Protein AF-A0A351AFE8-F1 (afdb_monomer)

Foldseek 3Di:
DPDPPDLADDADDDPLVPLLCLQVVLQQLLLLLLLLLLLQLLCLQVVNNVCLQDPSLVVSVVCNVPPDSDRDDSCVRRVRSCVQQVLVSRLLRLLSSLLNNLSSLLSDPPDALVRSLVVNVVSVVVQLPDQLQFWLFAWALCLLQVDPLRCLLLVSNLQSVLQLLLNLLSSQLLCQLRRLADSVSNNVVCVQVVCLSVPPRNGDSPWQDRAANCWRRVLRCLSRLSSSSSSVLSSSLSSQLSSLSNDPPDDPVRSSVSNVVSSLLGRNVVQPPADACDADPSDSNQRRDAPSRRNHHHYQPADNQWDQDTPLGIDGNQAASFQRAGADDDNAFFKWKDASSTITTHGAPLSNLQVCVVGQAKMWIWHGAPDNSHIWIWIAGRVQQIDIPQPAKWWFADDDDPNCRRVRTHMHSHPVRVVVVCVVPVVCVVTDTHDSVRSNVDHPHGDPNDDDDDDDDSSDDPPDDDD

Solvent-accessible surface area (backbone atoms only — not comparable to full-atom values): 25421 Å² total; per-residue (Å²): 139,90,73,93,74,70,98,67,73,74,81,77,91,57,94,28,69,72,20,38,55,76,30,54,68,59,38,29,51,56,32,14,39,58,53,36,53,25,51,52,50,27,27,58,70,70,77,40,51,91,33,39,78,42,71,49,38,56,50,36,53,53,36,53,78,57,36,49,96,56,78,72,65,59,63,81,60,15,50,66,36,35,76,75,40,48,74,58,46,52,33,51,52,42,52,51,48,50,52,54,53,48,47,6,41,49,44,31,82,94,61,53,64,70,56,35,52,55,48,47,53,54,47,48,60,55,46,63,70,40,94,62,19,51,25,41,50,9,50,27,45,37,58,68,58,61,49,96,48,55,59,34,26,49,73,75,32,35,65,51,40,7,36,52,46,22,40,49,38,57,75,24,46,46,43,47,57,34,53,74,42,63,73,84,49,38,48,66,53,40,53,57,55,49,48,46,37,73,78,44,42,34,72,38,61,83,72,79,71,80,67,43,25,37,53,32,9,46,69,41,8,60,74,39,20,40,61,21,8,25,50,38,51,48,55,50,45,51,51,47,46,43,7,50,70,56,33,84,90,52,53,76,67,51,32,57,52,50,46,50,51,52,51,51,74,41,26,34,78,72,51,67,93,66,54,72,66,40,61,52,83,90,36,90,59,13,18,34,40,36,47,90,34,66,6,29,36,31,50,60,89,41,48,64,45,37,39,73,40,94,93,75,43,44,41,53,63,47,26,13,75,44,43,52,44,69,49,79,88,77,93,74,80,28,27,35,35,35,42,90,90,45,37,40,56,23,48,17,52,60,45,37,51,21,52,46,69,73,44,85,52,48,32,35,40,38,29,54,31,85,47,91,88,48,48,44,43,36,42,33,38,80,85,60,52,74,45,61,82,52,92,47,39,26,30,43,75,52,96,68,65,71,96,47,36,54,78,35,19,40,49,23,70,25,63,68,55,45,55,52,52,32,73,77,35,70,93,44,63,85,65,66,78,34,43,62,84,59,54,66,73,57,71,81,57,78,47,93,62,41,70,82,55,90,66,80,67,79,71,59,63,93,86,67,83,75,134

pLDDT: mean 91.81, std 10.35, range [31.34, 98.56]

Structure (mmCIF, N/CA/C/O backbone):
data_AF-A0A351AFE8-F1
#
_entry.id   AF-A0A351AFE8-F1
#
loop_
_atom_site.group_PDB
_atom_site.id
_atom_site.type_symbol
_atom_site.label_atom_id
_atom_site.label_alt_id
_atom_site.label_comp_id
_atom_site.label_asym_id
_atom_site.label_entity_id
_atom_site.label_seq_id
_atom_site.pdbx_PDB_ins_code
_atom_site.Cartn_x
_atom_site.Cartn_y
_atom_site.Cartn_z
_atom_site.occupancy
_atom_site.B_iso_or_equiv
_atom_site.auth_seq_id
_atom_site.auth_comp_id
_atom_site.auth_asym_id
_atom_site.auth_atom_id
_atom_site.pdbx_PDB_model_num
ATOM 1 N N . MET A 1 1 ? -21.841 -16.586 19.682 1.00 43.88 1 MET A N 1
ATOM 2 C CA . MET A 1 1 ? -20.445 -16.984 19.435 1.00 43.88 1 MET A CA 1
ATOM 3 C C . MET A 1 1 ? -19.916 -17.549 20.740 1.00 43.88 1 MET A C 1
ATOM 5 O O . MET A 1 1 ? -19.539 -16.782 21.608 1.00 43.88 1 MET A O 1
ATOM 9 N N . ASP A 1 2 ? -20.022 -18.865 20.906 1.00 36.69 2 ASP A N 1
ATOM 10 C CA . ASP A 1 2 ? -19.501 -19.628 22.055 1.00 36.69 2 ASP A CA 1
ATOM 11 C C . ASP A 1 2 ? -18.496 -20.667 21.524 1.00 36.69 2 ASP A C 1
ATOM 13 O O . ASP A 1 2 ? -18.518 -21.842 21.887 1.00 36.69 2 ASP A O 1
ATOM 17 N N . ASP A 1 3 ? -17.650 -20.247 20.578 1.00 40.97 3 ASP A N 1
ATOM 18 C CA . ASP A 1 3 ? -16.602 -21.107 20.043 1.00 40.97 3 ASP A CA 1
ATOM 19 C C . ASP A 1 3 ? -15.304 -20.860 20.816 1.00 40.97 3 ASP A C 1
ATOM 21 O O . ASP A 1 3 ? -14.777 -19.749 20.851 1.00 40.97 3 ASP A O 1
ATOM 25 N N . ARG A 1 4 ? -14.817 -21.913 21.477 1.00 41.00 4 ARG A N 1
ATOM 26 C CA . ARG A 1 4 ? -13.543 -21.949 22.212 1.00 41.00 4 ARG A CA 1
ATOM 27 C C . ARG A 1 4 ? -12.366 -22.269 21.275 1.00 41.00 4 ARG A C 1
ATOM 29 O O . ARG A 1 4 ? -11.344 -22.784 21.726 1.00 41.00 4 ARG A O 1
ATOM 36 N N . GLY A 1 5 ? -12.523 -22.031 19.975 1.00 45.59 5 GLY A N 1
ATOM 37 C CA . GLY A 1 5 ? -11.498 -22.202 18.953 1.00 45.59 5 GLY A CA 1
ATOM 38 C C . GLY A 1 5 ? -10.724 -20.906 18.706 1.00 45.59 5 GLY A C 1
ATOM 39 O O . GLY A 1 5 ? -11.266 -19.966 18.141 1.00 45.59 5 GLY A O 1
ATOM 40 N N . ALA A 1 6 ? -9.450 -20.901 19.110 1.00 55.44 6 ALA A N 1
ATOM 41 C CA . ALA A 1 6 ? -8.442 -19.843 18.952 1.00 55.44 6 ALA A CA 1
ATOM 42 C C . ALA A 1 6 ? -8.695 -18.535 19.736 1.00 55.44 6 ALA A C 1
ATOM 44 O O . ALA A 1 6 ? -9.324 -17.584 19.275 1.00 55.44 6 ALA A O 1
ATOM 45 N N . ASP A 1 7 ? -8.102 -18.443 20.931 1.00 66.25 7 ASP A N 1
ATOM 46 C CA . ASP A 1 7 ? -8.007 -17.172 21.662 1.00 66.25 7 ASP A CA 1
ATOM 47 C C . ASP A 1 7 ? -6.941 -16.217 21.104 1.00 66.25 7 ASP A C 1
ATOM 49 O O . ASP A 1 7 ? -6.952 -15.037 21.444 1.00 66.25 7 ASP A O 1
ATOM 53 N N . HIS A 1 8 ? -6.066 -16.711 20.225 1.00 72.69 8 HIS A N 1
ATOM 54 C CA . HIS A 1 8 ? -5.027 -15.952 19.535 1.00 72.69 8 HIS A CA 1
ATOM 55 C C . HIS A 1 8 ? -4.609 -16.706 18.263 1.00 72.69 8 HIS A C 1
ATOM 57 O O . HIS A 1 8 ? -4.504 -17.937 18.285 1.00 72.69 8 HIS A O 1
ATOM 63 N N . MET A 1 9 ? -4.376 -15.985 17.164 1.00 80.31 9 MET A N 1
ATOM 64 C CA . MET A 1 9 ? -3.826 -16.545 15.934 1.00 80.31 9 MET A CA 1
ATOM 65 C C . MET A 1 9 ? -2.342 -16.207 15.894 1.00 80.31 9 MET A C 1
ATOM 67 O O . MET A 1 9 ? -1.965 -15.051 15.760 1.00 80.31 9 MET A O 1
ATOM 71 N N . PHE A 1 10 ? -1.496 -17.225 16.015 1.00 79.75 10 PHE A N 1
ATOM 72 C CA . PHE A 1 10 ? -0.058 -17.032 15.883 1.00 79.75 10 PHE A CA 1
ATOM 73 C C . PHE A 1 10 ? 0.391 -17.257 14.439 1.00 79.75 10 PHE A C 1
ATOM 75 O O . PHE A 1 10 ? -0.278 -17.946 13.666 1.00 79.75 10 PHE A O 1
ATOM 82 N N . TYR A 1 11 ? 1.567 -16.726 14.105 1.00 84.06 11 TYR A N 1
ATOM 83 C CA . TYR A 1 11 ? 2.213 -16.922 12.813 1.00 84.06 11 TYR A CA 1
ATOM 84 C C . TYR A 1 11 ? 2.207 -18.394 12.427 1.00 84.06 11 TYR A C 1
ATOM 86 O O . TYR A 1 11 ? 2.702 -19.249 13.174 1.00 84.06 11 TYR A O 1
ATOM 94 N N . LYS A 1 12 ? 1.748 -18.694 11.210 1.00 92.00 12 LYS A N 1
ATOM 95 C CA . LYS A 1 12 ? 1.985 -20.023 10.663 1.00 92.00 12 LYS A CA 1
ATOM 96 C C . LYS A 1 12 ? 3.499 -20.294 10.593 1.00 92.00 12 LYS A C 1
ATOM 98 O O . LYS A 1 12 ? 4.232 -19.463 10.055 1.00 92.00 12 LYS A O 1
ATOM 103 N N . PRO A 1 13 ? 3.990 -21.441 11.099 1.00 92.50 13 PRO A N 1
ATOM 104 C CA . PRO A 1 13 ? 5.400 -21.784 10.991 1.00 92.50 13 PRO A CA 1
ATOM 105 C C . PRO A 1 13 ? 5.851 -21.890 9.530 1.00 92.50 13 PRO A C 1
ATOM 107 O O . PRO A 1 13 ? 5.224 -22.588 8.727 1.00 92.50 13 PRO A O 1
ATOM 110 N N . GLY A 1 14 ? 6.969 -21.237 9.219 1.00 94.88 14 GLY A N 1
ATOM 111 C CA . GLY A 1 14 ? 7.629 -21.308 7.922 1.00 94.88 14 GLY A CA 1
ATOM 112 C C . GLY A 1 14 ? 9.041 -20.714 7.966 1.00 94.88 14 GLY A C 1
ATOM 113 O O . GLY A 1 14 ? 9.352 -19.946 8.880 1.00 94.88 14 GLY A O 1
ATOM 114 N N . PRO A 1 15 ? 9.913 -21.059 6.999 1.00 96.25 15 PRO A N 1
ATOM 115 C CA . PRO A 1 15 ? 11.291 -20.556 6.950 1.00 96.25 15 PRO A CA 1
ATOM 116 C C . PRO A 1 15 ? 11.362 -19.047 6.672 1.00 96.25 15 PRO A C 1
ATOM 118 O O . PRO A 1 15 ? 12.399 -18.430 6.899 1.00 96.25 15 PRO A O 1
ATOM 121 N N . TYR A 1 16 ? 10.262 -18.461 6.197 1.00 96.56 16 TYR A N 1
ATOM 122 C CA . TYR A 1 16 ? 10.122 -17.040 5.923 1.00 96.56 16 TYR A CA 1
ATOM 123 C C . TYR A 1 16 ? 9.853 -16.197 7.167 1.00 96.56 16 TYR A C 1
ATOM 125 O O . TYR A 1 16 ? 10.088 -14.996 7.107 1.00 96.56 16 TYR A O 1
ATOM 133 N N . ASN A 1 17 ? 9.421 -16.781 8.288 1.00 95.75 17 ASN A N 1
ATOM 134 C CA . ASN A 1 17 ? 9.085 -16.009 9.483 1.00 95.75 17 ASN A CA 1
ATOM 135 C C . ASN A 1 17 ? 10.247 -15.093 9.898 1.00 95.75 17 ASN A C 1
ATOM 137 O O . ASN A 1 17 ? 11.390 -15.540 10.025 1.00 95.75 17 ASN A O 1
ATOM 141 N N . TRP A 1 18 ? 9.930 -13.821 10.132 1.00 94.88 18 TRP A N 1
ATOM 142 C CA . TRP A 1 18 ? 10.858 -12.731 10.440 1.00 94.88 18 TRP A CA 1
ATOM 143 C C . TRP A 1 18 ? 11.764 -12.273 9.287 1.00 94.88 18 TRP A C 1
ATOM 145 O O . TRP A 1 18 ? 12.707 -11.510 9.526 1.00 94.88 18 TRP A O 1
ATOM 155 N N . SER A 1 19 ? 11.507 -12.694 8.046 1.00 97.25 19 SER A N 1
ATOM 156 C CA . SER A 1 19 ? 12.284 -12.273 6.870 1.00 97.25 19 SER A CA 1
ATOM 157 C C . SER A 1 19 ? 12.136 -10.791 6.535 1.00 97.25 19 SER A C 1
ATOM 159 O O . SER A 1 19 ? 13.005 -10.265 5.844 1.00 97.25 19 SER A O 1
ATOM 161 N N . ILE A 1 20 ? 11.150 -10.072 7.082 1.00 96.81 20 ILE A N 1
ATOM 162 C CA . ILE A 1 20 ? 11.099 -8.602 7.045 1.00 96.81 20 ILE A CA 1
ATOM 163 C C . ILE A 1 20 ? 12.418 -7.974 7.527 1.00 96.81 20 ILE A C 1
ATOM 165 O O . ILE A 1 20 ? 12.843 -6.934 7.033 1.00 96.81 20 ILE A O 1
ATOM 169 N N . ARG A 1 21 ? 13.149 -8.650 8.427 1.00 96.12 21 ARG A N 1
ATOM 170 C CA . ARG A 1 21 ? 14.467 -8.212 8.922 1.00 96.12 21 ARG A CA 1
ATOM 171 C C . ARG A 1 21 ? 15.573 -8.244 7.868 1.00 96.12 21 ARG A C 1
ATOM 173 O O . ARG A 1 21 ? 16.643 -7.697 8.118 1.00 96.12 21 ARG A O 1
ATOM 180 N N . ASN A 1 22 ? 15.327 -8.822 6.692 1.00 96.44 22 ASN A N 1
ATOM 181 C CA . ASN A 1 22 ? 16.196 -8.649 5.528 1.00 96.44 22 ASN A CA 1
ATOM 182 C C . ASN A 1 22 ? 16.216 -7.189 5.040 1.00 96.44 22 ASN A C 1
ATOM 184 O O . ASN A 1 22 ? 17.140 -6.816 4.319 1.00 96.44 22 ASN A O 1
ATOM 188 N N . VAL A 1 23 ? 15.247 -6.371 5.474 1.00 97.50 23 VAL A N 1
ATOM 189 C CA . VAL A 1 23 ? 15.193 -4.915 5.300 1.00 97.50 23 VAL A CA 1
ATOM 190 C C . VAL A 1 23 ? 15.086 -4.260 6.693 1.00 97.50 23 VAL A C 1
ATOM 192 O O . VAL A 1 23 ? 13.993 -3.923 7.145 1.00 97.50 23 VAL A O 1
ATOM 195 N N . PRO A 1 24 ? 16.202 -4.096 7.434 1.00 96.38 24 PRO A N 1
ATOM 196 C CA . PRO A 1 24 ? 16.156 -3.764 8.862 1.00 96.38 24 PRO A CA 1
ATOM 197 C C . PRO A 1 24 ? 15.418 -2.468 9.214 1.00 96.38 24 PRO A C 1
ATOM 199 O O . PRO A 1 24 ? 14.666 -2.456 10.186 1.00 96.38 24 PRO A O 1
ATOM 202 N N . GLN A 1 25 ? 15.605 -1.394 8.436 1.00 96.44 25 GLN A N 1
ATOM 203 C CA . GLN A 1 25 ? 14.908 -0.127 8.689 1.00 96.44 25 GLN A CA 1
ATOM 204 C C . GLN A 1 25 ? 13.399 -0.265 8.451 1.00 96.44 25 GLN A C 1
ATOM 206 O O . GLN A 1 25 ? 12.620 0.289 9.213 1.00 96.44 25 GLN A O 1
ATOM 211 N N . PHE A 1 26 ? 12.987 -1.054 7.455 1.00 97.62 26 PHE A N 1
ATOM 212 C CA . PHE A 1 26 ? 11.571 -1.322 7.206 1.00 97.62 26 PHE A CA 1
ATOM 213 C C . PHE A 1 26 ? 10.940 -2.116 8.339 1.00 97.62 26 PHE A C 1
ATOM 215 O O . PHE A 1 26 ? 9.880 -1.746 8.834 1.00 97.62 26 PHE A O 1
ATOM 222 N N . ALA A 1 27 ? 11.625 -3.161 8.809 1.00 97.38 27 ALA A N 1
ATOM 223 C CA . ALA A 1 27 ? 11.182 -3.911 9.976 1.00 97.38 27 ALA A CA 1
ATOM 224 C C . ALA A 1 27 ? 11.017 -2.998 11.201 1.00 97.38 27 ALA A C 1
ATOM 226 O O . ALA A 1 27 ? 10.003 -3.070 11.887 1.00 97.38 27 ALA A O 1
ATOM 227 N N . ALA A 1 28 ? 11.995 -2.124 11.452 1.00 96.69 28 ALA A N 1
ATOM 228 C CA . ALA A 1 28 ? 11.967 -1.170 12.554 1.00 96.69 28 ALA A CA 1
ATOM 229 C C . ALA A 1 28 ? 10.769 -0.210 12.453 1.00 96.69 28 ALA A C 1
ATOM 231 O O . ALA A 1 28 ? 10.000 -0.093 13.408 1.00 96.69 28 ALA A O 1
ATOM 232 N N . ASP A 1 29 ? 10.571 0.417 11.293 1.00 97.38 29 ASP A N 1
ATOM 233 C CA . ASP A 1 29 ? 9.469 1.355 11.068 1.00 97.38 29 ASP A CA 1
ATOM 234 C C . ASP A 1 29 ? 8.109 0.639 11.226 1.00 97.38 29 ASP A C 1
ATOM 236 O O . ASP A 1 29 ? 7.252 1.129 11.965 1.00 97.38 29 ASP A O 1
ATOM 240 N N . MET A 1 30 ? 7.949 -0.572 10.670 1.00 96.62 30 MET A N 1
ATOM 241 C CA . MET A 1 30 ? 6.741 -1.401 10.830 1.00 96.62 30 MET A CA 1
ATOM 242 C C . MET A 1 30 ? 6.463 -1.777 12.289 1.00 96.62 30 MET A C 1
ATOM 244 O O . MET A 1 30 ? 5.329 -1.643 12.743 1.00 96.62 30 MET A O 1
ATOM 248 N N . TYR A 1 31 ? 7.469 -2.198 13.064 1.00 95.94 31 TYR A N 1
ATOM 249 C CA . TYR A 1 31 ? 7.264 -2.502 14.486 1.00 95.94 31 TYR A CA 1
ATOM 250 C C . TYR A 1 31 ? 6.875 -1.257 15.294 1.00 95.94 31 TYR A C 1
ATOM 252 O O . TYR A 1 31 ? 6.105 -1.358 16.247 1.00 95.94 31 TYR A O 1
ATOM 260 N N . GLY A 1 32 ? 7.385 -0.080 14.914 1.00 96.00 32 GLY A N 1
ATOM 261 C CA . GLY A 1 32 ? 7.004 1.194 15.521 1.00 96.00 32 GLY A CA 1
ATOM 262 C C . GLY A 1 32 ? 5.519 1.520 15.341 1.00 96.00 32 GLY A C 1
ATOM 263 O O . GLY A 1 32 ? 4.890 1.975 16.299 1.00 96.00 32 GLY A O 1
ATOM 264 N N . THR A 1 33 ? 4.954 1.248 14.157 1.00 94.06 33 THR A N 1
ATOM 265 C CA . THR A 1 33 ? 3.538 1.537 13.852 1.00 94.06 33 THR A CA 1
ATOM 266 C C . THR A 1 33 ? 2.572 0.828 14.807 1.00 94.06 33 THR A C 1
ATOM 268 O O . THR A 1 33 ? 1.717 1.479 15.406 1.00 94.06 33 THR A O 1
ATOM 271 N N . GLY A 1 34 ? 2.766 -0.476 15.047 1.00 92.31 34 GLY A N 1
ATOM 272 C CA . GLY A 1 34 ? 1.912 -1.262 15.946 1.00 92.31 34 GLY A CA 1
ATOM 273 C C . GLY A 1 34 ? 1.940 -0.748 17.388 1.00 92.31 34 GLY A C 1
ATOM 274 O O . GLY A 1 34 ? 0.902 -0.642 18.043 1.00 92.31 34 GLY A O 1
ATOM 275 N N . VAL A 1 35 ? 3.113 -0.323 17.875 1.00 95.12 35 VAL A N 1
ATOM 276 C CA . VAL A 1 35 ? 3.221 0.281 19.213 1.00 95.12 35 VAL A CA 1
ATOM 277 C C . VAL A 1 35 ? 2.511 1.633 19.279 1.00 95.12 35 VAL A C 1
ATOM 279 O O . VAL A 1 35 ? 1.827 1.917 20.264 1.00 95.12 35 VAL A O 1
ATOM 282 N N . GLY A 1 36 ? 2.646 2.457 18.237 1.00 95.62 36 GLY A N 1
ATOM 283 C CA . GLY A 1 36 ? 1.962 3.744 18.139 1.00 95.62 36 GLY A CA 1
ATOM 284 C C . GLY A 1 36 ? 0.439 3.607 18.180 1.00 95.62 36 GLY A C 1
ATOM 285 O O . GLY A 1 36 ? -0.206 4.268 18.999 1.00 95.62 36 GLY A O 1
ATOM 286 N N . HIS A 1 37 ? -0.120 2.693 17.376 1.00 94.19 37 HIS A N 1
ATOM 287 C CA . HIS A 1 37 ? -1.545 2.345 17.418 1.00 94.19 37 HIS A CA 1
ATOM 288 C C . HIS A 1 37 ? -1.985 1.920 18.819 1.00 94.19 37 HIS A C 1
ATOM 290 O O . HIS A 1 37 ? -2.956 2.464 19.351 1.00 94.19 37 HIS A O 1
ATOM 296 N N . GLY A 1 38 ? -1.254 0.993 19.446 1.00 95.25 38 GLY A N 1
ATOM 297 C CA . GLY A 1 38 ? -1.621 0.472 20.760 1.00 95.25 38 GLY A CA 1
ATOM 298 C C . GLY A 1 38 ? -1.656 1.539 21.854 1.00 95.25 38 GLY A C 1
ATOM 299 O O . GLY A 1 38 ? -2.613 1.596 22.627 1.00 95.25 38 GLY A O 1
ATOM 300 N N . ILE A 1 39 ? -0.667 2.439 21.886 1.00 97.19 39 ILE A N 1
ATOM 301 C CA . ILE A 1 39 ? -0.631 3.553 22.849 1.00 97.19 39 ILE A CA 1
ATOM 302 C C . ILE A 1 39 ? -1.846 4.476 22.669 1.00 97.19 39 ILE A C 1
ATOM 304 O O . ILE A 1 39 ? -2.478 4.868 23.654 1.00 97.19 39 ILE A O 1
ATOM 308 N N . ALA A 1 40 ? -2.187 4.826 21.426 1.00 97.25 40 ALA A N 1
ATOM 309 C CA . ALA A 1 40 ? -3.318 5.701 21.137 1.00 97.25 40 ALA A CA 1
ATOM 310 C C . ALA A 1 40 ? -4.666 5.046 21.493 1.00 97.25 40 ALA A C 1
ATOM 312 O O . ALA A 1 40 ? -5.499 5.675 22.152 1.00 97.25 40 ALA A O 1
ATOM 313 N N . TYR A 1 41 ? -4.866 3.770 21.145 1.00 96.75 41 TYR A N 1
ATOM 314 C CA . TYR A 1 41 ? -6.077 3.031 21.515 1.00 96.75 41 TYR A CA 1
ATOM 315 C C . TYR A 1 41 ? -6.232 2.864 23.028 1.00 96.75 41 TYR A C 1
ATOM 317 O O . TYR A 1 41 ? -7.333 3.050 23.555 1.00 96.75 41 TYR A O 1
ATOM 325 N N . GLU A 1 42 ? -5.147 2.583 23.751 1.00 97.38 42 GLU A N 1
ATOM 326 C CA . GLU A 1 42 ? -5.183 2.517 25.213 1.00 97.38 42 GLU A CA 1
ATOM 327 C C . GLU A 1 42 ? -5.560 3.882 25.816 1.00 97.38 42 GLU A C 1
ATOM 329 O O . GLU A 1 42 ? -6.372 3.953 26.745 1.00 97.38 42 GLU A O 1
ATOM 334 N N . ALA A 1 43 ? -5.052 4.989 25.263 1.00 97.75 43 ALA A N 1
ATOM 335 C CA . ALA A 1 43 ? -5.409 6.334 25.712 1.00 97.75 43 ALA A CA 1
ATOM 336 C C . ALA A 1 43 ? -6.899 6.658 25.489 1.00 97.75 43 ALA A C 1
ATOM 338 O O . ALA A 1 43 ? -7.541 7.219 26.385 1.00 97.75 43 ALA A O 1
ATOM 339 N N . LEU A 1 44 ? -7.471 6.251 24.347 1.00 96.06 44 LEU A N 1
ATOM 340 C CA . LEU A 1 44 ? -8.894 6.441 24.033 1.00 96.06 44 LEU A CA 1
ATOM 341 C C . LEU A 1 44 ? -9.814 5.777 25.064 1.00 96.06 44 LEU A C 1
ATOM 343 O O . LEU A 1 44 ? -10.856 6.329 25.413 1.00 96.06 44 LEU A O 1
ATOM 347 N N . VAL A 1 45 ? -9.431 4.609 25.583 1.00 95.50 45 VAL A N 1
ATOM 348 C CA . VAL A 1 45 ? -10.288 3.817 26.483 1.00 95.50 45 VAL A CA 1
ATOM 349 C C . VAL A 1 45 ? -9.985 3.993 27.969 1.00 95.50 45 VAL A C 1
ATOM 351 O O . VAL A 1 45 ? -10.781 3.551 28.798 1.00 95.50 45 VAL A O 1
ATOM 354 N N . THR A 1 46 ? -8.869 4.640 28.318 1.00 96.19 46 THR A N 1
ATOM 355 C CA . THR A 1 46 ? -8.467 4.931 29.710 1.00 96.19 46 THR A CA 1
ATOM 356 C C . THR A 1 46 ? -8.783 6.361 30.148 1.00 96.19 46 THR A C 1
ATOM 358 O O . THR A 1 46 ? -8.381 6.781 31.231 1.00 96.19 46 THR A O 1
ATOM 361 N N . GLY A 1 47 ? -9.523 7.115 29.329 1.00 93.62 47 GLY A N 1
ATOM 362 C CA . GLY A 1 47 ? -9.915 8.490 29.646 1.00 93.62 47 GLY A CA 1
ATOM 363 C C . GLY A 1 47 ? -8.780 9.502 29.481 1.00 93.62 47 GLY A C 1
ATOM 364 O O . GLY A 1 47 ? -8.801 10.542 30.126 1.00 93.62 47 GLY A O 1
ATOM 365 N N . GLN A 1 48 ? -7.789 9.193 28.638 1.00 97.25 48 GLN A N 1
ATOM 366 C CA . GLN A 1 48 ? -6.645 10.062 28.332 1.00 97.25 48 GLN A CA 1
ATOM 367 C C . GLN A 1 48 ? -6.701 10.617 26.904 1.00 97.25 48 GLN A C 1
ATOM 369 O O . GLN A 1 48 ? -5.697 11.088 26.369 1.00 97.25 48 GLN A O 1
ATOM 374 N N . ALA A 1 49 ? -7.871 10.539 26.269 1.00 96.31 49 ALA A N 1
ATOM 375 C CA . ALA A 1 49 ? -8.080 10.976 24.897 1.00 96.31 49 ALA A CA 1
ATOM 376 C C . ALA A 1 49 ? -7.793 12.479 24.709 1.00 96.31 49 ALA A C 1
ATOM 378 O O . ALA A 1 49 ? -7.371 12.899 23.642 1.00 96.31 49 ALA A O 1
ATOM 379 N N . ASP A 1 50 ? -7.972 13.301 25.745 1.00 96.94 50 ASP A N 1
ATOM 380 C CA . ASP A 1 50 ? -7.623 14.730 25.759 1.00 96.94 50 ASP A CA 1
ATOM 381 C C . ASP A 1 50 ? -6.114 14.995 25.597 1.00 96.94 50 ASP A C 1
ATOM 383 O O . ASP A 1 50 ? -5.715 16.082 25.186 1.00 96.94 50 ASP A O 1
ATOM 387 N N . LYS A 1 51 ? -5.269 13.994 25.868 1.00 98.19 51 LYS A N 1
ATOM 388 C CA . LYS A 1 51 ? -3.808 14.077 25.735 1.00 98.19 51 LYS A CA 1
ATOM 389 C C . LYS A 1 51 ? -3.287 13.567 24.393 1.00 98.19 51 LYS A C 1
ATOM 391 O O . LYS A 1 51 ? -2.072 13.629 24.178 1.00 98.19 51 LYS A O 1
ATOM 396 N N . LEU A 1 52 ? -4.166 13.056 23.522 1.00 97.94 52 LEU A N 1
ATOM 397 C CA . LEU A 1 52 ? -3.786 12.482 22.229 1.00 97.94 52 LEU A CA 1
ATOM 398 C C . LEU A 1 52 ? -3.023 13.479 21.367 1.00 97.94 52 LEU A C 1
ATOM 400 O O . LEU A 1 52 ? -2.055 13.077 20.760 1.00 97.94 52 LEU A O 1
ATOM 404 N N . GLU A 1 53 ? -3.347 14.770 21.407 1.00 97.88 53 GLU A N 1
ATOM 405 C CA . GLU A 1 53 ? -2.679 15.808 20.597 1.00 97.88 53 GLU A CA 1
ATOM 406 C C . GLU A 1 53 ? -1.461 16.469 21.275 1.00 97.88 53 GLU A C 1
ATOM 408 O O . GLU A 1 53 ? -0.898 17.443 20.757 1.00 97.88 53 GLU A O 1
ATOM 413 N N . GLY A 1 54 ? -1.061 15.956 22.444 1.00 98.00 54 GLY A N 1
ATOM 414 C CA . GLY A 1 54 ? 0.033 16.481 23.261 1.00 98.00 54 GLY A CA 1
ATOM 415 C C . GLY A 1 54 ? 0.923 15.365 23.821 1.00 98.00 54 GLY A C 1
ATOM 416 O O . GLY A 1 54 ? 1.571 14.674 23.039 1.00 98.00 54 GLY A O 1
ATOM 417 N N . PRO A 1 55 ? 0.972 15.134 25.150 1.00 98.44 55 PRO A N 1
ATOM 418 C CA . PRO A 1 55 ? 1.940 14.202 25.735 1.00 98.44 55 PRO A CA 1
ATOM 419 C C . PRO A 1 55 ? 1.877 12.765 25.198 1.00 98.44 55 PRO A C 1
ATOM 421 O O . PRO A 1 55 ? 2.906 12.088 25.159 1.00 98.44 55 PRO A O 1
ATOM 424 N N . ILE A 1 56 ? 0.698 12.273 24.796 1.00 98.38 56 ILE A N 1
ATOM 425 C CA . ILE A 1 56 ? 0.580 10.929 24.210 1.00 98.38 56 ILE A CA 1
ATOM 426 C C . ILE A 1 56 ? 1.147 10.916 22.787 1.00 98.38 56 ILE A C 1
ATOM 428 O O . ILE A 1 56 ? 1.943 10.031 22.485 1.00 98.38 56 ILE A O 1
ATOM 432 N N . TYR A 1 57 ? 0.838 11.921 21.960 1.00 98.44 57 TYR A N 1
ATOM 433 C CA . TYR A 1 57 ? 1.470 12.101 20.649 1.00 98.44 57 TYR A CA 1
ATOM 434 C C . TYR A 1 57 ? 2.995 12.144 20.757 1.00 98.44 57 TYR A C 1
ATOM 436 O O . TYR A 1 57 ? 3.675 11.362 20.099 1.00 98.44 57 TYR A O 1
ATOM 444 N N . ASP A 1 58 ? 3.545 12.974 21.647 1.00 98.38 58 ASP A N 1
ATOM 445 C CA . ASP A 1 58 ? 4.998 13.079 21.839 1.00 98.38 58 ASP A CA 1
ATOM 446 C C . ASP A 1 58 ? 5.624 11.733 22.240 1.00 98.38 58 ASP A C 1
ATOM 448 O O . ASP A 1 58 ? 6.724 11.380 21.801 1.00 98.38 58 ASP A O 1
ATOM 452 N N . SER A 1 59 ? 4.906 10.951 23.053 1.00 97.69 59 SER A N 1
ATOM 453 C CA . SER A 1 59 ? 5.333 9.611 23.460 1.00 97.69 59 SER A CA 1
ATOM 454 C C . SER A 1 59 ? 5.328 8.632 22.284 1.00 97.69 59 SER A C 1
ATOM 456 O O . SER A 1 59 ? 6.292 7.884 22.118 1.00 97.69 59 SER A O 1
ATOM 458 N N . ILE A 1 60 ? 4.295 8.672 21.438 1.00 98.00 60 ILE A N 1
ATOM 459 C CA . ILE A 1 60 ? 4.213 7.864 20.216 1.00 98.00 60 ILE A CA 1
ATOM 460 C C . ILE A 1 60 ? 5.350 8.246 19.262 1.00 98.00 60 ILE A C 1
ATOM 462 O O . ILE A 1 60 ? 6.104 7.380 18.824 1.00 98.00 60 ILE A O 1
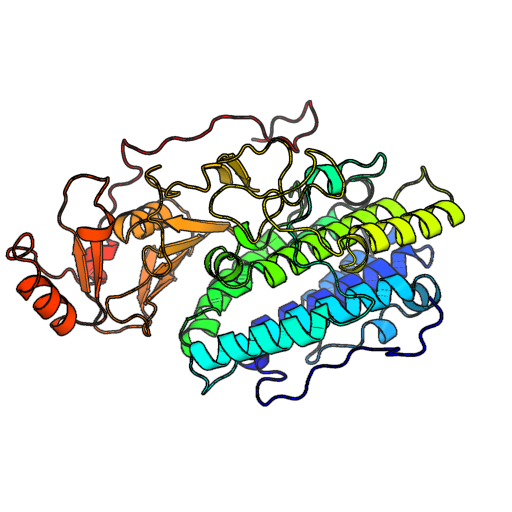ATOM 466 N N . VAL A 1 61 ? 5.562 9.539 19.005 1.00 97.94 61 VAL A N 1
ATOM 467 C CA . VAL A 1 61 ? 6.649 10.027 18.141 1.00 97.94 61 VAL A CA 1
ATOM 468 C C . VAL A 1 61 ? 8.020 9.589 18.656 1.00 97.94 61 VAL A C 1
ATOM 470 O O . VAL A 1 61 ? 8.893 9.223 17.868 1.00 97.94 61 VAL A O 1
ATOM 473 N N . LYS A 1 62 ? 8.231 9.573 19.977 1.00 97.00 62 LYS A N 1
ATOM 474 C CA . LYS A 1 62 ? 9.475 9.066 20.570 1.00 97.00 62 LYS A CA 1
ATOM 475 C C . LYS A 1 62 ? 9.706 7.585 20.257 1.00 97.00 62 LYS A C 1
ATOM 477 O O . LYS A 1 62 ? 10.850 7.221 19.971 1.00 97.00 62 LYS A O 1
ATOM 482 N N . VAL A 1 63 ? 8.654 6.766 20.309 1.00 95.62 63 VAL A N 1
ATOM 483 C CA . VAL A 1 63 ? 8.706 5.346 19.930 1.00 95.62 63 VAL A CA 1
ATOM 484 C C . VAL A 1 63 ? 8.975 5.197 18.439 1.00 95.62 63 VAL A C 1
ATOM 486 O O . VAL A 1 63 ? 9.859 4.441 18.072 1.00 95.62 63 VAL A O 1
ATOM 489 N N . LEU A 1 64 ? 8.298 5.954 17.578 1.00 95.69 64 LEU A N 1
ATOM 490 C CA . LEU A 1 64 ? 8.512 5.880 16.128 1.00 95.69 64 LEU A CA 1
ATOM 491 C C . LEU A 1 64 ? 9.940 6.260 15.717 1.00 95.69 64 LEU A C 1
ATOM 493 O O . LEU A 1 64 ? 10.497 5.675 14.798 1.00 95.69 64 LEU A O 1
ATOM 497 N N . LYS A 1 65 ? 10.565 7.205 16.430 1.00 94.69 65 LYS A N 1
ATOM 498 C CA . LYS A 1 65 ? 11.981 7.560 16.234 1.00 94.69 65 LYS A CA 1
ATOM 499 C C . LYS A 1 65 ? 12.953 6.513 16.785 1.00 94.69 65 LYS A C 1
ATOM 501 O O . LYS A 1 65 ? 14.120 6.517 16.408 1.00 94.69 65 LYS A O 1
ATOM 506 N N . ASN A 1 66 ? 12.507 5.665 17.711 1.00 95.19 66 ASN A N 1
ATOM 507 C CA . ASN A 1 66 ? 13.319 4.642 18.376 1.00 95.19 66 ASN A CA 1
ATOM 508 C C . ASN A 1 66 ? 12.507 3.345 18.531 1.00 95.19 66 ASN A C 1
ATOM 510 O O . ASN A 1 66 ? 12.172 2.962 19.660 1.00 95.19 66 ASN A O 1
ATOM 514 N N . PRO A 1 67 ? 12.140 2.696 17.414 1.00 95.06 67 PRO A N 1
ATOM 515 C CA . PRO A 1 67 ? 11.211 1.578 17.441 1.00 95.06 67 PRO A CA 1
ATOM 516 C C . PRO A 1 67 ? 11.823 0.357 18.139 1.00 95.06 67 PRO A C 1
ATOM 518 O O . PRO A 1 67 ? 13.052 0.212 18.214 1.00 95.06 67 PRO A O 1
ATOM 521 N N . PRO A 1 68 ? 10.986 -0.555 18.661 1.00 92.62 68 PRO A N 1
ATOM 522 C CA . PRO A 1 68 ? 11.484 -1.788 19.246 1.00 92.62 68 PRO A CA 1
ATOM 523 C C . PRO A 1 68 ? 12.165 -2.660 18.183 1.00 92.62 68 PRO A C 1
ATOM 525 O O . PRO A 1 68 ? 11.837 -2.630 17.001 1.00 92.62 68 PRO A O 1
ATOM 528 N N . ARG A 1 69 ? 13.124 -3.485 18.614 1.00 89.12 69 ARG A N 1
ATOM 529 C CA . ARG A 1 69 ? 13.859 -4.401 17.716 1.00 89.12 69 ARG A CA 1
ATOM 530 C C . ARG A 1 69 ? 13.054 -5.634 17.303 1.00 89.12 69 ARG A C 1
ATOM 532 O O . ARG A 1 69 ? 13.471 -6.370 16.412 1.00 89.12 69 ARG A O 1
ATOM 539 N N . LEU A 1 70 ? 11.968 -5.897 18.017 1.00 89.12 70 LEU A N 1
ATOM 540 C CA . LEU A 1 70 ? 11.077 -7.033 17.845 1.00 89.12 70 LEU A CA 1
ATOM 541 C C . LEU A 1 70 ? 9.643 -6.503 17.874 1.00 89.12 70 LEU A C 1
ATOM 543 O O . LEU A 1 70 ? 9.395 -5.529 18.593 1.00 89.12 70 LEU A O 1
ATOM 547 N N . PRO A 1 71 ? 8.710 -7.146 17.159 1.00 87.06 71 PRO A N 1
ATOM 548 C CA . PRO A 1 71 ? 7.305 -6.843 17.343 1.00 87.06 71 PRO A CA 1
ATOM 549 C C . PRO A 1 71 ? 6.910 -7.167 18.781 1.00 87.06 71 PRO A C 1
ATOM 551 O O . PRO A 1 71 ? 7.395 -8.133 19.380 1.00 87.06 71 PRO A O 1
ATOM 554 N N . ILE A 1 72 ? 6.067 -6.311 19.339 1.00 87.69 72 ILE A N 1
ATOM 555 C CA . ILE A 1 72 ? 5.548 -6.434 20.695 1.00 87.69 72 ILE A CA 1
ATOM 556 C C . ILE A 1 72 ? 4.099 -6.893 20.573 1.00 87.69 72 ILE A C 1
ATOM 558 O O . ILE A 1 72 ? 3.365 -6.371 19.740 1.00 87.69 72 ILE A O 1
ATOM 562 N N . ASP A 1 73 ? 3.710 -7.859 21.403 1.00 84.50 73 ASP A N 1
ATOM 563 C CA . ASP A 1 73 ? 2.322 -8.306 21.518 1.00 84.50 73 ASP A CA 1
ATOM 564 C C . ASP A 1 73 ? 1.398 -7.119 21.819 1.00 84.50 73 ASP A C 1
ATOM 566 O O . ASP A 1 73 ? 1.631 -6.370 22.773 1.00 84.50 73 ASP A O 1
ATOM 570 N N . GLU A 1 74 ? 0.350 -6.948 21.015 1.00 82.94 74 GLU A N 1
ATOM 571 C CA . GLU A 1 74 ? -0.590 -5.835 21.152 1.00 82.94 74 GLU A CA 1
ATOM 572 C C . GLU A 1 74 ? -1.222 -5.794 22.546 1.00 82.94 74 GLU A C 1
ATOM 574 O O . GLU A 1 74 ? -1.266 -4.738 23.184 1.00 82.94 74 GLU A O 1
ATOM 579 N N . GLY A 1 75 ? -1.598 -6.955 23.087 1.00 83.94 75 GLY A N 1
ATOM 580 C CA . GLY A 1 75 ? -2.170 -7.087 24.424 1.00 83.94 75 GLY A CA 1
ATOM 581 C C . GLY A 1 75 ? -1.254 -6.610 25.556 1.00 83.94 75 GLY A C 1
ATOM 582 O O . GLY A 1 75 ? -1.756 -6.234 26.620 1.00 83.94 75 GLY A O 1
ATOM 583 N N . ALA A 1 76 ? 0.064 -6.570 25.339 1.00 88.06 76 ALA A N 1
ATOM 584 C CA . ALA A 1 76 ? 1.021 -6.001 26.287 1.00 88.06 76 ALA A CA 1
ATOM 585 C C . ALA A 1 76 ? 1.034 -4.459 26.281 1.00 88.06 76 ALA A C 1
ATOM 587 O O . ALA A 1 76 ? 1.427 -3.850 27.277 1.00 88.06 76 ALA A O 1
ATOM 588 N N . ILE A 1 77 ? 0.602 -3.830 25.185 1.00 91.25 77 ILE A N 1
ATOM 589 C CA . ILE A 1 77 ? 0.605 -2.372 24.987 1.00 91.25 77 ILE A CA 1
ATOM 590 C C . ILE A 1 77 ? -0.762 -1.770 25.327 1.00 91.25 77 ILE A C 1
ATOM 592 O O . ILE A 1 77 ? -0.825 -0.723 25.970 1.00 91.25 77 ILE A O 1
ATOM 596 N N . LEU A 1 78 ? -1.847 -2.447 24.936 1.00 93.06 78 LEU A N 1
ATOM 597 C CA . LEU A 1 78 ? -3.23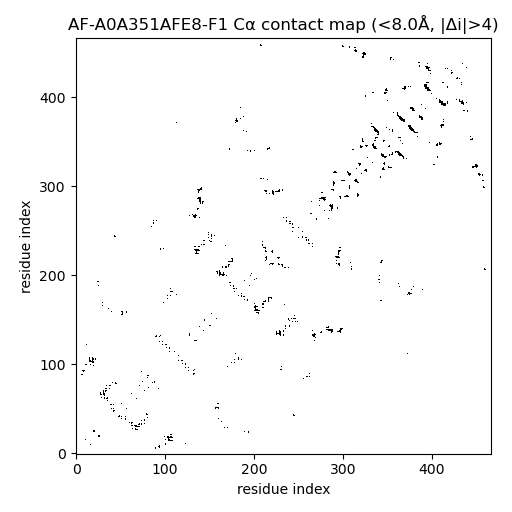4 -1.989 25.087 1.00 93.06 78 LEU A CA 1
ATOM 598 C C . LEU A 1 78 ? -4.096 -2.914 25.977 1.00 93.06 78 LEU A C 1
ATOM 600 O O . LEU A 1 78 ? -5.155 -3.403 25.564 1.00 93.06 78 LEU A O 1
ATOM 604 N N . PRO A 1 79 ? -3.682 -3.192 27.229 1.00 94.94 79 PRO A N 1
ATOM 605 C CA . PRO A 1 79 ? -4.339 -4.194 28.061 1.00 94.94 79 PRO A CA 1
ATOM 606 C C . PRO A 1 79 ? -5.772 -3.803 28.455 1.00 94.94 79 PRO A C 1
ATOM 608 O O . PRO A 1 79 ? -6.614 -4.684 28.648 1.00 94.94 79 PRO A O 1
ATOM 611 N N . THR A 1 80 ? -6.086 -2.512 28.613 1.00 96.19 80 THR A N 1
ATOM 612 C CA . THR A 1 80 ? -7.451 -2.071 28.946 1.00 96.19 80 THR A CA 1
ATOM 613 C C . THR A 1 80 ? -8.355 -2.140 27.731 1.00 96.19 80 THR A C 1
ATOM 615 O O . THR A 1 80 ? -9.492 -2.605 27.856 1.00 96.19 80 THR A O 1
ATOM 618 N N . PHE A 1 81 ? -7.847 -1.753 26.562 1.00 95.06 81 PHE A N 1
ATOM 619 C CA . PHE A 1 81 ? -8.570 -1.909 25.305 1.00 95.06 81 PHE A CA 1
ATOM 620 C C . PHE A 1 81 ? -8.929 -3.373 25.056 1.00 95.06 81 PHE A C 1
ATOM 622 O O . PHE A 1 81 ? -10.108 -3.675 24.877 1.00 95.06 81 PHE A O 1
ATOM 629 N N . LYS A 1 82 ? -7.966 -4.295 25.186 1.00 93.50 82 LYS A N 1
ATOM 630 C CA . LYS A 1 82 ? -8.196 -5.741 25.043 1.00 93.50 82 LYS A CA 1
ATOM 631 C C . LYS A 1 82 ? -9.282 -6.263 25.985 1.00 93.50 82 LYS A C 1
ATOM 633 O O . LYS A 1 82 ? -10.196 -6.965 25.561 1.00 93.50 82 LYS A O 1
ATOM 638 N N . ARG A 1 83 ? -9.251 -5.879 27.269 1.00 92.81 83 ARG A N 1
ATOM 639 C CA . ARG A 1 83 ? -10.300 -6.275 28.233 1.00 92.81 83 ARG A CA 1
ATOM 640 C C . ARG A 1 83 ? -11.681 -5.737 27.855 1.00 92.81 83 ARG A C 1
ATOM 642 O O . ARG A 1 83 ? -12.690 -6.377 28.147 1.00 92.81 83 ARG A O 1
ATOM 649 N N . ARG A 1 84 ? -11.744 -4.550 27.251 1.00 93.75 84 ARG A N 1
ATOM 650 C CA . ARG A 1 84 ? -13.000 -3.864 26.928 1.00 93.75 84 ARG A CA 1
ATOM 651 C C . ARG A 1 84 ? -13.597 -4.308 25.588 1.00 93.75 84 ARG A C 1
ATOM 653 O O . ARG A 1 84 ? -14.823 -4.420 25.488 1.00 93.75 84 ARG A O 1
ATOM 660 N N . TYR A 1 85 ? -12.740 -4.574 24.606 1.00 94.25 85 TYR A N 1
ATOM 661 C CA . TYR A 1 85 ? -13.068 -4.824 23.202 1.00 94.25 85 TYR A CA 1
ATOM 662 C C . TYR A 1 85 ? -12.332 -6.055 22.646 1.00 94.25 85 TYR A C 1
ATOM 664 O O . TYR A 1 85 ? -11.837 -6.025 21.528 1.00 94.25 85 TYR A O 1
ATOM 672 N N . GLY A 1 86 ? -12.265 -7.153 23.407 1.00 91.31 86 GLY A N 1
ATOM 673 C CA . GLY A 1 86 ? -11.490 -8.342 23.017 1.00 91.31 86 GLY A CA 1
ATOM 674 C C . GLY A 1 86 ? -11.866 -8.959 21.663 1.00 91.31 86 GLY A C 1
ATOM 675 O O . GLY A 1 86 ? -11.001 -9.486 20.982 1.00 91.31 86 GLY A O 1
ATOM 676 N N . GLU A 1 87 ? -13.129 -8.856 21.231 1.00 92.25 87 GLU A N 1
ATOM 677 C CA . GLU A 1 87 ? -13.546 -9.278 19.880 1.00 92.25 87 GLU A CA 1
ATOM 678 C C . GLU A 1 87 ? -12.858 -8.439 18.792 1.00 92.25 87 GLU A C 1
ATOM 680 O O . GLU A 1 87 ? -12.396 -8.985 17.799 1.00 92.25 87 GLU A O 1
ATOM 685 N N . LEU A 1 88 ? -12.756 -7.122 18.999 1.00 94.88 88 LEU A N 1
ATOM 686 C CA . LEU A 1 88 ? -12.099 -6.209 18.066 1.00 94.88 88 LEU A CA 1
ATOM 687 C C . LEU A 1 88 ? -10.585 -6.425 18.043 1.00 94.88 88 LEU A C 1
ATOM 689 O O . LEU A 1 88 ? -9.985 -6.434 16.977 1.00 94.88 88 LEU A O 1
ATOM 693 N N . GLU A 1 89 ? -9.979 -6.611 19.217 1.00 93.06 89 GLU A N 1
ATOM 694 C CA . GLU A 1 89 ? -8.542 -6.874 19.321 1.00 93.06 89 GLU A CA 1
ATOM 695 C C . GLU A 1 89 ? -8.151 -8.152 18.573 1.00 93.06 89 GLU A C 1
ATOM 697 O O . GLU A 1 89 ? -7.171 -8.125 17.843 1.00 93.06 89 GLU A O 1
ATOM 702 N N . LYS A 1 90 ? -8.960 -9.220 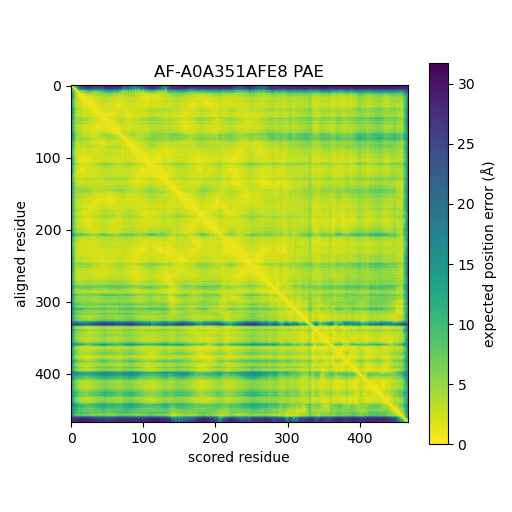18.637 1.00 91.56 90 LYS A N 1
ATOM 703 C CA . LYS A 1 90 ? -8.736 -10.425 17.819 1.00 91.56 90 LYS A CA 1
ATOM 704 C C . LYS A 1 90 ? -8.776 -10.125 16.317 1.00 91.56 90 LYS A C 1
ATOM 706 O O . LYS A 1 90 ? -7.914 -10.599 15.588 1.00 91.56 90 LYS A O 1
ATOM 711 N N . VAL A 1 91 ? -9.754 -9.344 15.851 1.00 95.06 91 VAL A N 1
ATOM 712 C CA . VAL A 1 91 ? -9.868 -8.973 14.427 1.00 95.06 91 VAL A CA 1
ATOM 713 C C . VAL A 1 91 ? -8.623 -8.209 13.959 1.00 95.06 91 VAL A C 1
ATOM 715 O O . VAL A 1 91 ? -8.051 -8.560 12.928 1.00 95.06 91 VAL A O 1
ATOM 718 N N . PHE A 1 92 ? -8.173 -7.218 14.737 1.00 94.56 92 PHE A N 1
ATOM 719 C CA . PHE A 1 92 ? -6.961 -6.445 14.443 1.00 94.56 92 PHE A CA 1
ATOM 720 C C . PHE A 1 92 ? -5.698 -7.310 14.474 1.00 94.56 92 PHE A C 1
ATOM 722 O O . PHE A 1 92 ? -4.999 -7.393 13.469 1.00 94.56 92 PHE A O 1
ATOM 729 N N . ASP A 1 93 ? -5.444 -8.020 15.574 1.00 91.62 93 ASP A N 1
ATOM 730 C CA . 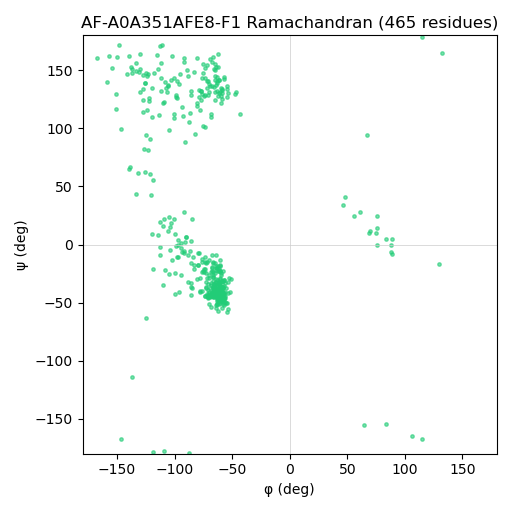ASP A 1 93 ? -4.258 -8.864 15.764 1.00 91.62 93 ASP A CA 1
ATOM 731 C C . ASP A 1 93 ? -4.113 -9.920 14.655 1.00 91.62 93 ASP A C 1
ATOM 733 O O . ASP A 1 93 ? -3.024 -10.154 14.117 1.00 91.62 93 ASP A O 1
ATOM 737 N N . TRP A 1 94 ? -5.226 -10.535 14.242 1.00 94.06 94 TRP A N 1
ATOM 738 C CA . TRP A 1 94 ? -5.191 -11.574 13.218 1.00 94.06 94 TRP A CA 1
ATOM 739 C C . TRP A 1 94 ? -4.896 -10.985 11.836 1.00 94.06 94 TRP A C 1
ATOM 741 O O . TRP A 1 94 ? -4.077 -11.530 11.092 1.00 94.06 94 TRP A O 1
ATOM 751 N N . ALA A 1 95 ? -5.513 -9.856 11.489 1.00 95.25 95 ALA A N 1
ATOM 752 C CA . ALA A 1 95 ? -5.250 -9.184 10.220 1.00 95.25 95 ALA A CA 1
ATOM 753 C C . ALA A 1 95 ? -3.833 -8.572 10.169 1.00 95.25 95 ALA A C 1
ATOM 755 O O . ALA A 1 95 ? -3.142 -8.688 9.156 1.00 95.25 95 ALA A O 1
ATOM 756 N N . HIS A 1 96 ? -3.328 -8.023 11.278 1.00 94.56 96 HIS A N 1
ATOM 757 C CA . HIS A 1 96 ? -1.935 -7.578 11.389 1.00 94.56 96 HIS A CA 1
ATOM 758 C C . HIS A 1 96 ? -0.947 -8.740 11.239 1.00 94.56 96 HIS A C 1
ATOM 760 O O . HIS A 1 96 ? 0.071 -8.607 10.556 1.00 94.56 96 HIS A O 1
ATOM 766 N N . THR A 1 97 ? -1.259 -9.910 11.801 1.00 93.44 97 THR A N 1
ATOM 767 C CA . THR A 1 97 ? -0.466 -11.123 11.571 1.00 93.44 97 THR A CA 1
ATOM 768 C C . THR A 1 97 ? -0.439 -11.491 10.084 1.00 93.44 97 THR A C 1
ATOM 770 O O . THR A 1 97 ? 0.639 -11.771 9.557 1.00 93.44 97 THR A O 1
ATOM 773 N N . LEU A 1 98 ? -1.572 -11.421 9.373 1.00 96.50 98 LEU A N 1
ATOM 774 C CA . LEU A 1 98 ? -1.617 -11.631 7.919 1.00 96.50 98 LEU A CA 1
ATOM 775 C C . LEU A 1 98 ? -0.722 -10.632 7.161 1.00 96.50 98 LEU A C 1
ATOM 777 O O . LEU A 1 98 ? 0.057 -11.057 6.302 1.00 96.50 98 LEU A O 1
ATOM 781 N N . HIS A 1 99 ? -0.776 -9.338 7.501 1.00 95.56 99 HIS A N 1
ATOM 782 C CA . HIS A 1 99 ? 0.105 -8.311 6.927 1.00 95.56 99 HIS A CA 1
ATOM 783 C C . HIS A 1 99 ? 1.581 -8.699 7.061 1.00 95.56 99 HIS A C 1
ATOM 785 O O . HIS A 1 99 ? 2.298 -8.789 6.059 1.00 95.56 99 HIS A O 1
ATOM 791 N N . PHE A 1 100 ? 2.036 -8.970 8.289 1.00 95.69 100 PHE A N 1
ATOM 792 C CA . PHE A 1 100 ? 3.438 -9.293 8.540 1.00 95.69 100 PHE A CA 1
ATOM 793 C C . PHE A 1 100 ? 3.869 -10.611 7.891 1.00 95.69 100 PHE A C 1
ATOM 795 O O . PHE A 1 100 ? 4.962 -10.670 7.332 1.00 95.69 100 PHE A O 1
ATOM 802 N N . GLN A 1 101 ? 3.036 -11.658 7.916 1.00 96.50 101 GLN A N 1
ATOM 803 C CA . GLN A 1 101 ? 3.380 -12.928 7.269 1.00 96.50 101 GLN A CA 1
ATOM 804 C C . GLN A 1 101 ? 3.494 -12.785 5.750 1.00 96.50 101 GLN A C 1
ATOM 806 O O . GLN A 1 101 ? 4.390 -13.376 5.150 1.00 96.50 101 GLN A O 1
ATOM 811 N N . THR A 1 102 ? 2.635 -11.972 5.133 1.00 98.25 102 THR A N 1
ATOM 812 C CA . THR A 1 102 ? 2.713 -11.670 3.696 1.00 98.25 102 THR A CA 1
ATOM 813 C C . THR A 1 102 ? 4.026 -10.958 3.366 1.00 98.25 102 THR A C 1
ATOM 815 O O . THR A 1 102 ? 4.744 -11.368 2.452 1.00 98.25 102 THR A O 1
ATOM 818 N N . ILE A 1 103 ? 4.398 -9.948 4.160 1.00 98.19 103 ILE A N 1
ATOM 819 C CA . ILE A 1 103 ? 5.677 -9.237 4.022 1.00 98.19 103 ILE A CA 1
ATOM 820 C C . ILE A 1 103 ? 6.863 -10.190 4.203 1.00 98.19 103 ILE A C 1
ATOM 822 O O . ILE A 1 103 ? 7.807 -10.159 3.416 1.00 98.19 103 ILE A O 1
ATOM 826 N N . ASP A 1 104 ? 6.819 -11.053 5.217 1.00 98.06 104 ASP A N 1
ATOM 827 C CA . ASP A 1 104 ? 7.867 -12.031 5.486 1.00 98.06 104 ASP A CA 1
ATOM 828 C C . ASP A 1 104 ? 8.064 -12.989 4.302 1.00 98.06 104 ASP A C 1
ATOM 830 O O . ASP A 1 104 ? 9.202 -13.221 3.891 1.00 98.06 104 ASP A O 1
ATOM 834 N N . VAL A 1 105 ? 6.987 -13.506 3.698 1.00 98.50 105 VAL A N 1
ATOM 835 C CA . VAL A 1 105 ? 7.088 -14.347 2.493 1.00 98.50 105 VAL A CA 1
ATOM 836 C C . VAL A 1 105 ? 7.745 -13.583 1.343 1.00 98.50 105 VAL A C 1
ATOM 838 O O . VAL A 1 105 ? 8.687 -14.089 0.725 1.00 98.50 105 VAL A O 1
ATOM 841 N N . LEU A 1 106 ? 7.301 -12.354 1.070 1.00 98.31 106 LEU A N 1
ATOM 842 C CA . LEU A 1 106 ? 7.843 -11.552 -0.029 1.00 98.31 106 LEU A CA 1
ATOM 843 C C . LEU A 1 106 ? 9.315 -11.169 0.196 1.00 98.31 106 LEU A C 1
ATOM 845 O O . LEU A 1 106 ? 10.121 -11.209 -0.738 1.00 98.31 106 LEU A O 1
ATOM 849 N N . ALA A 1 107 ? 9.698 -10.876 1.439 1.00 97.75 107 ALA A N 1
ATOM 850 C CA . ALA A 1 107 ? 11.062 -10.537 1.832 1.00 97.75 107 ALA A CA 1
ATOM 851 C C . ALA A 1 107 ? 11.983 -11.761 2.002 1.00 97.75 107 ALA A C 1
ATOM 853 O O . ALA A 1 107 ? 13.191 -11.593 2.218 1.00 97.75 107 ALA A O 1
ATOM 854 N N . HIS A 1 108 ? 11.452 -12.986 1.927 1.00 97.88 108 HIS A N 1
ATOM 855 C CA . HIS A 1 108 ? 12.241 -14.196 2.117 1.00 97.88 108 HIS A CA 1
ATOM 856 C C . HIS A 1 108 ? 13.253 -14.408 0.986 1.00 97.88 108 HIS A C 1
ATOM 858 O O . HIS A 1 108 ? 12.955 -14.265 -0.204 1.00 97.88 108 HIS A O 1
ATOM 864 N N . ARG A 1 109 ? 14.476 -14.777 1.376 1.00 95.75 109 ARG A N 1
ATOM 865 C CA . ARG A 1 109 ? 15.577 -15.095 0.460 1.00 95.75 109 ARG A CA 1
ATOM 866 C C . ARG A 1 109 ? 15.535 -16.569 0.078 1.00 95.75 109 ARG A C 1
ATOM 868 O O . ARG A 1 109 ? 15.248 -17.416 0.911 1.00 95.75 109 ARG A O 1
ATOM 875 N N . GLY A 1 110 ? 15.908 -16.874 -1.162 1.00 93.25 110 GLY A N 1
ATOM 876 C CA . GLY A 1 110 ? 16.068 -18.256 -1.626 1.00 93.25 110 GLY A CA 1
ATOM 877 C C . GLY A 1 110 ? 14.779 -18.940 -2.089 1.00 93.25 110 GLY A C 1
ATOM 878 O O . GLY A 1 110 ? 14.824 -20.120 -2.427 1.00 93.25 110 GLY A O 1
ATOM 879 N N . TRP A 1 111 ? 13.654 -18.222 -2.138 1.00 96.69 111 TRP A N 1
ATOM 880 C CA . TRP A 1 111 ? 12.436 -18.674 -2.811 1.00 96.69 111 TRP A CA 1
ATOM 881 C C . TRP A 1 111 ? 12.265 -17.976 -4.154 1.00 96.69 111 TRP A C 1
ATOM 883 O O . TRP A 1 111 ? 12.523 -16.780 -4.281 1.00 96.69 111 TRP A O 1
ATOM 893 N N . THR A 1 112 ? 11.797 -18.740 -5.136 1.00 95.75 112 THR A N 1
ATOM 894 C CA . THR A 1 112 ? 11.295 -18.217 -6.412 1.00 95.75 112 THR A CA 1
ATOM 895 C C . THR A 1 112 ? 9.979 -17.472 -6.207 1.00 95.75 112 THR A C 1
ATOM 897 O O . THR A 1 112 ? 9.264 -17.731 -5.236 1.00 95.75 112 THR A O 1
ATOM 900 N N . ASP A 1 113 ? 9.611 -16.604 -7.149 1.00 94.38 113 ASP A N 1
ATOM 901 C CA . ASP A 1 113 ? 8.324 -15.904 -7.099 1.00 94.38 113 ASP A CA 1
ATOM 902 C C . ASP A 1 113 ? 7.150 -16.884 -7.034 1.00 94.38 113 ASP A C 1
ATOM 904 O O . ASP A 1 113 ? 6.295 -16.745 -6.170 1.00 94.38 113 ASP A O 1
ATOM 908 N N . ALA A 1 114 ? 7.168 -17.962 -7.824 1.00 96.00 114 ALA A N 1
ATOM 909 C CA . ALA A 1 114 ? 6.127 -18.992 -7.777 1.00 96.00 114 ALA A CA 1
ATOM 910 C C . ALA A 1 114 ? 5.968 -19.632 -6.382 1.00 96.00 114 ALA A C 1
ATOM 912 O O . ALA A 1 114 ? 4.849 -19.905 -5.953 1.00 96.00 114 ALA A O 1
ATOM 913 N N . GLN A 1 115 ? 7.068 -19.851 -5.651 1.00 97.88 115 GLN A N 1
ATOM 914 C CA . GLN A 1 115 ? 7.011 -20.362 -4.275 1.00 97.88 115 GLN A CA 1
ATOM 915 C C . GLN A 1 115 ? 6.441 -19.326 -3.305 1.00 97.88 115 GLN A C 1
ATOM 917 O O . GLN A 1 115 ? 5.645 -19.686 -2.441 1.00 97.88 115 GLN A O 1
ATOM 922 N N . LYS A 1 116 ? 6.828 -18.052 -3.451 1.00 98.19 116 LYS A N 1
ATOM 923 C CA . LYS A 1 116 ? 6.283 -16.956 -2.642 1.00 98.19 116 LYS A CA 1
ATOM 924 C C . LYS A 1 116 ? 4.781 -16.811 -2.865 1.00 98.19 116 LYS A C 1
ATOM 926 O O . LYS A 1 116 ? 4.033 -16.770 -1.896 1.00 98.19 116 LYS A O 1
ATOM 931 N N . GLU A 1 117 ? 4.336 -16.803 -4.118 1.00 97.88 117 GLU A N 1
ATOM 932 C CA . GLU A 1 117 ? 2.914 -16.692 -4.444 1.00 97.88 117 GLU A CA 1
ATOM 933 C C . GLU A 1 117 ? 2.116 -17.879 -3.905 1.00 97.88 117 GLU A C 1
ATOM 935 O O . GLU A 1 117 ? 1.111 -17.676 -3.231 1.00 97.88 117 GLU A O 1
ATOM 940 N N . ALA A 1 118 ? 2.592 -19.110 -4.115 1.00 98.44 118 ALA A N 1
ATOM 941 C CA . ALA A 1 118 ? 1.929 -20.297 -3.580 1.00 98.44 118 ALA A CA 1
ATOM 942 C C . ALA A 1 118 ? 1.807 -20.259 -2.047 1.00 98.44 118 ALA A C 1
ATOM 944 O O . ALA A 1 118 ? 0.793 -20.690 -1.499 1.00 98.44 118 ALA A O 1
ATOM 945 N N . GLU A 1 119 ? 2.815 -19.736 -1.344 1.00 98.56 119 GLU A N 1
ATOM 946 C CA . GLU A 1 119 ? 2.756 -19.615 0.111 1.00 98.56 119 GLU A CA 1
ATOM 947 C C . GLU A 1 119 ? 1.808 -18.505 0.576 1.00 98.56 119 GLU A C 1
ATOM 949 O O . GLU A 1 119 ? 1.101 -18.708 1.562 1.00 98.56 119 GLU A O 1
ATOM 954 N N . ILE A 1 120 ? 1.743 -17.374 -0.134 1.00 98.50 120 ILE A N 1
ATOM 955 C CA . ILE A 1 120 ? 0.782 -16.294 0.139 1.00 98.50 120 ILE A CA 1
ATOM 956 C C . ILE A 1 120 ? -0.654 -16.815 0.006 1.00 98.50 120 ILE A C 1
ATOM 958 O O . ILE A 1 120 ? -1.441 -16.648 0.935 1.00 98.50 120 ILE A O 1
ATOM 962 N N . GLU A 1 121 ? -0.968 -17.548 -1.066 1.00 98.38 121 GLU A N 1
ATOM 963 C CA . GLU A 1 121 ? -2.281 -18.192 -1.240 1.00 98.38 121 GLU A CA 1
ATOM 964 C C . GLU A 1 121 ? -2.595 -19.153 -0.088 1.00 98.38 121 GLU A C 1
ATOM 966 O O . GLU A 1 121 ? -3.693 -19.185 0.467 1.00 98.38 121 GLU A O 1
ATOM 971 N N . ARG A 1 122 ? -1.597 -19.931 0.338 1.00 97.81 122 ARG A N 1
ATOM 972 C CA . ARG A 1 122 ? -1.743 -20.892 1.434 1.00 97.81 122 ARG A CA 1
ATOM 973 C C . ARG A 1 122 ? -1.910 -20.199 2.797 1.00 97.81 122 ARG A C 1
ATOM 975 O O . ARG A 1 122 ? -2.504 -20.780 3.709 1.00 97.81 122 ARG A O 1
ATOM 982 N N . ILE A 1 123 ? -1.351 -19.002 2.985 1.00 97.75 123 ILE A N 1
ATOM 983 C CA . ILE A 1 123 ? -1.584 -18.156 4.167 1.00 97.75 123 ILE A CA 1
ATOM 984 C C . ILE A 1 123 ? -2.996 -17.569 4.110 1.00 97.75 123 ILE A C 1
ATOM 986 O O . ILE A 1 123 ? -3.704 -17.646 5.111 1.00 97.75 123 ILE A O 1
ATOM 990 N N . TRP A 1 124 ? -3.434 -17.071 2.953 1.00 97.75 124 TRP A N 1
ATOM 991 C CA . TRP A 1 124 ? -4.790 -16.561 2.762 1.00 97.75 124 TRP A CA 1
ATOM 992 C C . TRP A 1 124 ? -5.856 -17.621 3.044 1.00 97.75 124 TRP A C 1
ATOM 994 O O . TRP A 1 124 ? -6.774 -17.377 3.821 1.00 97.75 124 TRP A O 1
ATOM 1004 N N . GLN A 1 125 ? -5.704 -18.831 2.504 1.00 96.88 125 GLN A N 1
ATOM 1005 C CA . GLN A 1 125 ? -6.608 -19.954 2.782 1.00 96.88 125 GLN A CA 1
ATOM 1006 C C . GLN A 1 125 ? -6.689 -20.287 4.276 1.00 96.88 125 GLN A C 1
ATOM 1008 O O . GLN A 1 125 ? -7.746 -20.653 4.783 1.00 96.88 125 GLN A O 1
ATOM 1013 N N . PHE A 1 126 ? -5.572 -20.168 4.997 1.00 95.38 126 PHE A N 1
ATOM 1014 C CA . PHE A 1 126 ? -5.557 -20.375 6.441 1.00 95.38 126 PHE A CA 1
ATOM 1015 C C . PHE A 1 126 ? -6.274 -19.243 7.186 1.00 95.38 126 PHE A C 1
ATOM 1017 O O . PHE A 1 126 ? -7.079 -19.528 8.071 1.00 95.38 126 PHE A O 1
ATOM 1024 N N . TYR A 1 127 ? -5.989 -17.988 6.831 1.00 96.56 127 TYR A N 1
ATOM 1025 C CA . TYR A 1 127 ? -6.583 -16.805 7.449 1.00 96.56 127 TYR A CA 1
ATOM 1026 C C . TYR A 1 127 ? -8.092 -16.730 7.206 1.00 96.56 127 TYR A C 1
ATOM 1028 O O . TYR A 1 127 ? -8.854 -16.641 8.158 1.00 96.56 127 TYR A O 1
ATOM 1036 N N . SER A 1 128 ? -8.530 -16.837 5.952 1.00 95.81 128 SER A N 1
ATOM 1037 C CA . SER A 1 128 ? -9.941 -16.733 5.550 1.00 95.81 128 SER A CA 1
ATOM 1038 C C . SER A 1 128 ? -10.841 -17.809 6.168 1.00 95.81 128 SER A C 1
ATOM 1040 O O . SER A 1 128 ? -12.046 -17.609 6.292 1.00 95.81 128 SER A O 1
ATOM 1042 N N . ALA A 1 129 ? -10.267 -18.931 6.610 1.00 93.88 129 ALA A N 1
ATOM 1043 C CA . ALA A 1 129 ? -10.982 -19.975 7.338 1.00 93.88 129 ALA A CA 1
ATOM 1044 C C . ALA A 1 129 ? -11.216 -19.651 8.829 1.00 93.88 129 ALA A C 1
ATOM 1046 O O . ALA A 1 129 ? -11.898 -20.415 9.516 1.00 93.88 129 ALA A O 1
ATOM 1047 N N . GLN A 1 130 ? -10.638 -18.567 9.359 1.00 93.50 130 GLN A N 1
ATOM 1048 C CA . GLN A 1 130 ? -10.759 -18.198 10.769 1.00 93.50 130 GLN A CA 1
ATOM 1049 C C . GLN A 1 130 ? -12.061 -17.422 11.058 1.00 93.50 130 GLN A C 1
ATOM 1051 O O . GLN A 1 130 ? -12.523 -16.644 10.226 1.00 93.50 130 GLN A O 1
ATOM 1056 N N . PRO A 1 131 ? -12.654 -17.554 12.261 1.00 92.06 131 PRO A N 1
ATOM 1057 C CA . PRO A 1 131 ? -13.956 -16.948 12.576 1.00 92.06 131 PRO A CA 1
ATOM 1058 C C . PRO A 1 131 ? -13.964 -15.409 12.617 1.00 92.06 131 PRO A C 1
ATOM 1060 O O . PRO A 1 131 ? -15.009 -14.803 12.389 1.00 92.06 131 PRO A O 1
ATOM 1063 N N . TYR A 1 132 ? -12.819 -14.784 12.906 1.00 93.94 132 TYR A N 1
ATOM 1064 C CA . TYR A 1 132 ? -12.632 -13.327 12.892 1.00 93.94 132 TYR A CA 1
ATOM 1065 C C . TYR A 1 132 ? -11.882 -12.842 11.642 1.00 93.94 132 TYR A C 1
ATOM 1067 O O . TYR A 1 132 ? -11.336 -11.741 11.644 1.00 93.94 132 TYR A O 1
ATOM 1075 N N . ALA A 1 133 ? -11.833 -13.656 10.583 1.00 96.62 133 ALA A N 1
ATOM 1076 C CA . ALA A 1 133 ? -11.251 -13.238 9.318 1.00 96.62 133 ALA A CA 1
ATOM 1077 C C . ALA A 1 133 ? -12.065 -12.096 8.703 1.00 96.62 133 ALA A C 1
ATOM 1079 O O . ALA A 1 133 ? -13.295 -12.175 8.587 1.00 96.62 133 ALA A O 1
ATOM 1080 N N . ILE A 1 134 ? -11.362 -11.048 8.290 1.00 98.44 134 ILE A N 1
ATOM 1081 C CA . ILE A 1 134 ? -11.919 -9.979 7.475 1.00 98.44 134 ILE A CA 1
ATOM 1082 C C . ILE A 1 134 ? -12.145 -10.530 6.063 1.00 98.44 134 ILE A C 1
ATOM 1084 O O . ILE A 1 134 ? -11.369 -11.346 5.562 1.00 98.44 134 ILE A O 1
ATOM 1088 N N . THR A 1 135 ? -13.255 -10.136 5.445 1.00 98.50 135 THR A N 1
ATOM 1089 C CA . THR A 1 135 ? -13.607 -10.563 4.093 1.00 98.50 135 THR A CA 1
ATOM 1090 C C . THR A 1 135 ? -12.557 -10.111 3.081 1.00 98.50 135 THR A C 1
ATOM 1092 O O . THR A 1 135 ? -12.044 -8.994 3.157 1.00 98.50 135 THR A O 1
ATOM 1095 N N . GLY A 1 136 ? -12.270 -10.978 2.109 1.00 98.12 136 GLY A N 1
ATOM 1096 C CA . GLY A 1 136 ? -11.462 -10.632 0.938 1.00 98.12 136 GLY A CA 1
ATOM 1097 C C . GLY A 1 136 ? -12.275 -10.000 -0.192 1.00 98.12 136 GLY A C 1
ATOM 1098 O O . GLY A 1 136 ? -11.746 -9.747 -1.272 1.00 98.12 136 GLY A O 1
ATOM 1099 N N . LEU A 1 137 ? -13.572 -9.769 0.020 1.00 98.31 137 LEU A N 1
ATOM 1100 C CA . LEU A 1 137 ? -14.391 -9.040 -0.938 1.00 98.31 137 LEU A CA 1
ATOM 1101 C C . LEU A 1 137 ? -14.109 -7.530 -0.848 1.00 98.31 137 LEU A C 1
ATOM 1103 O O . LEU A 1 137 ? -13.890 -7.017 0.256 1.00 98.31 137 LEU A O 1
ATOM 1107 N N . PRO A 1 138 ? -14.110 -6.817 -1.984 1.00 97.31 138 PRO A N 1
ATOM 1108 C CA . PRO A 1 138 ? -13.875 -5.379 -2.018 1.00 97.31 138 PRO A CA 1
ATOM 1109 C C . PRO A 1 138 ? -15.108 -4.644 -1.482 1.00 97.31 138 PRO A C 1
ATOM 1111 O O . PRO A 1 138 ? -16.088 -4.492 -2.202 1.00 97.31 138 PRO A O 1
ATOM 1114 N N . LEU A 1 139 ? -15.083 -4.192 -0.225 1.00 97.38 139 LEU A N 1
ATOM 1115 C CA . LEU A 1 139 ? -16.229 -3.486 0.356 1.00 97.38 139 LEU A CA 1
ATOM 1116 C C . LEU A 1 139 ? -16.333 -2.058 -0.177 1.00 97.38 139 LEU A C 1
ATOM 1118 O O . LEU A 1 139 ? -15.332 -1.388 -0.414 1.00 97.38 139 LEU A O 1
ATOM 1122 N N . ASN A 1 140 ? -17.556 -1.550 -0.306 1.00 95.56 140 ASN A N 1
ATOM 1123 C CA . ASN A 1 140 ? -17.775 -0.160 -0.684 1.00 95.56 140 ASN A CA 1
ATOM 1124 C C . ASN A 1 140 ? -17.324 0.805 0.436 1.00 95.56 140 ASN A C 1
ATOM 1126 O O . ASN A 1 140 ? -17.965 0.940 1.484 1.00 95.56 140 ASN A O 1
ATOM 1130 N N . MET A 1 141 ? -16.233 1.523 0.178 1.00 94.12 141 MET A N 1
ATOM 1131 C CA . MET A 1 141 ? -15.610 2.462 1.108 1.00 94.12 141 MET A CA 1
ATOM 1132 C C . MET A 1 141 ? -16.455 3.723 1.317 1.00 94.12 141 MET A C 1
ATOM 1134 O O . MET A 1 141 ? -16.398 4.315 2.391 1.00 94.12 141 MET A O 1
ATOM 1138 N N . GLU A 1 142 ? -17.295 4.115 0.350 1.00 92.62 142 GLU A N 1
ATOM 1139 C CA . GLU A 1 142 ? -18.282 5.191 0.538 1.00 92.62 142 GLU A CA 1
ATOM 1140 C C . GLU A 1 142 ? -19.318 4.819 1.602 1.00 92.62 142 GLU A C 1
ATOM 1142 O O . GLU A 1 142 ? -19.666 5.644 2.448 1.00 92.62 142 GLU A O 1
ATOM 1147 N N . VAL A 1 143 ? -19.774 3.564 1.608 1.00 94.38 143 VAL A N 1
ATOM 1148 C CA . VAL A 1 143 ? -20.697 3.060 2.634 1.00 94.38 143 VAL A CA 1
ATOM 1149 C C . VAL A 1 143 ? -20.001 2.990 3.993 1.00 94.38 143 VAL A C 1
ATOM 1151 O O . VAL A 1 143 ? -20.589 3.377 5.006 1.00 94.38 143 VAL A O 1
ATOM 1154 N N . LEU A 1 144 ? -18.744 2.537 4.036 1.00 94.31 144 LEU A N 1
ATOM 1155 C CA . LEU A 1 144 ? -17.982 2.433 5.283 1.00 94.31 144 LEU A CA 1
ATOM 1156 C C . LEU A 1 144 ? -17.551 3.797 5.858 1.00 94.31 144 LEU A C 1
ATOM 1158 O O . LEU A 1 144 ? -17.465 3.922 7.077 1.00 94.31 144 LEU A O 1
ATOM 1162 N N . ASP A 1 145 ? -17.349 4.828 5.033 1.00 91.69 145 ASP A N 1
ATOM 1163 C CA . ASP A 1 145 ? -17.090 6.218 5.464 1.00 91.69 145 ASP A CA 1
ATOM 1164 C C . ASP A 1 145 ? -18.391 7.048 5.592 1.00 91.69 145 ASP A C 1
ATOM 1166 O O . ASP A 1 145 ? -18.356 8.221 5.954 1.00 91.69 145 ASP A O 1
ATOM 1170 N N . GLY A 1 146 ? -19.571 6.462 5.361 1.00 91.31 146 GLY A N 1
ATOM 1171 C CA . GLY A 1 146 ? -20.850 7.182 5.243 1.00 91.31 146 GLY A CA 1
ATOM 1172 C C . GLY A 1 146 ? -21.670 7.386 6.528 1.00 91.31 146 GLY A C 1
ATOM 1173 O O . GLY A 1 146 ? -22.816 7.834 6.458 1.00 91.31 146 GLY A O 1
ATOM 1174 N N . TYR A 1 147 ? -21.151 7.035 7.707 1.00 93.12 147 TYR A N 1
ATOM 1175 C CA . TYR A 1 147 ? -21.896 7.109 8.972 1.00 93.12 147 TYR A CA 1
ATOM 1176 C C . TYR A 1 147 ? -21.942 8.525 9.574 1.00 93.12 147 TYR A C 1
ATOM 1178 O O . TYR A 1 147 ? -21.105 9.375 9.288 1.00 93.12 147 TYR A O 1
ATOM 1186 N N . SER A 1 148 ? -22.900 8.787 10.477 1.00 93.88 148 SER A N 1
ATOM 1187 C CA . SER A 1 148 ? -23.054 10.117 11.104 1.00 93.88 148 SER A CA 1
ATOM 1188 C C . SER A 1 148 ? -21.828 10.560 11.907 1.00 93.88 148 SER A C 1
ATOM 1190 O O . SER A 1 148 ? -21.552 11.750 12.004 1.00 93.88 148 SER A O 1
ATOM 1192 N N . TYR A 1 149 ? -21.092 9.598 12.466 1.00 94.50 149 TYR A N 1
ATOM 1193 C CA . TYR A 1 149 ? -19.881 9.836 13.244 1.00 94.50 149 TYR A CA 1
ATOM 1194 C C . TYR A 1 149 ? -18.609 9.916 12.385 1.00 94.50 149 TYR A C 1
ATOM 1196 O O . TYR A 1 149 ? -17.547 10.192 12.942 1.00 94.50 149 TYR A O 1
ATOM 1204 N N . SER A 1 150 ? -18.684 9.662 11.073 1.00 93.31 150 SER A N 1
ATOM 1205 C CA . SER A 1 150 ? -17.502 9.574 10.213 1.00 93.31 150 SER A CA 1
ATOM 1206 C C . SER A 1 150 ? -16.673 10.858 10.225 1.00 93.31 150 SER A C 1
ATOM 1208 O O . SER A 1 150 ? -17.175 11.978 10.090 1.00 93.31 150 SER A O 1
ATOM 1210 N N . GLY A 1 151 ? -15.366 10.694 10.383 1.00 92.31 151 GLY A N 1
ATOM 1211 C CA . GLY A 1 151 ? -14.397 11.771 10.492 1.00 92.31 151 GLY A CA 1
ATOM 1212 C C . GLY A 1 151 ? -14.385 12.505 11.839 1.00 92.31 151 GLY A C 1
ATOM 1213 O O . GLY A 1 151 ? -13.724 13.548 11.947 1.00 92.31 151 GLY A O 1
ATOM 1214 N N . ALA A 1 152 ? -15.085 12.010 12.865 1.00 95.75 152 ALA A N 1
ATOM 1215 C CA . ALA A 1 152 ? -15.016 12.555 14.221 1.00 95.75 152 ALA A CA 1
ATOM 1216 C C . ALA A 1 152 ? -13.588 12.505 14.788 1.00 95.75 152 ALA A C 1
ATOM 1218 O O . ALA A 1 152 ? -13.143 13.476 15.406 1.00 95.75 152 ALA A O 1
ATOM 1219 N N . PHE A 1 153 ? -12.853 11.415 14.558 1.00 95.88 153 PHE A N 1
ATOM 1220 C CA . PHE A 1 153 ? -11.486 11.245 15.039 1.00 95.88 153 PHE A CA 1
ATOM 1221 C C . PHE A 1 153 ? -10.527 12.202 14.339 1.00 95.88 153 PHE A C 1
ATOM 1223 O O . PHE A 1 153 ? -9.891 13.000 15.022 1.00 95.88 153 PHE A O 1
ATOM 1230 N N . ARG A 1 154 ? -10.486 12.214 12.997 1.00 93.12 154 ARG A N 1
ATOM 1231 C CA . ARG A 1 154 ? -9.600 13.117 12.233 1.00 93.12 154 ARG A CA 1
ATOM 1232 C C . ARG A 1 154 ? -9.850 14.595 12.518 1.00 93.12 154 ARG A C 1
ATOM 1234 O O . ARG A 1 154 ? -8.916 15.385 12.544 1.00 93.12 154 ARG A O 1
ATOM 1241 N N . THR A 1 155 ? -11.102 14.963 12.804 1.00 93.38 155 THR A N 1
ATOM 1242 C CA . THR A 1 155 ? -11.452 16.340 13.185 1.00 93.38 155 THR A CA 1
ATOM 1243 C C . THR A 1 155 ? -10.939 16.688 14.590 1.00 93.38 155 THR A C 1
ATOM 1245 O O . THR A 1 155 ? -10.501 17.810 14.830 1.00 93.38 155 THR A O 1
ATOM 1248 N N . LYS A 1 156 ? -11.009 15.749 15.543 1.00 96.12 156 LYS A N 1
ATOM 1249 C CA . LYS A 1 156 ? -10.688 15.994 16.959 1.00 96.12 156 LYS A CA 1
ATOM 1250 C C . LYS A 1 156 ? -9.209 15.789 17.294 1.00 96.12 156 LYS A C 1
ATOM 1252 O O . LYS A 1 156 ? -8.692 16.465 18.181 1.00 96.12 156 LYS A O 1
ATOM 1257 N N . TYR A 1 157 ? -8.557 14.858 16.604 1.00 97.31 157 TYR A N 1
ATOM 1258 C CA . TYR A 1 157 ? -7.189 14.408 16.846 1.00 97.31 157 TYR A CA 1
ATOM 1259 C C . TYR A 1 157 ? -6.376 14.369 15.535 1.00 97.31 157 TYR A C 1
ATOM 1261 O O . TYR A 1 157 ? -5.945 13.295 15.104 1.00 97.31 157 TYR A O 1
ATOM 1269 N N . PRO A 1 158 ? -6.186 15.518 14.855 1.00 96.44 158 PRO A N 1
ATOM 1270 C CA . PRO A 1 158 ? -5.582 15.557 13.525 1.00 96.44 158 PRO A CA 1
ATOM 1271 C C . PRO A 1 158 ? -4.131 15.059 13.488 1.00 96.44 158 PRO A C 1
ATOM 1273 O O . PRO A 1 158 ? -3.757 14.402 12.518 1.00 96.44 158 PRO A O 1
ATOM 1276 N N . LYS A 1 159 ? -3.306 15.306 14.519 1.00 97.38 159 LYS A N 1
ATOM 1277 C CA . LYS A 1 159 ? -1.914 14.827 14.510 1.00 97.38 159 LYS A CA 1
ATOM 1278 C C . LYS A 1 159 ? -1.846 13.318 14.673 1.00 97.38 159 LYS A C 1
ATOM 1280 O O . LYS A 1 159 ? -1.103 12.668 13.946 1.00 97.38 159 LYS A O 1
ATOM 1285 N N . VAL A 1 160 ? -2.608 12.750 15.613 1.00 97.62 160 VAL A N 1
ATOM 1286 C CA . VAL A 1 160 ? -2.637 11.286 15.787 1.00 97.62 160 VAL A CA 1
ATOM 1287 C C . VAL A 1 160 ? -3.266 10.611 14.572 1.00 97.62 160 VAL A C 1
ATOM 1289 O O . VAL A 1 160 ? -2.779 9.568 14.146 1.00 97.62 160 VAL A O 1
ATOM 1292 N N . ASN A 1 161 ? -4.281 11.226 13.965 1.00 96.50 161 ASN A N 1
ATOM 1293 C CA . ASN A 1 161 ? -4.836 10.757 12.700 1.00 96.50 161 ASN A CA 1
ATOM 1294 C C . ASN A 1 161 ? -3.788 10.736 11.579 1.00 96.50 161 ASN A C 1
ATOM 1296 O O . ASN A 1 161 ? -3.706 9.751 10.855 1.00 96.50 161 ASN A O 1
ATOM 1300 N N . GLY A 1 162 ? -2.956 11.779 11.468 1.00 95.94 162 GLY A N 1
ATOM 1301 C CA . GLY A 1 162 ? -1.838 11.804 10.520 1.00 95.94 162 GLY A CA 1
ATOM 1302 C C . GLY A 1 162 ? -0.850 10.653 10.739 1.00 95.94 162 GLY A C 1
ATOM 1303 O O . GLY A 1 162 ? -0.457 9.997 9.778 1.00 95.94 162 GLY A O 1
ATOM 1304 N N . LEU A 1 163 ? -0.534 10.326 12.001 1.00 97.25 163 LEU A N 1
ATOM 1305 C CA . LEU A 1 163 ? 0.294 9.156 12.318 1.00 97.25 163 LEU A CA 1
ATOM 1306 C C . LEU A 1 163 ? -0.354 7.855 11.823 1.00 97.25 163 LEU A C 1
ATOM 1308 O O . LEU A 1 163 ? 0.318 7.056 11.180 1.00 97.25 163 LEU A O 1
ATOM 1312 N N . PHE A 1 164 ? -1.645 7.648 12.102 1.00 96.31 164 PHE A N 1
ATOM 1313 C CA . PHE A 1 164 ? -2.376 6.448 11.673 1.00 96.31 164 PHE A CA 1
ATOM 1314 C C . PHE A 1 164 ? -2.430 6.329 10.154 1.00 96.31 164 PHE A C 1
ATOM 1316 O O . PHE A 1 164 ? -2.147 5.263 9.613 1.00 96.31 164 PHE A O 1
ATOM 1323 N N . TRP A 1 165 ? -2.704 7.433 9.460 1.00 95.94 165 TRP A N 1
ATOM 1324 C CA . TRP A 1 165 ? -2.657 7.458 8.004 1.00 95.94 165 TRP A CA 1
ATOM 1325 C C . TRP A 1 165 ? -1.270 7.058 7.489 1.00 95.94 165 TRP A C 1
ATOM 1327 O O . TRP A 1 165 ? -1.156 6.186 6.632 1.00 95.94 165 TRP A O 1
ATOM 1337 N N . GLY A 1 166 ? -0.202 7.622 8.064 1.00 96.44 166 GLY A N 1
ATOM 1338 C CA . GLY A 1 166 ? 1.173 7.269 7.714 1.00 96.44 166 GLY A CA 1
ATOM 1339 C C . GLY A 1 166 ? 1.510 5.796 7.972 1.00 96.44 166 GLY A C 1
ATOM 1340 O O . GLY A 1 166 ? 2.244 5.189 7.190 1.00 96.44 166 GLY A O 1
ATOM 1341 N N . TYR A 1 167 ? 0.966 5.196 9.035 1.00 96.19 167 TYR A N 1
ATOM 1342 C CA . TYR A 1 167 ? 1.132 3.768 9.322 1.00 96.19 167 TYR A CA 1
ATOM 1343 C C . TYR A 1 167 ? 0.505 2.907 8.230 1.00 96.19 167 TYR A C 1
ATOM 1345 O O . TYR A 1 167 ? 1.182 2.046 7.667 1.00 96.19 167 TYR A O 1
ATOM 1353 N N . HIS A 1 168 ? -0.755 3.180 7.896 1.00 96.06 168 HIS A N 1
ATOM 1354 C CA . HIS A 1 168 ? -1.485 2.450 6.864 1.00 96.06 168 HIS A CA 1
ATOM 1355 C C . HIS A 1 168 ? -0.878 2.669 5.475 1.00 96.06 168 HIS A C 1
ATOM 1357 O O . HIS A 1 168 ? -0.803 1.729 4.683 1.00 96.06 168 HIS A O 1
ATOM 1363 N N . TRP A 1 169 ? -0.340 3.864 5.204 1.00 96.62 169 TRP A N 1
ATOM 1364 C CA . TRP A 1 169 ? 0.432 4.147 3.994 1.00 96.62 169 TRP A CA 1
ATOM 1365 C C . TRP A 1 169 ? 1.680 3.266 3.908 1.00 96.62 169 TRP A C 1
ATOM 1367 O O . TRP A 1 169 ? 1.922 2.626 2.888 1.00 96.62 169 TRP A O 1
ATOM 1377 N N . LEU A 1 170 ? 2.462 3.155 4.989 1.00 97.06 170 LEU A N 1
ATOM 1378 C CA . LEU A 1 170 ? 3.645 2.290 5.005 1.00 97.06 170 LEU A CA 1
ATOM 1379 C C . LEU A 1 170 ? 3.265 0.812 4.822 1.00 97.06 170 LEU A C 1
ATOM 1381 O O . LEU A 1 170 ? 3.943 0.088 4.087 1.00 97.06 170 LEU A O 1
ATOM 1385 N N . GLN A 1 171 ? 2.180 0.373 5.467 1.00 94.94 171 GLN A N 1
ATOM 1386 C CA . GLN A 1 171 ? 1.652 -0.992 5.377 1.00 94.94 171 GLN A CA 1
ATOM 1387 C C . GLN A 1 171 ? 1.202 -1.371 3.960 1.00 94.94 171 GLN A C 1
ATOM 1389 O O . GLN A 1 171 ? 1.211 -2.556 3.638 1.00 94.94 171 GLN A O 1
ATOM 1394 N N . THR A 1 172 ? 0.891 -0.401 3.098 1.00 94.81 172 THR A N 1
ATOM 1395 C CA . THR A 1 172 ? 0.379 -0.634 1.735 1.00 94.81 172 THR A CA 1
ATOM 1396 C C . THR A 1 172 ? 1.369 -0.283 0.633 1.00 94.81 172 THR A C 1
ATOM 1398 O O . THR A 1 172 ? 1.444 -1.012 -0.350 1.00 94.81 172 THR A O 1
ATOM 1401 N N . ALA A 1 173 ? 2.200 0.749 0.789 1.00 95.12 173 ALA A N 1
ATOM 1402 C CA . ALA A 1 173 ? 3.192 1.166 -0.212 1.00 95.12 173 ALA A CA 1
ATOM 1403 C C . ALA A 1 173 ? 4.373 0.191 -0.381 1.00 95.12 173 ALA A C 1
ATOM 1405 O O . ALA A 1 173 ? 5.150 0.294 -1.331 1.00 95.12 173 ALA A O 1
ATOM 1406 N N . ASN A 1 174 ? 4.547 -0.754 0.545 1.00 95.69 174 ASN A N 1
ATOM 1407 C CA . ASN A 1 174 ? 5.683 -1.674 0.527 1.00 95.69 174 ASN A CA 1
ATOM 1408 C C . ASN A 1 174 ? 5.489 -2.884 -0.404 1.00 95.69 174 ASN A C 1
ATOM 1410 O O . ASN A 1 174 ? 6.482 -3.498 -0.791 1.00 95.69 174 ASN A O 1
ATOM 1414 N N . TYR A 1 175 ? 4.259 -3.261 -0.762 1.00 97.69 175 TYR A N 1
ATOM 1415 C CA . TYR A 1 175 ? 4.043 -4.544 -1.432 1.00 97.69 175 TYR A CA 1
ATOM 1416 C C . TYR A 1 175 ? 4.630 -4.581 -2.841 1.00 97.69 175 TYR A C 1
ATOM 1418 O O . TYR A 1 175 ? 5.348 -5.527 -3.156 1.00 97.69 175 TYR A O 1
ATOM 1426 N N . ASP A 1 176 ? 4.446 -3.541 -3.655 1.00 95.50 176 ASP A N 1
ATOM 1427 C CA . ASP A 1 176 ? 5.064 -3.471 -4.990 1.00 95.50 176 ASP A CA 1
ATOM 1428 C C . ASP A 1 176 ? 6.590 -3.322 -4.928 1.00 95.50 176 ASP A C 1
ATOM 1430 O O . ASP A 1 176 ? 7.293 -3.726 -5.854 1.00 95.50 176 ASP A O 1
ATOM 1434 N N . MET A 1 177 ? 7.123 -2.801 -3.817 1.00 95.56 177 MET A N 1
ATOM 1435 C CA . MET A 1 177 ? 8.562 -2.809 -3.548 1.00 95.56 177 MET A CA 1
ATOM 1436 C C . MET A 1 177 ? 9.112 -4.228 -3.332 1.00 95.56 177 MET A C 1
ATOM 1438 O O . MET A 1 177 ? 10.297 -4.438 -3.585 1.00 95.56 177 MET A O 1
ATOM 1442 N N . LEU A 1 178 ? 8.295 -5.168 -2.846 1.00 97.62 178 LEU A N 1
ATOM 1443 C CA . LEU A 1 178 ? 8.705 -6.536 -2.508 1.00 97.62 178 LEU A CA 1
ATOM 1444 C C . LEU A 1 178 ? 8.235 -7.590 -3.530 1.00 97.62 178 LEU A C 1
ATOM 1446 O O . LEU A 1 178 ? 8.808 -8.679 -3.618 1.00 97.62 178 LEU A O 1
ATOM 1450 N N . TYR A 1 179 ? 7.153 -7.316 -4.258 1.00 96.50 179 TYR A N 1
ATOM 1451 C CA . TYR A 1 179 ? 6.480 -8.279 -5.121 1.00 96.50 179 TYR A CA 1
ATOM 1452 C C . TYR A 1 179 ? 7.187 -8.432 -6.472 1.00 96.50 179 TYR A C 1
ATOM 1454 O O . TYR A 1 179 ? 7.285 -7.490 -7.261 1.00 96.50 179 TYR A O 1
ATOM 1462 N N . ARG A 1 180 ? 7.653 -9.658 -6.754 1.00 94.88 180 ARG A N 1
ATOM 1463 C CA . ARG A 1 180 ? 8.437 -10.014 -7.951 1.00 94.88 180 ARG A CA 1
ATOM 1464 C C . ARG A 1 180 ? 9.585 -9.039 -8.212 1.00 94.88 180 ARG A C 1
ATOM 1466 O O . ARG A 1 180 ? 9.821 -8.638 -9.347 1.00 94.88 180 ARG A O 1
ATOM 1473 N N . THR A 1 181 ? 10.279 -8.613 -7.166 1.00 95.69 181 THR A N 1
ATOM 1474 C CA . THR A 1 181 ? 11.519 -7.839 -7.268 1.00 95.69 181 THR A CA 1
ATOM 1475 C C . THR A 1 181 ? 12.662 -8.632 -6.647 1.00 95.69 181 THR A C 1
ATOM 1477 O O . THR A 1 181 ? 12.441 -9.367 -5.679 1.00 95.69 181 THR A O 1
ATOM 1480 N N . PRO A 1 182 ? 13.900 -8.499 -7.148 1.00 93.88 182 PRO A N 1
ATOM 1481 C CA . PRO A 1 182 ? 15.028 -9.182 -6.527 1.00 93.88 182 PRO A CA 1
ATOM 1482 C C . PRO A 1 182 ? 15.270 -8.656 -5.106 1.00 93.88 182 PRO A C 1
ATOM 1484 O O . PRO A 1 182 ? 15.219 -7.446 -4.871 1.00 93.88 182 PRO A O 1
ATOM 1487 N N . VAL A 1 183 ? 15.544 -9.547 -4.148 1.00 93.62 183 VAL A N 1
ATOM 1488 C CA . VAL A 1 183 ? 15.565 -9.216 -2.705 1.00 93.62 183 VAL A CA 1
ATOM 1489 C C . VAL A 1 183 ? 16.625 -8.165 -2.355 1.00 93.62 183 VAL A C 1
ATOM 1491 O O . VAL A 1 183 ? 16.448 -7.337 -1.466 1.00 93.62 183 VAL A O 1
ATOM 1494 N N . GLU A 1 184 ? 17.725 -8.170 -3.088 1.00 94.50 184 GLU A N 1
ATOM 1495 C CA . GLU A 1 184 ? 18.824 -7.212 -3.059 1.00 94.50 184 GLU A CA 1
ATOM 1496 C C . GLU A 1 184 ? 18.381 -5.777 -3.376 1.00 94.50 184 GLU A C 1
ATOM 1498 O O . GLU A 1 184 ? 19.002 -4.831 -2.895 1.00 94.50 184 GLU A O 1
ATOM 1503 N N . THR A 1 185 ? 17.277 -5.600 -4.105 1.00 97.31 185 THR A N 1
ATOM 1504 C CA . THR A 1 185 ? 16.708 -4.278 -4.399 1.00 97.31 185 THR A CA 1
ATOM 1505 C C . THR A 1 185 ? 15.815 -3.751 -3.278 1.00 97.31 185 THR A C 1
ATOM 1507 O O . THR A 1 185 ? 15.573 -2.549 -3.225 1.00 97.31 185 THR A O 1
ATOM 1510 N N . HIS A 1 186 ? 15.343 -4.598 -2.353 1.00 97.88 186 HIS A N 1
ATOM 1511 C CA . HIS A 1 186 ? 14.374 -4.180 -1.334 1.00 97.88 186 HIS A CA 1
ATOM 1512 C C . HIS A 1 186 ? 14.940 -3.097 -0.405 1.00 97.88 186 HIS A C 1
ATOM 1514 O O . HIS A 1 186 ? 14.245 -2.146 -0.071 1.00 97.88 186 HIS A O 1
ATOM 1520 N N . GLY A 1 187 ? 16.213 -3.211 -0.008 1.00 97.81 187 GLY A N 1
ATOM 1521 C CA . GLY A 1 187 ? 16.888 -2.206 0.821 1.00 97.81 187 GLY A CA 1
ATOM 1522 C C . GLY A 1 187 ? 16.995 -0.837 0.135 1.00 97.81 187 GLY A C 1
ATOM 1523 O O . GLY A 1 187 ? 16.488 0.140 0.685 1.00 97.81 187 GLY A O 1
ATOM 1524 N N . PRO A 1 188 ? 17.609 -0.754 -1.061 1.00 97.31 188 PRO A N 1
ATOM 1525 C CA . PRO A 1 188 ? 17.679 0.483 -1.841 1.00 97.31 188 PRO A CA 1
ATOM 1526 C C . PRO A 1 188 ? 16.312 1.106 -2.146 1.00 97.31 188 PRO A C 1
ATOM 1528 O O . PRO A 1 188 ? 16.136 2.306 -1.959 1.00 97.31 188 PRO A O 1
ATOM 1531 N N . GLN A 1 189 ? 15.318 0.307 -2.547 1.00 97.88 189 GLN A N 1
ATOM 1532 C CA . GLN A 1 189 ? 13.961 0.816 -2.766 1.00 97.88 189 GLN A CA 1
ATOM 1533 C C . GLN A 1 189 ? 13.359 1.379 -1.470 1.00 97.88 189 GLN A C 1
ATOM 1535 O O . GLN A 1 189 ? 12.772 2.462 -1.469 1.00 97.88 189 GLN A O 1
ATOM 1540 N N . TYR A 1 190 ? 13.553 0.681 -0.346 1.00 98.00 190 TYR A N 1
ATOM 1541 C CA . TYR A 1 190 ? 13.054 1.137 0.944 1.00 98.00 190 TYR A CA 1
ATOM 1542 C C . TYR A 1 190 ? 13.731 2.417 1.435 1.00 98.00 190 TYR A C 1
ATOM 1544 O O . TYR A 1 190 ? 13.142 3.155 2.217 1.00 98.00 190 TYR A O 1
ATOM 1552 N N . GLN A 1 191 ? 14.946 2.728 0.985 1.00 96.44 191 GLN A N 1
ATOM 1553 C CA . GLN A 1 191 ? 15.565 4.008 1.314 1.00 96.44 191 GLN A CA 1
ATOM 1554 C C . GLN A 1 191 ? 14.696 5.174 0.824 1.00 96.44 191 GLN A C 1
ATOM 1556 O O . GLN A 1 191 ? 14.434 6.085 1.602 1.00 96.44 191 GLN A O 1
ATOM 1561 N N . VAL A 1 192 ? 14.179 5.091 -0.405 1.00 95.88 192 VAL A N 1
ATOM 1562 C CA . VAL A 1 192 ? 13.295 6.107 -1.000 1.00 95.88 192 VAL A CA 1
ATOM 1563 C C . VAL A 1 192 ? 11.917 6.105 -0.333 1.00 95.88 192 VAL A C 1
ATOM 1565 O O . VAL A 1 192 ? 11.445 7.140 0.133 1.00 95.88 192 VAL A O 1
ATOM 1568 N N . VAL A 1 193 ? 11.284 4.930 -0.226 1.00 96.56 193 VAL A N 1
ATOM 1569 C CA . VAL A 1 193 ? 9.945 4.784 0.383 1.00 96.56 193 VAL A CA 1
ATOM 1570 C C . VAL A 1 193 ? 9.959 5.207 1.856 1.00 96.56 193 VAL A C 1
ATOM 1572 O O . VAL A 1 193 ? 9.081 5.932 2.316 1.00 96.56 193 VAL A O 1
ATOM 1575 N N . GLY A 1 194 ? 10.973 4.779 2.604 1.00 96.69 194 GLY A N 1
ATOM 1576 C CA . GLY A 1 194 ? 11.131 5.062 4.025 1.00 96.69 194 GLY A CA 1
ATOM 1577 C C . GLY A 1 194 ? 11.491 6.520 4.317 1.00 96.69 194 GLY A C 1
ATOM 1578 O O . GLY A 1 194 ? 11.069 7.052 5.339 1.00 96.69 194 GLY A O 1
ATOM 1579 N N . GLU A 1 195 ? 12.260 7.182 3.449 1.00 95.38 195 GLU A N 1
ATOM 1580 C CA . GLU A 1 195 ? 12.489 8.632 3.533 1.00 95.38 195 GLU A CA 1
ATOM 1581 C C . GLU A 1 195 ? 11.163 9.383 3.393 1.00 95.38 195 GLU A C 1
ATOM 1583 O O . GLU A 1 195 ? 10.781 10.117 4.304 1.00 95.38 195 GLU A O 1
ATOM 1588 N N . ARG A 1 196 ? 10.381 9.075 2.349 1.00 95.31 196 ARG A N 1
ATOM 1589 C CA . ARG A 1 196 ? 9.047 9.655 2.153 1.00 95.31 196 ARG A CA 1
ATOM 1590 C C . ARG A 1 196 ? 8.105 9.394 3.333 1.00 95.31 196 ARG A C 1
ATOM 1592 O O . ARG A 1 196 ? 7.419 10.316 3.778 1.00 95.31 196 ARG A O 1
ATOM 1599 N N . TYR A 1 197 ? 8.109 8.170 3.866 1.00 96.75 197 TYR A N 1
ATOM 1600 C CA . TYR A 1 197 ? 7.363 7.812 5.073 1.00 96.75 197 TYR A CA 1
ATOM 1601 C C . TYR A 1 197 ? 7.718 8.737 6.239 1.00 96.75 197 TYR A C 1
ATOM 1603 O O . TYR A 1 197 ? 6.845 9.401 6.789 1.00 96.75 197 TYR A O 1
ATOM 1611 N N . ARG A 1 198 ? 8.999 8.803 6.613 1.00 96.25 198 ARG A N 1
ATOM 1612 C CA . ARG A 1 198 ? 9.434 9.506 7.827 1.00 96.25 198 ARG A CA 1
ATOM 1613 C C . ARG A 1 198 ? 9.357 11.025 7.706 1.00 96.25 198 ARG A C 1
ATOM 1615 O O . ARG A 1 198 ? 9.142 11.687 8.718 1.00 96.25 198 ARG A O 1
ATOM 1622 N N . GLU A 1 199 ? 9.568 11.569 6.511 1.00 94.56 199 GLU A N 1
ATOM 1623 C CA . GLU A 1 199 ? 9.682 13.015 6.299 1.00 94.56 199 GLU A CA 1
ATOM 1624 C C . GLU A 1 199 ? 8.370 13.679 5.893 1.00 94.56 199 GLU A C 1
ATOM 1626 O O . GLU A 1 199 ? 8.185 14.863 6.165 1.00 94.56 199 GLU A O 1
ATOM 1631 N N . THR A 1 200 ? 7.451 12.944 5.261 1.00 93.62 200 THR A N 1
ATOM 1632 C CA . THR A 1 200 ? 6.175 13.508 4.809 1.00 93.62 200 THR A CA 1
ATOM 1633 C C . THR A 1 200 ? 4.985 12.737 5.351 1.00 93.62 200 THR A C 1
ATOM 1635 O O . THR A 1 200 ? 4.196 13.293 6.110 1.00 93.62 200 THR A O 1
ATOM 1638 N N . GLU A 1 201 ? 4.847 11.463 4.987 1.00 94.50 201 GLU A N 1
ATOM 1639 C CA . GLU A 1 201 ? 3.575 10.751 5.162 1.00 94.50 201 GLU A CA 1
ATOM 1640 C C . GLU A 1 201 ? 3.220 10.495 6.625 1.00 94.50 201 GLU A C 1
ATOM 1642 O O . GLU A 1 201 ? 2.054 10.572 6.996 1.00 94.50 201 GLU A O 1
ATOM 1647 N N . LEU A 1 202 ? 4.219 10.271 7.478 1.00 94.81 202 LEU A N 1
ATOM 1648 C CA . LEU A 1 202 ? 4.019 10.026 8.902 1.00 94.81 202 LEU A CA 1
ATOM 1649 C C . LEU A 1 202 ? 3.393 11.218 9.637 1.00 94.81 202 LEU A C 1
ATOM 1651 O O . LEU A 1 202 ? 2.688 11.024 10.619 1.00 94.81 202 LEU A O 1
ATOM 1655 N N . PHE A 1 203 ? 3.654 12.448 9.196 1.00 95.00 203 PHE A N 1
ATOM 1656 C CA . PHE A 1 203 ? 3.220 13.661 9.900 1.00 95.00 203 PHE A CA 1
ATOM 1657 C C . PHE A 1 203 ? 2.199 14.484 9.111 1.00 95.00 203 PHE A C 1
ATOM 1659 O O . PHE A 1 203 ? 1.864 15.595 9.523 1.00 95.00 203 PHE A O 1
ATOM 1666 N N . ASN A 1 204 ? 1.703 13.959 7.990 1.00 92.94 204 ASN A N 1
ATOM 1667 C CA . ASN A 1 204 ? 0.756 14.665 7.142 1.00 92.94 204 ASN A CA 1
ATOM 1668 C C . ASN A 1 204 ? -0.661 14.612 7.735 1.00 92.94 204 ASN A C 1
ATOM 1670 O O . ASN A 1 204 ? -1.270 13.550 7.838 1.00 92.94 204 ASN A O 1
ATOM 1674 N N . THR A 1 205 ? -1.202 15.775 8.100 1.00 92.81 205 THR A N 1
ATOM 1675 C CA . THR A 1 205 ? -2.549 15.912 8.678 1.00 92.81 205 THR A CA 1
ATOM 1676 C C . THR A 1 205 ? -3.623 16.286 7.657 1.00 92.81 205 THR A C 1
ATOM 1678 O O . THR A 1 205 ? -4.780 16.449 8.031 1.00 92.81 205 THR A O 1
ATOM 1681 N N . GLU A 1 206 ? -3.259 16.454 6.386 1.00 87.81 206 GLU A N 1
ATOM 1682 C CA . GLU A 1 206 ? -4.146 16.932 5.314 1.00 87.81 206 GLU A CA 1
ATOM 1683 C C . GLU A 1 206 ? -4.752 15.784 4.491 1.00 87.81 206 GLU A C 1
ATOM 1685 O O . GLU A 1 206 ? -5.452 16.005 3.505 1.00 87.81 206 GLU A O 1
ATOM 1690 N N . ARG A 1 207 ? -4.487 14.532 4.876 1.00 85.94 207 ARG A N 1
ATOM 1691 C CA . ARG A 1 207 ? -4.965 13.352 4.154 1.00 85.94 207 ARG A CA 1
ATOM 1692 C C . ARG A 1 207 ? -6.459 13.120 4.387 1.00 85.94 207 ARG A C 1
ATOM 1694 O O . ARG A 1 207 ? -6.933 13.073 5.520 1.00 85.94 207 ARG A O 1
ATOM 1701 N N . GLU A 1 208 ? -7.194 12.974 3.285 1.00 80.00 208 GLU A N 1
ATOM 1702 C CA . GLU A 1 208 ? -8.662 13.031 3.275 1.00 80.00 208 GLU A CA 1
ATOM 1703 C C . GLU A 1 208 ? -9.351 11.690 3.590 1.00 80.00 208 GLU A C 1
ATOM 1705 O O . GLU A 1 208 ? -10.426 11.677 4.193 1.00 80.00 208 GLU A O 1
ATOM 1710 N N . PHE A 1 209 ? -8.739 10.571 3.192 1.00 85.06 209 PHE A N 1
ATOM 1711 C CA . PHE A 1 209 ? -9.252 9.207 3.363 1.00 85.06 209 PHE A CA 1
ATOM 1712 C C . PHE A 1 209 ? -8.088 8.209 3.501 1.00 85.06 209 PHE A C 1
ATOM 1714 O O . PHE A 1 209 ? -6.952 8.540 3.144 1.00 85.06 209 PHE A O 1
ATOM 1721 N N . MET A 1 210 ? -8.353 7.013 4.040 1.00 88.31 210 MET A N 1
ATOM 1722 C CA . MET A 1 210 ? -7.323 5.986 4.243 1.00 88.31 210 MET A CA 1
ATOM 1723 C C . MET A 1 210 ? -6.718 5.494 2.926 1.00 88.31 210 MET A C 1
ATOM 1725 O O . MET A 1 210 ? -7.444 5.325 1.952 1.00 88.31 210 MET A O 1
ATOM 1729 N N . PRO A 1 211 ? -5.401 5.244 2.877 1.00 91.19 211 PRO A N 1
ATOM 1730 C CA . PRO A 1 211 ? -4.765 4.786 1.655 1.00 91.19 211 PRO A CA 1
ATOM 1731 C C . PRO A 1 211 ? -5.202 3.355 1.328 1.00 91.19 211 PRO A C 1
ATOM 1733 O O . PRO A 1 211 ? -5.239 2.496 2.216 1.00 91.19 211 PRO A O 1
ATOM 1736 N N . MET A 1 212 ? -5.500 3.110 0.052 1.00 92.44 212 MET A N 1
ATOM 1737 C CA . MET A 1 212 ? -5.915 1.797 -0.444 1.00 92.44 212 MET A CA 1
ATOM 1738 C C . MET A 1 212 ? -4.724 1.019 -1.011 1.00 92.44 212 MET A C 1
ATOM 1740 O O . MET A 1 212 ? -3.806 1.579 -1.621 1.00 92.44 212 MET A O 1
ATOM 1744 N N . THR A 1 213 ? -4.745 -0.301 -0.865 1.00 95.12 213 THR A N 1
ATOM 1745 C CA . THR A 1 213 ? -3.665 -1.185 -1.307 1.00 95.12 213 THR A CA 1
ATOM 1746 C C . THR A 1 213 ? -3.501 -1.120 -2.820 1.00 95.12 213 THR A C 1
ATOM 1748 O O . THR A 1 213 ? -2.375 -1.010 -3.301 1.00 95.12 213 THR A O 1
ATOM 1751 N N . GLY A 1 214 ? -4.598 -1.117 -3.584 1.00 91.44 214 GLY A N 1
ATOM 1752 C CA . GLY A 1 214 ? -4.527 -0.982 -5.043 1.00 91.44 214 GLY A CA 1
ATOM 1753 C C . GLY A 1 214 ? -4.037 0.388 -5.532 1.00 91.44 214 GLY A C 1
ATOM 1754 O O . GLY A 1 214 ? -3.572 0.486 -6.663 1.00 91.44 214 GLY A O 1
ATOM 1755 N N . GLU A 1 215 ? -4.094 1.432 -4.696 1.00 90.00 215 GLU A N 1
ATOM 1756 C CA . GLU A 1 215 ? -3.554 2.762 -5.014 1.00 90.00 215 GLU A CA 1
ATOM 1757 C C . GLU A 1 215 ? -2.031 2.788 -4.853 1.00 90.00 215 GLU A C 1
ATOM 1759 O O . GLU A 1 215 ? -1.327 3.369 -5.677 1.00 90.00 215 GLU A O 1
ATOM 1764 N N . LEU A 1 216 ? -1.503 2.146 -3.809 1.00 93.19 216 LEU A N 1
ATOM 1765 C CA . LEU A 1 216 ? -0.081 2.243 -3.468 1.00 93.19 216 LEU A CA 1
ATOM 1766 C C . LEU A 1 216 ? 0.757 1.053 -3.942 1.00 93.19 216 LEU A C 1
ATOM 1768 O O . LEU A 1 216 ? 1.962 1.211 -4.158 1.00 93.19 216 LEU A O 1
ATOM 1772 N N . SER A 1 217 ? 0.129 -0.106 -4.137 1.00 95.50 217 SER A N 1
ATOM 1773 C CA . SER A 1 217 ? 0.740 -1.341 -4.639 1.00 95.50 217 SER A CA 1
ATOM 1774 C C . SER A 1 217 ? -0.175 -2.059 -5.648 1.00 95.50 217 SER A C 1
ATOM 1776 O O . SER A 1 217 ? -0.682 -3.156 -5.376 1.00 95.50 217 SER A O 1
ATOM 1778 N N . PRO A 1 218 ? -0.413 -1.454 -6.826 1.00 92.25 218 PRO A N 1
ATOM 1779 C CA . PRO A 1 218 ? -1.332 -1.985 -7.831 1.00 92.25 218 PRO A CA 1
ATOM 1780 C C . PRO A 1 218 ? -0.927 -3.363 -8.369 1.00 92.25 218 PRO A C 1
ATOM 1782 O O . PRO A 1 218 ? -1.808 -4.169 -8.679 1.00 92.25 218 PRO A O 1
ATOM 1785 N N . ARG A 1 219 ? 0.372 -3.692 -8.474 1.00 92.88 219 ARG A N 1
ATOM 1786 C CA . ARG A 1 219 ? 0.791 -5.021 -8.963 1.00 92.88 219 ARG A CA 1
ATOM 1787 C C . ARG A 1 219 ? 0.440 -6.109 -7.957 1.00 92.88 219 ARG A C 1
ATOM 1789 O O . ARG A 1 219 ? -0.072 -7.157 -8.349 1.00 92.88 219 ARG A O 1
ATOM 1796 N N . PHE A 1 220 ? 0.700 -5.861 -6.677 1.00 96.06 220 PHE A N 1
ATOM 1797 C CA . PHE A 1 220 ? 0.316 -6.767 -5.602 1.00 96.06 220 PHE A CA 1
ATOM 1798 C C . PHE A 1 220 ? -1.204 -6.916 -5.514 1.00 96.06 220 PHE A C 1
ATOM 1800 O O . PHE A 1 220 ? -1.694 -8.042 -5.511 1.00 96.06 220 PHE A O 1
ATOM 1807 N N . ALA A 1 221 ? -1.950 -5.807 -5.510 1.00 95.38 221 ALA A N 1
ATOM 1808 C CA . ALA A 1 221 ? -3.409 -5.832 -5.404 1.00 95.38 221 ALA A CA 1
ATOM 1809 C C . ALA A 1 221 ? -4.077 -6.538 -6.589 1.00 95.38 221 ALA A C 1
ATOM 1811 O O . ALA A 1 221 ? -5.069 -7.239 -6.415 1.00 95.38 221 ALA A O 1
ATOM 1812 N N . LYS A 1 222 ? -3.508 -6.415 -7.794 1.00 92.69 222 LYS A N 1
ATOM 1813 C CA . LYS A 1 222 ? -3.968 -7.170 -8.962 1.00 92.69 222 LYS A CA 1
ATOM 1814 C C . LYS A 1 222 ? -3.724 -8.673 -8.813 1.00 92.69 222 LYS A C 1
ATOM 1816 O O . LYS A 1 222 ? -4.563 -9.459 -9.243 1.00 92.69 222 LYS A O 1
ATOM 1821 N N . ARG A 1 223 ? -2.590 -9.084 -8.227 1.00 94.31 223 ARG A N 1
ATOM 1822 C CA . ARG A 1 223 ? -2.255 -10.506 -8.054 1.00 94.31 223 ARG A CA 1
ATOM 1823 C C . ARG A 1 223 ? -3.008 -11.163 -6.899 1.00 94.31 223 ARG A C 1
ATOM 1825 O O . ARG A 1 223 ? -3.383 -12.325 -7.032 1.00 94.31 223 ARG A O 1
ATOM 1832 N N . PHE A 1 224 ? -3.170 -10.461 -5.784 1.00 97.50 224 PHE A N 1
ATOM 1833 C CA . PHE A 1 224 ? -3.771 -10.974 -4.551 1.00 97.50 224 PHE A CA 1
ATOM 1834 C C . PHE A 1 224 ? -4.933 -10.077 -4.106 1.00 97.50 224 PHE A C 1
ATOM 1836 O O . PHE A 1 224 ? -4.853 -9.460 -3.036 1.00 97.50 224 PHE A O 1
ATOM 1843 N N . PRO A 1 225 ? -5.995 -9.961 -4.924 1.00 97.31 225 PRO A N 1
ATOM 1844 C CA . PRO A 1 225 ? -7.072 -9.016 -4.663 1.00 97.31 225 PRO A CA 1
ATOM 1845 C C . PRO A 1 225 ? -7.761 -9.283 -3.329 1.00 97.31 225 PRO A C 1
ATOM 1847 O O . PRO A 1 225 ? -8.065 -8.340 -2.611 1.00 97.31 225 PRO A O 1
ATOM 1850 N N . GLU A 1 226 ? -7.929 -10.543 -2.929 1.00 98.31 226 GLU A N 1
ATOM 1851 C CA . GLU A 1 226 ? -8.589 -10.881 -1.671 1.00 98.31 226 GLU A CA 1
ATOM 1852 C C . GLU A 1 226 ? -7.801 -10.412 -0.444 1.00 98.31 226 GLU A C 1
ATOM 1854 O O . GLU A 1 226 ? -8.375 -9.914 0.524 1.00 98.31 226 GLU A O 1
ATOM 1859 N N . ILE A 1 227 ? -6.474 -10.524 -0.496 1.00 98.38 227 ILE A N 1
ATOM 1860 C CA . ILE A 1 227 ? -5.604 -10.053 0.582 1.00 98.38 227 ILE A CA 1
ATOM 1861 C C . ILE A 1 227 ? -5.591 -8.522 0.613 1.00 98.38 227 ILE A C 1
ATOM 1863 O O . ILE A 1 227 ? -5.735 -7.939 1.685 1.00 98.38 227 ILE A O 1
ATOM 1867 N N . ALA A 1 228 ? -5.464 -7.874 -0.550 1.00 98.25 228 ALA A N 1
ATOM 1868 C CA . ALA A 1 228 ? -5.506 -6.417 -0.665 1.00 98.25 228 ALA A CA 1
ATOM 1869 C C . ALA A 1 228 ? -6.827 -5.839 -0.128 1.00 98.25 228 ALA A C 1
ATOM 1871 O O . ALA A 1 228 ? -6.811 -4.949 0.718 1.00 98.25 228 ALA A O 1
ATOM 1872 N N . ASN A 1 229 ? -7.960 -6.425 -0.516 1.00 98.38 229 ASN A N 1
ATOM 1873 C CA . ASN A 1 229 ? -9.276 -6.046 -0.007 1.00 98.38 229 ASN A CA 1
ATOM 1874 C C . ASN A 1 229 ? -9.385 -6.259 1.503 1.00 98.38 229 ASN A C 1
ATOM 1876 O O . ASN A 1 229 ? -9.890 -5.392 2.208 1.00 98.38 229 ASN A O 1
ATOM 1880 N N . SER A 1 230 ? -8.879 -7.379 2.030 1.00 98.56 230 SER A N 1
ATOM 1881 C CA . SER A 1 230 ? -8.881 -7.621 3.476 1.00 98.56 230 SER A CA 1
ATOM 1882 C C . SER A 1 230 ? -8.083 -6.563 4.249 1.00 98.56 230 SER A C 1
ATOM 1884 O O . SER A 1 230 ? -8.449 -6.252 5.384 1.00 98.56 230 SER A O 1
ATOM 1886 N N . PHE A 1 231 ? -7.011 -6.020 3.668 1.00 98.25 231 PHE A N 1
ATOM 1887 C CA . PHE A 1 231 ? -6.229 -4.932 4.259 1.00 98.25 231 PHE A CA 1
ATOM 1888 C C . PHE A 1 231 ? -6.963 -3.593 4.182 1.00 98.25 231 PHE A C 1
ATOM 1890 O O . PHE A 1 231 ? -7.066 -2.892 5.186 1.00 98.25 231 PHE A O 1
ATOM 1897 N N . ASP A 1 232 ? -7.569 -3.273 3.044 1.00 97.62 232 ASP A N 1
ATOM 1898 C CA . ASP A 1 232 ? -8.342 -2.038 2.887 1.00 97.62 232 ASP A CA 1
ATOM 1899 C C . ASP A 1 232 ? -9.570 -2.025 3.820 1.00 97.62 232 ASP A C 1
ATOM 1901 O O . ASP A 1 232 ? -9.850 -1.036 4.503 1.00 97.62 232 ASP A O 1
ATOM 1905 N N . ASN A 1 233 ? -10.240 -3.172 3.956 1.00 98.12 233 ASN A N 1
ATOM 1906 C CA . ASN A 1 233 ? -11.342 -3.384 4.894 1.00 98.12 233 ASN A CA 1
ATOM 1907 C C . ASN A 1 233 ? -10.889 -3.239 6.361 1.00 98.12 233 ASN A C 1
ATOM 1909 O O . ASN A 1 233 ? -11.619 -2.680 7.185 1.00 98.12 233 ASN A O 1
ATOM 1913 N N . LEU A 1 234 ? -9.680 -3.709 6.701 1.00 97.69 234 LEU A N 1
ATOM 1914 C CA . LEU A 1 234 ? -9.069 -3.500 8.019 1.00 97.69 234 LEU A CA 1
ATOM 1915 C C . LEU A 1 234 ? -8.813 -2.011 8.284 1.00 97.69 234 LEU A C 1
ATOM 1917 O O . LEU A 1 234 ? -9.147 -1.514 9.360 1.00 97.69 234 LEU A O 1
ATOM 1921 N N . HIS A 1 235 ? -8.237 -1.296 7.319 1.00 96.38 235 HIS A N 1
ATOM 1922 C CA . HIS A 1 235 ? -7.944 0.131 7.449 1.00 96.38 235 HIS A CA 1
ATOM 1923 C C . HIS A 1 235 ? -9.223 0.943 7.675 1.00 96.38 235 HIS A C 1
ATOM 1925 O O . HIS A 1 235 ? -9.280 1.783 8.576 1.00 96.38 235 HIS A O 1
ATOM 1931 N N . MET A 1 236 ? -10.296 0.625 6.947 1.00 95.62 236 MET A N 1
ATOM 1932 C CA . MET A 1 236 ? -11.600 1.244 7.191 1.00 95.62 236 MET A CA 1
ATOM 1933 C C . MET A 1 236 ? -12.204 0.872 8.545 1.00 95.62 236 MET A C 1
ATOM 1935 O O . MET A 1 236 ? -12.848 1.713 9.180 1.00 95.62 236 MET A O 1
ATOM 1939 N N . LEU A 1 237 ? -11.989 -0.354 9.037 1.00 97.44 237 LEU A N 1
ATOM 1940 C CA . LEU A 1 237 ? -12.405 -0.724 10.389 1.00 97.44 237 LEU A CA 1
ATOM 1941 C C . LEU A 1 237 ? -11.675 0.117 11.448 1.00 97.44 237 LEU A C 1
ATOM 1943 O O . LEU A 1 237 ? -12.320 0.561 12.402 1.00 97.44 237 LEU A O 1
ATOM 1947 N N . HIS A 1 238 ? -10.371 0.371 11.286 1.00 96.88 238 HIS A N 1
ATOM 1948 C CA . HIS A 1 238 ? -9.628 1.270 12.174 1.00 96.88 238 HIS A CA 1
ATOM 1949 C C . HIS A 1 238 ? -10.268 2.658 12.227 1.00 96.88 238 HIS A C 1
ATOM 1951 O O . HIS A 1 238 ? -10.566 3.138 13.325 1.00 96.88 238 HIS A O 1
ATOM 1957 N N . ASP A 1 239 ? -10.563 3.257 11.072 1.00 94.75 239 ASP A N 1
ATOM 1958 C CA . ASP A 1 239 ? -11.225 4.564 10.984 1.00 94.75 239 ASP A CA 1
ATOM 1959 C C . ASP A 1 239 ? -12.599 4.577 11.650 1.00 94.75 239 ASP A C 1
ATOM 1961 O O . ASP A 1 239 ? -12.881 5.415 12.510 1.00 94.75 239 ASP A O 1
ATOM 1965 N N . ASN A 1 240 ? -13.430 3.581 11.345 1.00 96.50 240 ASN A N 1
ATOM 1966 C CA . ASN A 1 240 ? -14.751 3.436 11.948 1.00 96.50 240 ASN A CA 1
ATOM 1967 C C . ASN A 1 240 ? -14.672 3.354 13.480 1.00 96.50 240 ASN A C 1
ATOM 1969 O O . ASN A 1 240 ? -15.424 4.030 14.184 1.00 96.50 240 ASN A O 1
ATOM 1973 N N . VAL A 1 241 ? -13.759 2.544 14.019 1.00 97.50 241 VAL A N 1
ATOM 1974 C CA . VAL A 1 241 ? -13.569 2.405 15.469 1.00 97.50 241 VAL A CA 1
ATOM 1975 C C . VAL A 1 241 ? -13.066 3.708 16.083 1.00 97.50 241 VAL A C 1
ATOM 1977 O O . VAL A 1 241 ? -13.559 4.112 17.139 1.00 97.50 241 VAL A O 1
ATOM 1980 N N . ASN A 1 242 ? -12.106 4.367 15.439 1.00 96.94 242 ASN A N 1
ATOM 1981 C CA . ASN A 1 242 ? -11.557 5.640 15.891 1.00 96.94 242 ASN A CA 1
ATOM 1982 C C . ASN A 1 242 ? -12.658 6.695 16.016 1.00 96.94 242 ASN A C 1
ATOM 1984 O O . ASN A 1 242 ? -12.788 7.341 17.061 1.00 96.94 242 ASN A O 1
ATOM 1988 N N . ASP A 1 243 ? -13.503 6.811 14.994 1.00 97.31 243 ASP A N 1
ATOM 1989 C CA . ASP A 1 243 ? -14.623 7.743 14.967 1.00 97.31 243 ASP A CA 1
ATOM 1990 C C . ASP A 1 243 ? -15.675 7.428 16.037 1.00 97.31 243 ASP A C 1
ATOM 1992 O O . ASP A 1 243 ? -16.098 8.322 16.779 1.00 97.31 243 ASP A O 1
ATOM 1996 N N . ILE A 1 244 ? -16.041 6.149 16.195 1.00 98.06 244 ILE A N 1
ATOM 1997 C CA . ILE A 1 244 ? -16.968 5.699 17.244 1.00 98.06 244 ILE A CA 1
ATOM 1998 C C . ILE A 1 244 ? -16.423 6.038 18.639 1.00 98.06 244 ILE A C 1
ATOM 2000 O O . ILE A 1 244 ? -17.178 6.455 19.522 1.00 98.06 244 ILE A O 1
ATOM 2004 N N . LEU A 1 245 ? -15.121 5.865 18.877 1.00 97.25 245 LEU A N 1
ATOM 2005 C CA . LEU A 1 245 ? -14.513 6.166 20.173 1.00 97.25 245 LEU A CA 1
ATOM 2006 C C . LEU A 1 245 ? -14.405 7.677 20.430 1.00 97.25 245 LEU A C 1
ATOM 2008 O O . LEU A 1 245 ? -14.621 8.110 21.569 1.00 97.25 245 LEU A O 1
ATOM 2012 N N . ALA A 1 246 ? -14.120 8.473 19.396 1.00 97.06 246 ALA A N 1
ATOM 2013 C CA . ALA A 1 246 ? -13.910 9.917 19.501 1.00 97.06 246 ALA A CA 1
ATOM 2014 C C . ALA A 1 246 ? -15.197 10.749 19.566 1.00 97.06 246 ALA A C 1
ATOM 2016 O O . ALA A 1 246 ? -15.177 11.827 20.181 1.00 97.06 246 ALA A O 1
ATOM 2017 N N . THR A 1 247 ? -16.287 10.275 18.951 1.00 96.44 247 THR A N 1
ATOM 2018 C CA . THR A 1 247 ? -17.548 11.021 18.880 1.00 96.44 247 THR A CA 1
ATOM 2019 C C . THR A 1 247 ? -18.185 11.234 20.258 1.00 96.44 247 THR A C 1
ATOM 2021 O O . THR A 1 247 ? -18.122 10.383 21.154 1.00 96.44 247 THR A O 1
ATOM 2024 N N . ASN A 1 248 ? -18.825 12.395 20.413 1.00 94.81 248 ASN A N 1
ATOM 2025 C CA . ASN A 1 248 ? -19.629 12.750 21.584 1.00 94.81 248 ASN A CA 1
ATOM 2026 C C . ASN A 1 248 ? -21.117 12.387 21.400 1.00 94.81 248 ASN A C 1
ATOM 2028 O O . ASN A 1 248 ? -21.898 12.536 22.335 1.00 94.81 248 ASN A O 1
ATOM 2032 N N . GLU A 1 249 ? -21.515 11.925 20.210 1.00 95.50 249 GLU A N 1
ATOM 2033 C CA . GLU A 1 249 ? -22.907 11.581 19.878 1.00 95.50 249 GLU A CA 1
ATOM 2034 C C . GLU A 1 249 ? -23.365 10.261 20.514 1.00 95.50 249 GLU A C 1
ATOM 2036 O O . GLU A 1 249 ? -24.562 10.016 20.665 1.00 95.50 249 GLU A O 1
ATOM 2041 N N . LEU A 1 250 ? -22.415 9.400 20.891 1.00 96.56 250 LEU A N 1
ATOM 2042 C CA . LEU A 1 250 ? -22.675 8.057 21.394 1.00 96.56 250 LEU A CA 1
ATOM 2043 C C . LEU A 1 250 ? -22.305 7.941 22.874 1.00 96.56 250 LEU A C 1
ATOM 2045 O O . LEU A 1 250 ? -21.195 8.272 23.291 1.00 96.56 250 LEU A O 1
ATOM 2049 N N . THR A 1 251 ? -23.211 7.371 23.666 1.00 96.25 251 THR A N 1
ATOM 2050 C CA . THR A 1 251 ? -22.901 6.886 25.019 1.00 96.25 251 THR A CA 1
ATOM 2051 C C . THR A 1 251 ? -21.931 5.703 24.970 1.00 96.25 251 THR A C 1
ATOM 2053 O O . THR A 1 251 ? -21.843 4.994 23.970 1.00 96.25 251 THR A O 1
ATOM 2056 N N . GLU A 1 252 ? -21.254 5.395 26.077 1.00 93.06 252 GLU A N 1
ATOM 2057 C CA . GLU A 1 252 ? -20.296 4.277 26.134 1.00 93.06 252 GLU A CA 1
ATOM 2058 C C . GLU A 1 252 ? -20.923 2.906 25.799 1.00 93.06 252 GLU A C 1
ATOM 2060 O O . GLU A 1 252 ? -20.257 2.040 25.224 1.00 93.06 252 GLU A O 1
ATOM 2065 N N . VAL A 1 253 ? -22.211 2.709 26.112 1.00 95.94 253 VAL A N 1
ATOM 2066 C CA . VAL A 1 253 ? -22.967 1.502 25.730 1.00 95.94 253 VAL A CA 1
ATOM 2067 C C . VAL A 1 253 ? -23.193 1.467 24.219 1.00 95.94 253 VAL A C 1
ATOM 2069 O O . VAL A 1 253 ? -22.948 0.438 23.588 1.00 95.94 253 VAL A O 1
ATOM 2072 N N . GLN A 1 254 ? -23.597 2.595 23.628 1.00 97.31 254 GLN A N 1
ATOM 2073 C CA . GLN A 1 254 ? -23.784 2.709 22.182 1.00 97.31 254 GLN A CA 1
ATOM 2074 C C . GLN A 1 254 ? -22.463 2.546 21.428 1.00 97.31 254 GLN A C 1
ATOM 2076 O O . GLN A 1 254 ? -22.442 1.835 20.432 1.00 97.31 254 GLN A O 1
ATOM 2081 N N . LYS A 1 255 ? -21.349 3.102 21.923 1.00 96.94 255 LYS A N 1
ATOM 2082 C CA . LYS A 1 255 ? -20.015 2.893 21.335 1.00 96.94 255 LYS A CA 1
ATOM 2083 C C . LYS A 1 255 ? -19.651 1.415 21.278 1.00 96.94 255 LYS A C 1
ATOM 2085 O O . LYS A 1 255 ? -19.256 0.917 20.231 1.00 96.94 255 LYS A O 1
ATOM 2090 N N . LYS A 1 256 ? -19.861 0.678 22.375 1.00 96.25 256 LYS A N 1
ATOM 2091 C CA . LYS A 1 256 ? -19.615 -0.773 22.405 1.00 96.25 256 LYS A CA 1
ATOM 2092 C C . LYS A 1 256 ? -20.493 -1.532 21.407 1.00 96.25 256 LYS A C 1
ATOM 2094 O O . LYS A 1 256 ? -20.024 -2.479 20.781 1.00 96.25 256 LYS A O 1
ATOM 2099 N N . GLN A 1 257 ? -21.753 -1.132 21.255 1.00 97.31 257 GLN A N 1
ATOM 2100 C CA . GLN A 1 257 ? -22.652 -1.728 20.269 1.00 97.31 257 GLN A CA 1
ATOM 2101 C C . GLN A 1 257 ? -22.224 -1.404 18.831 1.00 97.31 257 GLN A C 1
ATOM 2103 O O . GLN A 1 257 ? -22.183 -2.310 18.006 1.00 97.31 257 GLN A O 1
ATOM 2108 N N . GLN A 1 258 ? -21.866 -0.152 18.539 1.00 97.75 258 GLN A N 1
ATOM 2109 C CA . GLN A 1 258 ? -21.419 0.266 17.210 1.00 97.75 258 GLN A CA 1
ATOM 2110 C C . GLN A 1 258 ? -20.091 -0.383 16.822 1.00 97.75 258 GLN A C 1
ATOM 2112 O O . GLN A 1 258 ? -19.965 -0.829 15.692 1.00 97.75 258 GLN A O 1
ATOM 2117 N N . ILE A 1 259 ? -19.150 -0.548 17.756 1.00 97.94 259 ILE A N 1
ATOM 2118 C CA . ILE A 1 259 ? -17.906 -1.295 17.506 1.00 97.94 259 ILE A CA 1
ATOM 2119 C C . ILE A 1 259 ? -18.205 -2.741 17.114 1.00 97.94 259 ILE A C 1
ATOM 2121 O O . ILE A 1 259 ? -17.629 -3.248 16.159 1.00 97.94 259 ILE A O 1
ATOM 2125 N N . ARG A 1 260 ? -19.141 -3.408 17.800 1.00 97.62 260 ARG A N 1
ATOM 2126 C CA . ARG A 1 260 ? -19.557 -4.758 17.398 1.00 97.62 260 ARG A CA 1
ATOM 2127 C C . ARG A 1 260 ? -20.129 -4.763 15.991 1.00 97.62 260 ARG A C 1
ATOM 2129 O O . ARG A 1 260 ? -19.738 -5.604 15.200 1.00 97.62 260 ARG A O 1
ATOM 2136 N N . ILE A 1 261 ? -21.024 -3.829 15.675 1.00 97.50 261 ILE A N 1
ATOM 2137 C CA . ILE A 1 261 ? -21.596 -3.706 14.328 1.00 97.50 261 ILE A CA 1
ATOM 2138 C C . ILE A 1 261 ? -20.487 -3.467 13.291 1.00 97.50 261 ILE A C 1
ATOM 2140 O O . ILE A 1 261 ? -20.505 -4.113 12.253 1.00 97.50 261 ILE A O 1
ATOM 2144 N N . ALA A 1 262 ? -19.507 -2.609 13.584 1.00 98.12 262 ALA A N 1
ATOM 2145 C CA . ALA A 1 262 ? -18.362 -2.358 12.712 1.00 98.12 262 ALA A CA 1
ATOM 2146 C C . ALA A 1 262 ? -17.542 -3.630 12.448 1.00 98.12 262 ALA A C 1
ATOM 2148 O O . ALA A 1 262 ? -17.199 -3.888 11.302 1.00 98.12 262 ALA A O 1
ATOM 2149 N N . ILE A 1 263 ? -17.320 -4.471 13.467 1.00 97.88 263 ILE A N 1
ATOM 2150 C CA . ILE A 1 263 ? -16.711 -5.797 13.281 1.00 97.88 263 ILE A CA 1
ATOM 2151 C C . ILE A 1 263 ? -17.555 -6.631 12.314 1.00 97.88 263 ILE A C 1
ATOM 2153 O O . ILE A 1 263 ? -17.042 -7.089 11.301 1.00 97.88 263 ILE A O 1
ATOM 2157 N N . TRP A 1 264 ? -18.855 -6.799 12.589 1.00 97.56 264 TRP A N 1
ATOM 2158 C CA . TRP A 1 264 ? -19.736 -7.609 11.739 1.00 97.56 264 TRP A CA 1
ATOM 2159 C C . TRP A 1 264 ? -19.717 -7.152 10.280 1.00 97.56 264 TRP A C 1
ATOM 2161 O O . TRP A 1 264 ? -19.714 -8.000 9.400 1.00 97.56 264 TRP A O 1
ATOM 2171 N N . ARG A 1 265 ? -19.645 -5.845 10.014 1.00 97.38 265 ARG A N 1
ATOM 2172 C CA . ARG A 1 265 ? -19.598 -5.295 8.650 1.00 97.38 265 ARG A CA 1
ATOM 2173 C C . ARG A 1 265 ? -18.406 -5.756 7.818 1.00 97.38 265 ARG A C 1
ATOM 2175 O O . ARG A 1 265 ? -18.496 -5.660 6.608 1.00 97.38 26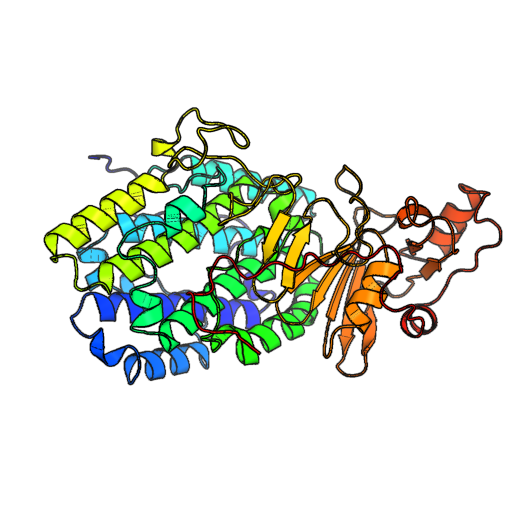5 ARG A O 1
ATOM 2182 N N . VAL A 1 266 ? -17.308 -6.191 8.436 1.00 98.12 266 VAL A N 1
ATOM 2183 C CA . VAL A 1 266 ? -16.095 -6.573 7.698 1.00 98.12 266 VAL A CA 1
ATOM 2184 C C . VAL A 1 266 ? -15.779 -8.063 7.777 1.00 98.12 266 VAL A C 1
ATOM 2186 O O . VAL A 1 266 ? -14.883 -8.530 7.081 1.00 98.12 266 VAL A O 1
ATOM 2189 N N . LEU A 1 267 ? -16.480 -8.836 8.612 1.00 97.94 267 LEU A N 1
ATOM 2190 C CA . LEU A 1 267 ? -16.212 -10.268 8.754 1.00 97.94 267 LEU A CA 1
ATOM 2191 C C . LEU A 1 267 ? -16.630 -11.050 7.507 1.00 97.94 267 LEU A C 1
ATOM 2193 O O . LEU A 1 267 ? -17.742 -10.893 7.009 1.00 97.94 267 LEU A O 1
ATOM 2197 N N . ALA A 1 268 ? -15.795 -12.004 7.092 1.00 97.25 268 ALA A N 1
ATOM 2198 C CA . ALA A 1 268 ? -16.089 -12.920 5.987 1.00 97.25 268 ALA A CA 1
ATOM 2199 C C . ALA A 1 268 ? -17.425 -13.669 6.160 1.00 97.25 268 ALA A C 1
ATOM 2201 O O . ALA A 1 268 ? -18.127 -13.938 5.189 1.00 97.25 268 ALA A O 1
ATOM 2202 N N . THR A 1 269 ? -17.817 -13.963 7.403 1.00 96.38 269 THR A N 1
ATOM 2203 C CA . THR A 1 269 ? -19.083 -14.646 7.718 1.00 96.38 269 THR A CA 1
ATOM 2204 C C . THR A 1 269 ? -20.327 -13.822 7.383 1.00 96.38 269 THR A C 1
ATOM 2206 O O . THR A 1 269 ? -21.361 -14.404 7.066 1.00 96.38 269 THR A O 1
ATOM 2209 N N . THR A 1 270 ? -20.240 -12.491 7.409 1.00 97.38 270 THR A N 1
ATOM 2210 C CA . THR A 1 270 ? -21.347 -11.596 7.027 1.00 97.38 270 THR A CA 1
ATOM 2211 C C . THR A 1 270 ? -21.579 -11.584 5.520 1.00 97.38 270 THR A C 1
ATOM 2213 O O . THR A 1 270 ? -22.697 -11.338 5.080 1.00 97.38 270 THR A O 1
ATOM 2216 N N . HIS A 1 271 ? -20.545 -11.908 4.746 1.00 97.19 271 HIS A N 1
ATOM 2217 C CA . HIS A 1 271 ? -20.549 -11.870 3.285 1.00 97.19 271 HIS A CA 1
ATOM 2218 C C . HIS A 1 271 ? -20.537 -13.266 2.653 1.00 97.19 271 HIS A C 1
ATOM 2220 O O . HIS A 1 271 ? -20.094 -13.473 1.522 1.00 97.19 271 HIS A O 1
ATOM 2226 N N . GLN A 1 272 ? -20.970 -14.274 3.408 1.00 95.75 272 GLN A N 1
ATOM 2227 C CA . GLN A 1 272 ? -20.913 -15.653 2.956 1.00 95.75 272 GLN A CA 1
ATOM 2228 C C . GLN A 1 272 ? -21.825 -15.877 1.740 1.00 95.75 272 GLN A C 1
ATOM 2230 O O . GLN A 1 272 ? -23.036 -15.688 1.814 1.00 95.75 272 GLN A O 1
ATOM 2235 N N . GLY A 1 273 ? -21.242 -16.378 0.647 1.00 95.56 273 GLY A N 1
ATOM 2236 C CA . GLY A 1 273 ? -21.961 -16.654 -0.602 1.00 95.56 273 GLY A CA 1
ATOM 2237 C C . GLY A 1 273 ? -22.015 -15.474 -1.572 1.00 95.56 273 GLY A C 1
ATOM 2238 O O . GLY A 1 273 ? -22.658 -15.591 -2.612 1.00 95.56 273 GLY A O 1
ATOM 2239 N N . GLU A 1 274 ? -21.345 -14.370 -1.248 1.00 97.25 274 GLU A N 1
ATOM 2240 C CA . GLU A 1 274 ? -21.235 -13.187 -2.101 1.00 97.25 274 GLU A CA 1
ATOM 2241 C C . GLU A 1 274 ? -19.989 -13.270 -2.991 1.00 97.25 274 GLU A C 1
ATOM 2243 O O . GLU A 1 274 ? -19.034 -13.991 -2.687 1.00 97.25 274 GLU A O 1
ATOM 2248 N N . THR A 1 275 ? -20.013 -12.539 -4.105 1.00 96.19 275 THR A N 1
ATOM 2249 C CA . THR A 1 275 ? -18.987 -12.605 -5.153 1.00 96.19 275 THR A CA 1
ATOM 2250 C C . THR A 1 275 ? -18.441 -11.211 -5.435 1.00 96.19 275 THR A C 1
ATOM 2252 O O . THR A 1 275 ? -19.195 -10.242 -5.509 1.00 96.19 275 THR A O 1
ATOM 2255 N N . ALA A 1 276 ? -17.124 -11.103 -5.615 1.00 95.88 276 ALA A N 1
ATOM 2256 C CA . ALA A 1 276 ? -16.491 -9.849 -6.005 1.00 95.88 276 ALA A CA 1
ATOM 2257 C C . ALA A 1 276 ? -16.981 -9.408 -7.395 1.00 95.88 276 ALA A C 1
ATOM 2259 O O . ALA A 1 276 ? -17.103 -10.221 -8.309 1.00 95.88 276 ALA A O 1
ATOM 2260 N N . GLY A 1 277 ? -17.238 -8.113 -7.557 1.00 94.00 277 GLY A N 1
ATOM 2261 C CA . GLY A 1 277 ? -17.776 -7.515 -8.781 1.00 94.00 277 GLY A CA 1
ATOM 2262 C C . GLY A 1 277 ? -19.305 -7.505 -8.843 1.00 94.00 277 GLY A C 1
ATOM 2263 O O . GLY A 1 277 ? -19.871 -6.889 -9.744 1.00 94.00 277 GLY A O 1
ATOM 2264 N N . GLU A 1 278 ? -19.979 -8.142 -7.886 1.00 94.81 278 GLU A N 1
ATOM 2265 C CA . GLU A 1 278 ? -21.437 -8.178 -7.765 1.00 94.81 278 GLU A CA 1
ATOM 2266 C C . GLU A 1 278 ? -21.903 -7.384 -6.533 1.00 94.81 278 GLU A C 1
ATOM 2268 O O . GLU A 1 278 ? -21.098 -6.937 -5.719 1.00 94.81 278 GLU A O 1
ATOM 2273 N N . GLY A 1 279 ? -23.215 -7.193 -6.388 1.00 92.38 279 GLY A N 1
ATOM 2274 C CA . GLY A 1 279 ? -23.791 -6.565 -5.199 1.00 92.38 279 GLY A CA 1
ATOM 2275 C C . GLY A 1 279 ? -24.814 -5.474 -5.484 1.00 92.38 279 GLY A C 1
ATOM 2276 O O . GLY A 1 279 ? -24.928 -4.959 -6.598 1.00 92.38 279 GLY A O 1
ATOM 2277 N N . GLU A 1 280 ? -25.578 -5.120 -4.451 1.00 92.50 280 GLU A N 1
ATOM 2278 C CA . GLU A 1 280 ? -26.502 -3.987 -4.505 1.00 92.50 280 GLU A CA 1
ATOM 2279 C C . GLU A 1 280 ? -25.731 -2.687 -4.271 1.00 92.50 280 GLU A C 1
ATOM 2281 O O . GLU A 1 280 ? -25.107 -2.514 -3.225 1.00 92.50 280 GLU A O 1
ATOM 2286 N N . ALA A 1 281 ? -25.804 -1.764 -5.232 1.00 92.06 281 ALA A N 1
ATOM 2287 C CA . ALA A 1 281 ? -25.117 -0.481 -5.164 1.00 92.06 281 ALA A CA 1
ATOM 2288 C C . ALA A 1 281 ? -25.451 0.302 -3.882 1.00 92.06 281 ALA A C 1
ATOM 2290 O O . ALA A 1 281 ? -26.620 0.439 -3.522 1.00 92.06 281 ALA A O 1
ATOM 2291 N N . ASN A 1 282 ? -24.428 0.886 -3.249 1.00 89.69 282 ASN A N 1
ATOM 2292 C CA . ASN A 1 282 ? -24.545 1.680 -2.015 1.00 89.69 282 ASN A CA 1
ATOM 2293 C C . ASN A 1 282 ? -25.099 0.897 -0.811 1.00 89.69 282 ASN A C 1
ATOM 2295 O O . ASN A 1 282 ? -25.723 1.473 0.084 1.00 89.69 282 ASN A O 1
ATOM 2299 N N . SER A 1 283 ? -24.874 -0.415 -0.780 1.00 94.25 283 SER A N 1
ATOM 2300 C CA . SER A 1 283 ? -25.201 -1.272 0.357 1.00 94.25 283 SER A CA 1
ATOM 2301 C C . SER A 1 283 ? -23.934 -1.816 1.025 1.00 94.25 283 SER A C 1
ATOM 2303 O O . SER A 1 283 ? -22.831 -1.707 0.494 1.00 94.25 283 SER A O 1
ATOM 2305 N N . LEU A 1 284 ? -24.093 -2.449 2.190 1.00 93.69 284 LEU A N 1
ATOM 2306 C CA . LEU A 1 284 ? -23.008 -3.204 2.831 1.00 93.69 284 LEU A CA 1
ATOM 2307 C C . LEU A 1 284 ? -22.521 -4.382 1.964 1.00 93.69 284 LEU A C 1
ATOM 2309 O O . LEU A 1 284 ? -21.398 -4.842 2.130 1.00 93.69 284 LEU A O 1
ATOM 2313 N N . HIS A 1 285 ? -23.367 -4.857 1.051 1.00 96.38 285 HIS A N 1
ATOM 2314 C CA . HIS A 1 285 ? -23.106 -5.985 0.162 1.00 96.38 285 HIS A CA 1
ATOM 2315 C C . HIS A 1 285 ? -22.801 -5.513 -1.267 1.00 96.38 285 HIS A C 1
ATOM 2317 O O . HIS A 1 285 ? -23.034 -6.237 -2.232 1.00 96.38 285 HIS A O 1
ATOM 2323 N N . ASP A 1 286 ? -22.338 -4.268 -1.404 1.00 96.12 286 ASP A N 1
ATOM 2324 C CA . ASP A 1 286 ? -21.786 -3.726 -2.636 1.00 96.12 286 ASP A CA 1
ATOM 2325 C C . ASP A 1 286 ? -20.317 -4.146 -2.755 1.00 96.12 286 ASP A C 1
ATOM 2327 O O . ASP A 1 286 ? -19.439 -3.490 -2.191 1.00 96.12 286 ASP A O 1
ATOM 2331 N N . HIS A 1 287 ? -20.067 -5.244 -3.476 1.00 97.12 287 HIS A N 1
ATOM 2332 C CA . HIS A 1 287 ? -18.722 -5.779 -3.725 1.00 97.12 287 HIS A CA 1
ATOM 2333 C C . HIS A 1 287 ? -18.194 -5.408 -5.102 1.00 97.12 287 HIS A C 1
ATOM 2335 O O . HIS A 1 287 ? -17.349 -6.105 -5.668 1.00 97.12 287 HIS A O 1
ATOM 2341 N N . ARG A 1 288 ? -18.731 -4.341 -5.694 1.00 94.81 288 ARG A N 1
ATOM 2342 C CA . ARG A 1 288 ? -18.241 -3.824 -6.968 1.00 94.81 288 ARG A CA 1
ATOM 2343 C C . ARG A 1 288 ? -16.909 -3.116 -6.755 1.00 94.81 288 ARG A C 1
ATOM 2345 O O . ARG A 1 288 ? -16.641 -2.533 -5.707 1.00 94.81 288 ARG A O 1
ATOM 2352 N N . TYR A 1 289 ? -16.104 -3.119 -7.804 1.00 92.94 289 TYR A N 1
ATOM 2353 C CA . TYR A 1 289 ? -14.794 -2.488 -7.838 1.00 92.94 289 TYR A CA 1
ATOM 2354 C C . TYR A 1 289 ? -14.593 -1.768 -9.178 1.00 92.94 289 TYR A C 1
ATOM 2356 O O . TYR A 1 289 ? -15.197 -2.181 -10.177 1.00 92.94 289 TYR A O 1
ATOM 2364 N N . PRO A 1 290 ? -13.766 -0.707 -9.236 1.00 88.62 290 PRO A N 1
ATOM 2365 C CA . PRO A 1 290 ? -13.408 -0.066 -10.498 1.00 88.62 290 PRO A CA 1
ATOM 2366 C C . PRO A 1 290 ? -12.768 -1.066 -11.468 1.00 88.62 290 PRO A C 1
ATOM 2368 O O . PRO A 1 290 ? -12.024 -1.963 -11.065 1.00 88.62 290 PRO A O 1
ATOM 2371 N N . PHE A 1 291 ? -13.033 -0.924 -12.763 1.00 86.38 291 PHE A N 1
ATOM 2372 C CA . PHE A 1 291 ? -12.557 -1.851 -13.779 1.00 86.38 291 PHE A CA 1
ATOM 2373 C C . PHE A 1 291 ? -11.037 -2.029 -13.710 1.00 86.38 291 PHE A C 1
ATOM 2375 O O . PHE A 1 291 ? -10.268 -1.074 -13.600 1.00 86.38 291 PHE A O 1
ATOM 2382 N N . GLY A 1 292 ? -10.599 -3.287 -13.773 1.00 79.81 292 GLY A N 1
ATOM 2383 C CA . GLY A 1 292 ? -9.184 -3.644 -13.693 1.00 79.81 292 GLY A CA 1
ATOM 2384 C C . GLY A 1 292 ? -8.573 -3.584 -12.288 1.00 79.81 292 GLY A C 1
ATOM 2385 O O . GLY A 1 292 ? -7.401 -3.932 -12.155 1.00 79.81 292 GLY A O 1
ATOM 2386 N N . MET A 1 293 ? -9.341 -3.220 -11.252 1.00 86.69 293 MET A N 1
ATOM 2387 C CA . MET A 1 293 ? -8.871 -3.074 -9.866 1.00 86.69 293 MET A CA 1
ATOM 2388 C C . MET A 1 293 ? -9.639 -3.983 -8.882 1.00 86.69 293 MET A C 1
ATOM 2390 O O . MET A 1 293 ? -10.251 -3.487 -7.943 1.00 86.69 293 MET A O 1
ATOM 2394 N N . PRO A 1 294 ? -9.608 -5.323 -9.039 1.00 90.44 294 PRO A N 1
ATOM 2395 C CA . PRO A 1 294 ? -10.352 -6.244 -8.165 1.00 90.44 294 PRO A CA 1
ATOM 2396 C C . PRO A 1 294 ? -9.900 -6.228 -6.694 1.00 90.44 294 PRO A C 1
ATOM 2398 O O . PRO A 1 294 ? -10.633 -6.692 -5.822 1.00 90.44 294 PRO A O 1
ATOM 2401 N N . GLY A 1 295 ? -8.697 -5.717 -6.419 1.00 91.25 295 GLY A N 1
ATOM 2402 C CA . GLY A 1 295 ? -8.141 -5.534 -5.076 1.00 91.25 295 GLY A CA 1
ATOM 2403 C C . GLY A 1 295 ? -8.429 -4.156 -4.477 1.00 91.25 295 GLY A C 1
ATOM 2404 O O . GLY A 1 295 ? -7.586 -3.653 -3.737 1.00 91.25 295 GLY A O 1
ATOM 2405 N N . MET A 1 296 ? -9.535 -3.512 -4.872 1.00 91.06 296 MET A N 1
ATOM 2406 C CA . MET A 1 296 ? -9.980 -2.249 -4.291 1.00 91.06 296 MET A CA 1
ATOM 2407 C C . MET A 1 296 ? -11.503 -2.082 -4.351 1.00 91.06 296 MET A C 1
ATOM 2409 O O . MET A 1 296 ? -12.116 -2.199 -5.410 1.00 91.06 296 MET A O 1
ATOM 2413 N N . GLY A 1 297 ? -12.099 -1.744 -3.209 1.00 92.69 297 GLY A N 1
ATOM 2414 C CA . GLY A 1 297 ? -13.510 -1.383 -3.066 1.00 92.69 297 GLY A CA 1
ATOM 2415 C C . GLY A 1 297 ? -13.953 -0.144 -3.838 1.00 92.69 297 GLY A C 1
ATOM 2416 O O . GLY A 1 297 ? -13.145 0.690 -4.246 1.00 92.69 297 GLY A O 1
ATOM 2417 N N . TRP A 1 298 ? -15.270 0.012 -3.999 1.00 92.50 298 TRP A N 1
ATOM 2418 C CA . TRP A 1 298 ? -15.835 1.242 -4.552 1.00 92.50 298 TRP A CA 1
ATOM 2419 C C . TRP A 1 298 ? -15.537 2.444 -3.649 1.00 92.50 298 TRP A C 1
ATOM 2421 O O . TRP A 1 298 ? -15.775 2.398 -2.442 1.00 92.50 298 TRP A O 1
ATOM 2431 N N . MET A 1 299 ? -15.058 3.537 -4.242 1.00 92.00 299 MET A N 1
ATOM 2432 C CA . MET A 1 299 ? -14.726 4.776 -3.532 1.00 92.00 299 MET A CA 1
ATOM 2433 C C . MET A 1 299 ? -15.813 5.834 -3.717 1.00 92.00 299 MET A C 1
ATOM 2435 O O . MET A 1 299 ? -16.615 5.783 -4.654 1.00 92.00 299 MET A O 1
ATOM 2439 N N . LYS A 1 300 ? -15.813 6.845 -2.844 1.00 91.56 300 LYS A N 1
ATOM 2440 C CA . LYS A 1 300 ? -16.821 7.905 -2.865 1.00 91.56 300 LYS A CA 1
ATOM 2441 C C . LYS A 1 300 ? -16.827 8.652 -4.194 1.00 91.56 300 LYS A C 1
ATOM 2443 O O . LYS A 1 300 ? -15.831 9.255 -4.589 1.00 91.56 300 LYS A O 1
ATOM 2448 N N . GLY A 1 301 ? -17.978 8.651 -4.866 1.00 90.19 301 GLY A N 1
ATOM 2449 C CA . GLY A 1 301 ? -18.158 9.325 -6.156 1.00 90.19 301 GLY A CA 1
ATOM 2450 C C . GLY A 1 301 ? -17.403 8.694 -7.334 1.00 90.19 301 GLY A C 1
ATOM 2451 O O . GLY A 1 301 ? -17.344 9.319 -8.404 1.00 90.19 301 GLY A O 1
ATOM 2452 N N . ALA A 1 302 ? -16.826 7.501 -7.144 1.00 91.44 302 ALA A N 1
ATOM 2453 C CA . ALA A 1 302 ? -16.194 6.730 -8.205 1.00 91.44 302 ALA A CA 1
ATOM 2454 C C . ALA A 1 302 ? -17.220 6.269 -9.252 1.00 91.44 302 ALA A C 1
ATOM 2456 O O . ALA A 1 302 ? -18.405 6.074 -8.958 1.00 91.44 302 ALA A O 1
ATOM 2457 N N . THR A 1 303 ? -16.747 6.106 -10.483 1.00 90.81 303 THR A N 1
ATOM 2458 C CA . THR A 1 303 ? -17.469 5.448 -11.577 1.00 90.81 303 THR A CA 1
ATOM 2459 C C . THR A 1 303 ? -16.809 4.100 -11.875 1.00 90.81 303 THR A C 1
ATOM 2461 O O . THR A 1 303 ? -15.855 3.711 -11.207 1.00 90.81 303 THR A O 1
ATOM 2464 N N . GLU A 1 304 ? -17.299 3.379 -12.885 1.00 88.06 304 GLU A N 1
ATOM 2465 C CA . GLU A 1 304 ? -16.692 2.108 -13.308 1.00 88.06 304 GLU A CA 1
ATOM 2466 C C . GLU A 1 304 ? -15.219 2.250 -13.693 1.00 88.06 304 GLU A C 1
ATOM 2468 O O . GLU A 1 304 ? -14.458 1.317 -13.479 1.00 88.06 304 GLU A O 1
ATOM 2473 N N . SER A 1 305 ? -14.800 3.403 -14.209 1.00 89.50 305 SER A N 1
ATOM 2474 C CA . SER A 1 305 ? -13.426 3.626 -14.660 1.00 89.50 305 SER A CA 1
ATOM 2475 C C . SER A 1 305 ? -12.714 4.743 -13.904 1.00 89.50 305 SER A C 1
ATOM 2477 O O . SER A 1 305 ? -11.491 4.777 -13.903 1.00 89.50 305 SER A O 1
ATOM 2479 N N . GLU A 1 306 ? -13.438 5.667 -13.267 1.00 91.94 306 GLU A N 1
ATOM 2480 C CA . GLU A 1 306 ? -12.851 6.852 -12.639 1.00 91.94 306 GLU A CA 1
ATOM 2481 C C . GLU A 1 306 ? -12.866 6.772 -11.119 1.00 91.94 306 GLU A C 1
ATOM 2483 O O . GLU A 1 306 ? -13.902 6.516 -10.503 1.00 91.94 306 GLU A O 1
ATOM 2488 N N . MET A 1 307 ? -11.741 7.115 -10.503 1.00 90.94 307 MET A N 1
ATOM 2489 C CA . MET A 1 307 ? -11.597 7.130 -9.055 1.00 90.94 307 MET A CA 1
ATOM 2490 C C . MET A 1 307 ? -10.750 8.313 -8.600 1.00 90.94 307 MET A C 1
ATOM 2492 O O . MET A 1 307 ? -9.824 8.735 -9.291 1.00 90.94 307 MET A O 1
ATOM 2496 N N . TYR A 1 308 ? -11.076 8.855 -7.429 1.00 90.44 308 TYR A N 1
ATOM 2497 C CA . TYR A 1 308 ? -10.258 9.868 -6.779 1.00 90.44 308 TYR A CA 1
ATOM 2498 C C . TYR A 1 308 ? -9.159 9.215 -5.936 1.00 90.44 308 TYR A C 1
ATOM 2500 O O . TYR A 1 308 ? -9.446 8.366 -5.097 1.00 90.44 308 TYR A O 1
ATOM 2508 N N . MET A 1 309 ? -7.919 9.649 -6.141 1.00 84.44 309 MET A N 1
ATOM 2509 C CA . MET A 1 309 ? -6.730 9.162 -5.446 1.00 84.44 309 MET A CA 1
ATOM 2510 C C . MET A 1 309 ? -6.047 10.309 -4.693 1.00 84.44 309 MET A C 1
ATOM 2512 O O . MET A 1 309 ? -5.878 11.412 -5.229 1.00 84.44 309 MET A O 1
ATOM 2516 N N . SER A 1 310 ? -5.652 10.073 -3.441 1.00 78.56 310 SER A N 1
ATOM 2517 C CA . SER A 1 310 ? -5.179 11.134 -2.545 1.00 78.56 310 SER A CA 1
ATOM 2518 C C . SER A 1 310 ? -3.834 11.690 -3.016 1.00 78.56 310 SER A C 1
ATOM 2520 O O . SER A 1 310 ? -2.800 11.029 -2.950 1.00 78.56 310 SER A O 1
ATOM 2522 N N . GLY A 1 311 ? -3.825 12.947 -3.464 1.00 77.06 311 GLY A N 1
ATOM 2523 C CA . GLY A 1 311 ? -2.634 13.612 -4.008 1.00 77.06 311 GLY A CA 1
ATOM 2524 C C . GLY A 1 311 ? -2.425 13.436 -5.517 1.00 77.06 311 GLY A C 1
ATOM 2525 O O . GLY A 1 311 ? -1.584 14.133 -6.076 1.00 77.06 311 GLY A O 1
ATOM 2526 N N . MET A 1 312 ? -3.210 12.584 -6.187 1.00 80.88 312 MET A N 1
ATOM 2527 C CA . MET A 1 312 ? -3.209 12.445 -7.655 1.00 80.88 312 MET A CA 1
ATOM 2528 C C . MET A 1 312 ? -4.473 13.020 -8.310 1.00 80.88 312 MET A C 1
ATOM 2530 O O . MET A 1 312 ? -4.445 13.424 -9.471 1.00 80.88 312 MET A O 1
ATOM 2534 N N . GLY A 1 313 ? -5.570 13.141 -7.559 1.00 88.81 313 GLY A N 1
ATOM 2535 C CA . GLY A 1 313 ? -6.846 13.625 -8.076 1.00 88.81 313 GLY A CA 1
ATOM 2536 C C . GLY A 1 313 ? -7.651 12.518 -8.753 1.00 88.81 313 GLY A C 1
ATOM 2537 O O . GLY A 1 313 ? -7.521 11.345 -8.413 1.00 88.81 313 GLY A O 1
ATOM 2538 N N . TRP A 1 314 ? -8.530 12.895 -9.681 1.00 91.94 314 TRP A N 1
ATOM 2539 C CA . TRP A 1 314 ? -9.352 11.938 -10.421 1.00 91.94 314 TRP A CA 1
ATOM 2540 C C . TRP A 1 314 ? -8.557 11.278 -11.545 1.00 91.94 314 TRP A C 1
ATOM 2542 O O . TRP A 1 314 ? -8.003 11.967 -12.404 1.00 91.94 314 TRP A O 1
ATOM 2552 N N . MET A 1 315 ? -8.563 9.949 -11.557 1.00 90.25 315 MET A N 1
ATOM 2553 C CA . MET A 1 315 ? -7.825 9.114 -12.499 1.00 90.25 315 MET A CA 1
ATOM 2554 C C . MET A 1 315 ? -8.753 8.104 -13.167 1.00 90.25 315 MET A C 1
ATOM 2556 O O . MET A 1 315 ? -9.672 7.597 -12.525 1.00 90.25 315 MET A O 1
ATOM 2560 N N . ASN A 1 316 ? -8.491 7.792 -14.440 1.00 91.69 316 ASN A N 1
ATOM 2561 C CA . ASN A 1 316 ? -9.081 6.629 -15.095 1.00 91.69 316 ASN A CA 1
ATOM 2562 C C . ASN A 1 316 ? -8.203 5.400 -14.815 1.00 91.69 316 ASN A C 1
ATOM 2564 O O . ASN A 1 316 ? -7.067 5.328 -15.282 1.00 91.69 316 ASN A O 1
ATOM 2568 N N . MET A 1 317 ? -8.728 4.444 -14.053 1.00 87.69 317 MET A N 1
ATOM 2569 C CA . MET A 1 317 ? -8.003 3.257 -13.592 1.00 87.69 317 MET A CA 1
ATOM 2570 C C . MET A 1 317 ? -7.765 2.227 -14.703 1.00 87.69 317 MET A C 1
ATOM 2572 O O . MET A 1 317 ? -6.919 1.346 -14.552 1.00 87.69 317 MET A O 1
ATOM 2576 N N . GLU A 1 318 ? -8.470 2.342 -15.832 1.00 87.94 318 GLU A N 1
ATOM 2577 C CA . GLU A 1 318 ? -8.229 1.506 -17.007 1.00 87.94 318 GLU A CA 1
ATOM 2578 C C . GLU A 1 318 ? -7.109 2.034 -17.901 1.00 87.94 318 GLU A C 1
ATOM 2580 O O . GLU A 1 318 ? -6.714 1.353 -18.846 1.00 87.94 318 GLU A O 1
ATOM 2585 N N . GLU A 1 319 ? -6.634 3.254 -17.670 1.00 91.06 319 GLU A N 1
ATOM 2586 C CA . GLU A 1 319 ? -5.724 3.956 -18.564 1.00 91.06 319 GLU A CA 1
ATOM 2587 C C . GLU A 1 319 ? -4.330 4.120 -17.958 1.00 91.06 319 GLU A C 1
ATOM 2589 O O . GLU A 1 319 ? -4.112 4.106 -16.750 1.00 91.06 319 GLU A O 1
ATOM 2594 N N . CYS A 1 320 ? -3.344 4.275 -18.837 1.00 91.81 320 CYS A N 1
ATOM 2595 C CA . CYS A 1 320 ? -1.997 4.658 -18.464 1.00 91.81 320 CYS A CA 1
ATOM 2596 C C . CYS A 1 320 ? -2.024 6.017 -17.766 1.00 91.81 320 CYS A C 1
ATOM 2598 O O . CYS A 1 320 ? -2.494 6.998 -18.347 1.00 91.81 320 CYS A O 1
ATOM 2600 N N . GLY A 1 321 ? -1.413 6.095 -16.583 1.00 90.06 321 GLY A N 1
ATOM 2601 C CA . GLY A 1 321 ? -1.353 7.329 -15.806 1.00 90.06 321 GLY A CA 1
ATOM 2602 C C . GLY A 1 321 ? -0.653 8.505 -16.494 1.00 90.06 321 GLY A C 1
ATOM 2603 O O . GLY A 1 321 ? -0.854 9.645 -16.090 1.00 90.06 321 GLY A O 1
ATOM 2604 N N . HIS A 1 322 ? 0.159 8.239 -17.524 1.00 92.56 322 HIS A N 1
ATOM 2605 C CA . HIS A 1 322 ? 0.906 9.265 -18.262 1.00 92.56 322 HIS A CA 1
ATOM 2606 C C . HIS A 1 322 ? 0.245 9.663 -19.583 1.00 92.56 322 HIS A C 1
ATOM 2608 O O . HIS A 1 322 ? 0.188 10.840 -19.910 1.00 92.56 322 HIS A O 1
ATOM 2614 N N . CYS A 1 323 ? -0.257 8.696 -20.360 1.00 91.56 323 CYS A N 1
ATOM 2615 C CA . CYS A 1 323 ? -0.734 8.953 -21.723 1.00 91.56 323 CYS A CA 1
ATOM 2616 C C . CYS A 1 323 ? -2.245 8.792 -21.922 1.00 91.56 323 CYS A C 1
ATOM 2618 O O . CYS A 1 323 ? -2.715 9.029 -23.033 1.00 91.56 323 CYS A O 1
ATOM 2620 N N . SER A 1 324 ? -2.996 8.396 -20.887 1.00 92.56 324 SER A N 1
ATOM 2621 C CA . SER A 1 324 ? -4.455 8.177 -20.929 1.00 92.56 324 SER A CA 1
ATOM 2622 C C . SER A 1 324 ? -4.920 7.179 -21.997 1.00 92.56 324 SER A C 1
ATOM 2624 O O . SER A 1 324 ? -6.049 7.213 -22.473 1.00 92.56 324 SER A O 1
ATOM 2626 N N . ILE A 1 325 ? -4.039 6.268 -22.409 1.00 91.19 325 ILE A N 1
ATOM 2627 C CA . ILE A 1 325 ? -4.398 5.150 -23.280 1.00 91.19 325 ILE A CA 1
ATOM 2628 C C . ILE A 1 325 ? -4.653 3.935 -22.410 1.00 91.19 325 ILE A C 1
ATOM 2630 O O . ILE A 1 325 ? -3.871 3.658 -21.500 1.00 91.19 325 ILE A O 1
ATOM 2634 N N . ARG A 1 326 ? -5.704 3.180 -22.737 1.00 89.38 326 ARG A N 1
ATOM 2635 C CA . ARG A 1 326 ? -6.078 1.951 -22.036 1.00 89.38 326 ARG A CA 1
ATOM 2636 C C . ARG A 1 326 ? -4.871 1.038 -21.798 1.00 89.38 326 ARG A C 1
ATOM 2638 O O . ARG A 1 326 ? -4.082 0.780 -22.716 1.00 89.38 326 ARG A O 1
ATOM 2645 N N . LEU A 1 327 ? -4.730 0.567 -20.567 1.00 86.75 327 LEU A N 1
ATOM 2646 C CA . LEU A 1 327 ? -3.752 -0.432 -20.171 1.00 86.75 327 LEU A CA 1
ATOM 2647 C C . LEU A 1 327 ? -4.074 -1.760 -20.877 1.00 86.75 327 LEU A C 1
ATOM 2649 O O . LEU A 1 327 ? -5.247 -2.108 -21.042 1.00 86.75 327 LEU A O 1
ATOM 2653 N N . PRO A 1 328 ? -3.055 -2.507 -21.326 1.00 78.38 328 PRO A N 1
ATOM 2654 C CA . PRO A 1 328 ? -3.270 -3.812 -21.931 1.00 78.38 328 PRO A CA 1
ATOM 2655 C C . PRO A 1 328 ? -3.878 -4.788 -20.914 1.00 78.38 328 PRO A C 1
ATOM 2657 O O . PRO A 1 328 ? -3.539 -4.780 -19.729 1.00 78.38 328 PRO A O 1
ATOM 2660 N N . SER A 1 329 ? -4.760 -5.668 -21.387 1.00 70.69 329 SER A N 1
ATOM 2661 C CA . SER A 1 329 ? -5.242 -6.804 -20.598 1.00 70.69 329 SER A CA 1
ATOM 2662 C C . SER A 1 329 ? -4.135 -7.854 -20.433 1.00 70.69 329 SER A C 1
ATOM 2664 O O . SER A 1 329 ? -3.435 -8.150 -21.400 1.00 70.69 329 SER A O 1
ATOM 2666 N N . GLY A 1 330 ? -4.019 -8.466 -19.250 1.00 67.56 330 GLY A N 1
ATOM 2667 C CA . GLY A 1 330 ? -3.045 -9.532 -18.957 1.00 67.56 330 GLY A CA 1
ATOM 2668 C C . GLY A 1 330 ? -1.992 -9.150 -17.910 1.00 67.56 330 GLY A C 1
ATOM 2669 O O . GLY A 1 330 ? -2.015 -8.039 -17.375 1.00 67.56 330 GLY A O 1
ATOM 2670 N N . ASP A 1 331 ? -1.099 -10.088 -17.590 1.00 58.69 331 ASP A N 1
ATOM 2671 C CA . ASP A 1 331 ? -0.256 -10.035 -16.381 1.00 58.69 331 ASP A CA 1
ATOM 2672 C C . ASP A 1 331 ? 1.162 -9.477 -16.594 1.00 58.69 331 ASP A C 1
ATOM 2674 O O . ASP A 1 331 ? 1.855 -9.194 -15.619 1.00 58.69 331 ASP A O 1
ATOM 2678 N N . GLU A 1 332 ? 1.608 -9.293 -17.840 1.00 58.28 332 GLU A N 1
ATOM 2679 C CA . GLU A 1 332 ? 3.051 -9.220 -18.143 1.00 58.28 332 GLU A CA 1
ATOM 2680 C C . GLU A 1 332 ? 3.534 -7.907 -18.777 1.00 58.28 332 GLU A C 1
ATOM 2682 O O . GLU A 1 332 ? 4.689 -7.816 -19.183 1.00 58.28 332 GLU A O 1
ATOM 2687 N N . TRP A 1 333 ? 2.697 -6.868 -18.856 1.00 60.22 333 TRP A N 1
ATOM 2688 C CA . TRP A 1 333 ? 3.037 -5.678 -19.646 1.00 60.22 333 TRP A CA 1
ATOM 2689 C C . TRP A 1 333 ? 2.911 -4.376 -18.856 1.00 60.22 333 TRP A C 1
ATOM 2691 O O . TRP A 1 333 ? 1.907 -4.126 -18.190 1.00 60.22 333 TRP A O 1
ATOM 2701 N N . GLY A 1 334 ? 3.936 -3.531 -18.983 1.00 81.44 334 GLY A N 1
ATOM 2702 C CA . GLY A 1 334 ? 3.980 -2.180 -18.433 1.00 81.44 334 GLY A CA 1
ATOM 2703 C C . GLY A 1 334 ? 5.034 -1.983 -17.348 1.00 81.44 334 GLY A C 1
ATOM 2704 O O . GLY A 1 334 ? 5.934 -2.802 -17.139 1.00 81.44 334 GLY A O 1
ATOM 2705 N N . ALA A 1 335 ? 4.917 -0.851 -16.667 1.00 92.25 335 ALA A N 1
ATOM 2706 C CA . ALA A 1 335 ? 5.747 -0.491 -15.535 1.00 92.25 335 ALA A CA 1
ATOM 2707 C C . ALA A 1 335 ? 4.901 0.172 -14.444 1.00 92.25 335 ALA A C 1
ATOM 2709 O O . ALA A 1 335 ? 3.795 0.647 -14.692 1.00 92.25 335 ALA A O 1
ATOM 2710 N N . THR A 1 336 ? 5.439 0.224 -13.234 1.00 94.44 336 THR A N 1
ATOM 2711 C CA . THR A 1 336 ? 4.959 1.117 -12.180 1.00 94.44 336 THR A CA 1
ATOM 2712 C C . THR A 1 336 ? 5.963 2.226 -11.957 1.00 94.44 336 THR A C 1
ATOM 2714 O O . THR A 1 336 ? 7.160 1.937 -11.895 1.00 94.44 336 THR A O 1
ATOM 2717 N N . VAL A 1 337 ? 5.479 3.442 -11.739 1.00 95.38 337 VAL A N 1
ATOM 2718 C CA . VAL A 1 337 ? 6.269 4.566 -11.232 1.00 95.38 337 VAL A CA 1
ATOM 2719 C C . VAL A 1 337 ? 5.816 4.851 -9.809 1.00 95.38 337 VAL A C 1
ATOM 2721 O O . VAL A 1 337 ? 4.634 5.097 -9.597 1.00 95.38 337 VAL A O 1
ATOM 2724 N N . SER A 1 338 ? 6.732 4.816 -8.845 1.00 95.19 338 SER A N 1
ATOM 2725 C CA . SER A 1 338 ? 6.482 5.315 -7.492 1.00 95.19 338 SER A CA 1
ATOM 2726 C C . SER A 1 338 ? 7.281 6.587 -7.258 1.00 95.19 338 SER A C 1
ATOM 2728 O O . SER A 1 338 ? 8.509 6.558 -7.344 1.00 95.19 338 SER A O 1
ATOM 2730 N N . ALA A 1 339 ? 6.602 7.680 -6.931 1.00 92.44 339 ALA A N 1
ATOM 2731 C CA . ALA A 1 339 ? 7.223 8.958 -6.606 1.00 92.44 339 ALA A CA 1
ATOM 2732 C C . ALA A 1 339 ? 6.293 9.768 -5.692 1.00 92.44 339 ALA A C 1
ATOM 2734 O O . ALA A 1 339 ? 5.085 9.564 -5.702 1.00 92.44 339 ALA A O 1
ATOM 2735 N N . ASN A 1 340 ? 6.840 10.650 -4.849 1.00 88.38 340 ASN A N 1
ATOM 2736 C CA . ASN A 1 340 ? 6.060 11.546 -3.975 1.00 88.38 340 ASN A CA 1
ATOM 2737 C C . ASN A 1 340 ? 4.902 10.897 -3.189 1.00 88.38 340 ASN A C 1
ATOM 2739 O O . ASN A 1 340 ? 3.885 11.531 -2.915 1.00 88.38 340 ASN A O 1
ATOM 2743 N N . GLY A 1 341 ? 5.077 9.642 -2.774 1.00 87.25 341 GLY A N 1
ATOM 2744 C CA . GLY A 1 341 ? 4.108 8.934 -1.940 1.00 87.25 341 GLY A CA 1
ATOM 2745 C C . GLY A 1 341 ? 3.006 8.188 -2.699 1.00 87.25 341 GLY A C 1
ATOM 2746 O O . GLY A 1 341 ? 2.183 7.551 -2.050 1.00 87.25 341 GLY A O 1
ATOM 2747 N N . TRP A 1 342 ? 2.985 8.229 -4.031 1.00 89.94 342 TRP A N 1
ATOM 2748 C CA . TRP A 1 342 ? 2.030 7.495 -4.864 1.00 89.94 342 TRP A CA 1
ATOM 2749 C C . TRP A 1 342 ? 2.722 6.442 -5.735 1.00 89.94 342 TRP A C 1
ATOM 2751 O O . TRP A 1 342 ? 3.937 6.498 -5.938 1.00 89.94 342 TRP A O 1
ATOM 2761 N N . THR A 1 343 ? 1.941 5.494 -6.264 1.00 93.06 343 THR A N 1
ATOM 2762 C CA . THR A 1 343 ? 2.376 4.521 -7.275 1.00 93.06 343 THR A CA 1
ATOM 2763 C C . THR A 1 343 ? 1.379 4.507 -8.431 1.00 93.06 343 THR A C 1
ATOM 2765 O O . THR A 1 343 ? 0.179 4.398 -8.214 1.00 93.06 343 THR A O 1
ATOM 2768 N N . MET A 1 344 ? 1.862 4.588 -9.669 1.00 90.88 344 MET A N 1
ATOM 2769 C CA . MET A 1 344 ? 1.020 4.567 -10.865 1.00 90.88 344 MET A CA 1
ATOM 2770 C C . MET A 1 344 ? 1.442 3.486 -11.842 1.00 90.88 344 MET A C 1
ATOM 2772 O O . MET A 1 344 ? 2.630 3.306 -12.109 1.00 90.88 344 MET A O 1
ATOM 2776 N N . MET A 1 345 ? 0.453 2.815 -12.429 1.00 91.19 345 MET A N 1
ATOM 2777 C CA . MET A 1 345 ? 0.652 1.938 -13.578 1.00 91.19 345 MET A CA 1
ATOM 2778 C C . MET A 1 345 ? 0.816 2.773 -14.851 1.00 91.19 345 MET A C 1
ATOM 2780 O O . MET A 1 345 ? 0.017 3.664 -15.154 1.00 91.19 345 MET A O 1
ATOM 2784 N N . VAL A 1 346 ? 1.836 2.445 -15.633 1.00 92.69 346 VAL A N 1
ATOM 2785 C CA . VAL A 1 346 ? 2.090 3.028 -16.948 1.00 92.69 346 VAL A CA 1
ATOM 2786 C C . VAL A 1 346 ? 2.313 1.932 -17.980 1.00 92.69 346 VAL A C 1
ATOM 2788 O O . VAL A 1 346 ? 2.774 0.831 -17.678 1.00 92.69 346 VAL A O 1
ATOM 2791 N N . ARG A 1 347 ? 1.964 2.231 -19.229 1.00 91.31 347 ARG A N 1
ATOM 2792 C CA . ARG A 1 347 ? 1.902 1.231 -20.298 1.00 91.31 347 ARG A CA 1
ATOM 2793 C C . ARG A 1 347 ? 3.265 0.847 -20.878 1.00 91.31 347 ARG A C 1
ATOM 2795 O O . ARG A 1 347 ? 3.419 -0.273 -21.354 1.00 91.31 347 ARG A O 1
ATOM 2802 N N . CYS A 1 348 ? 4.237 1.755 -20.861 1.00 92.00 348 CYS A N 1
ATOM 2803 C CA . CYS A 1 348 ? 5.545 1.535 -21.474 1.00 92.00 348 CYS A CA 1
ATOM 2804 C C . CYS A 1 348 ? 6.670 2.263 -20.730 1.00 92.00 348 CYS A C 1
ATOM 2806 O O . CYS A 1 348 ? 6.424 3.078 -19.836 1.00 92.00 348 CYS A O 1
ATOM 2808 N N . MET A 1 349 ? 7.913 1.977 -21.124 1.00 93.94 349 MET A N 1
ATOM 2809 C CA . MET A 1 349 ? 9.095 2.558 -20.486 1.00 93.94 349 MET A CA 1
ATOM 2810 C C . MET A 1 349 ? 9.233 4.060 -20.732 1.00 93.94 349 MET A C 1
ATOM 2812 O O . MET A 1 349 ? 9.645 4.770 -19.821 1.00 93.94 349 MET A O 1
ATOM 2816 N N . LEU A 1 350 ? 8.840 4.562 -21.905 1.00 93.69 350 LEU A N 1
ATOM 2817 C CA . LEU A 1 350 ? 8.795 6.002 -22.185 1.00 93.69 350 LEU A CA 1
ATOM 2818 C C . LEU A 1 350 ? 7.880 6.715 -21.185 1.00 93.69 350 LEU A C 1
ATOM 2820 O O . LEU A 1 350 ? 8.322 7.636 -20.506 1.00 93.69 350 LEU A O 1
ATOM 2824 N N . CYS A 1 351 ? 6.646 6.231 -21.015 1.00 93.88 351 CYS A N 1
ATOM 2825 C CA . CYS A 1 351 ? 5.714 6.798 -20.042 1.00 93.88 351 CYS A CA 1
ATOM 2826 C C . CYS A 1 351 ? 6.264 6.742 -18.613 1.00 93.88 351 CYS A C 1
ATOM 2828 O O . CYS A 1 351 ? 6.067 7.677 -17.846 1.00 93.88 351 CYS A O 1
ATOM 2830 N N . ALA A 1 352 ? 6.964 5.660 -18.254 1.00 94.81 352 ALA A N 1
ATOM 2831 C CA . ALA A 1 352 ? 7.580 5.535 -16.937 1.00 94.81 352 ALA A CA 1
ATOM 2832 C C . ALA A 1 352 ? 8.662 6.596 -16.697 1.00 94.81 352 ALA A C 1
ATOM 2834 O O . ALA A 1 352 ? 8.689 7.223 -15.640 1.00 94.81 352 ALA A O 1
ATOM 2835 N N . ARG A 1 353 ? 9.534 6.810 -17.688 1.00 94.50 353 ARG A N 1
ATOM 2836 C CA . ARG A 1 353 ? 10.610 7.806 -17.654 1.00 94.50 353 ARG A CA 1
ATOM 2837 C C . ARG A 1 353 ? 10.078 9.223 -17.550 1.00 94.50 353 ARG A C 1
ATOM 2839 O O . ARG A 1 353 ? 10.539 9.989 -16.709 1.00 94.50 353 ARG A O 1
ATOM 2846 N N . ASP A 1 354 ? 9.147 9.564 -18.429 1.00 93.56 354 ASP A N 1
ATOM 2847 C CA . ASP A 1 354 ? 8.668 10.931 -18.583 1.00 93.56 354 ASP A CA 1
ATOM 2848 C C . ASP A 1 354 ? 7.821 11.314 -17.360 1.00 93.56 354 ASP A C 1
ATOM 2850 O O . ASP A 1 354 ? 8.083 12.342 -16.741 1.00 93.56 354 ASP A O 1
ATOM 2854 N N . MET A 1 355 ? 6.938 10.421 -16.889 1.00 92.12 355 MET A N 1
ATOM 2855 C CA . MET A 1 355 ? 6.206 10.608 -15.627 1.00 92.12 355 MET A CA 1
ATOM 2856 C C . MET A 1 355 ? 7.146 10.764 -14.420 1.00 92.12 355 MET A C 1
ATOM 2858 O O . MET A 1 355 ? 6.936 11.631 -13.569 1.00 92.12 355 MET A O 1
ATOM 2862 N N . ALA A 1 356 ? 8.192 9.937 -14.320 1.00 92.31 356 ALA A N 1
ATOM 2863 C CA . ALA A 1 356 ? 9.157 10.066 -13.231 1.00 92.31 356 ALA A CA 1
ATOM 2864 C C . ALA A 1 356 ? 9.916 11.402 -13.299 1.00 92.31 356 ALA A C 1
ATOM 2866 O O . ALA A 1 356 ? 10.192 11.999 -12.264 1.00 92.31 356 ALA A O 1
ATOM 2867 N N . SER A 1 357 ? 10.202 11.892 -14.509 1.00 89.31 357 SER A N 1
ATOM 2868 C CA . SER A 1 357 ? 10.924 13.147 -14.759 1.00 89.31 357 SER A CA 1
ATOM 2869 C C . SER A 1 357 ? 10.068 14.399 -14.522 1.00 89.31 357 SER A C 1
ATOM 2871 O O . SER A 1 357 ? 10.606 15.474 -14.265 1.00 89.31 357 SER A O 1
ATOM 2873 N N . GLU A 1 358 ? 8.740 14.278 -14.595 1.00 86.44 358 GLU A N 1
ATOM 2874 C CA . GLU A 1 358 ? 7.784 15.323 -14.197 1.00 86.44 358 GLU A CA 1
ATOM 2875 C C . GLU A 1 358 ? 7.696 15.484 -12.670 1.00 86.44 358 GLU A C 1
ATOM 2877 O O . GLU A 1 358 ? 7.198 16.496 -12.170 1.00 86.44 358 GLU A O 1
ATOM 2882 N N . THR A 1 359 ? 8.195 14.502 -11.915 1.00 80.50 359 THR A N 1
ATOM 2883 C CA . THR A 1 359 ? 8.099 14.484 -10.460 1.00 80.50 359 THR A CA 1
ATOM 2884 C C . THR A 1 359 ? 9.389 14.991 -9.820 1.00 80.50 359 THR A C 1
ATOM 2886 O O . THR A 1 359 ? 10.475 14.487 -10.080 1.00 80.50 359 THR A O 1
ATOM 2889 N N . ILE A 1 360 ? 9.277 15.994 -8.945 1.00 74.69 360 ILE A N 1
ATOM 2890 C CA . ILE A 1 360 ? 10.421 16.483 -8.163 1.00 74.69 360 ILE A CA 1
ATOM 2891 C C . ILE A 1 360 ? 10.800 15.426 -7.119 1.00 74.69 360 ILE A C 1
ATOM 2893 O O . ILE A 1 360 ? 9.938 15.013 -6.341 1.00 74.69 360 ILE A O 1
ATOM 2897 N N . GLY A 1 361 ? 12.083 15.059 -7.071 1.00 83.06 361 GLY A N 1
ATOM 2898 C CA . GLY A 1 361 ? 12.665 14.157 -6.074 1.00 83.06 361 GLY A CA 1
ATOM 2899 C C . GLY A 1 361 ? 12.997 12.766 -6.620 1.00 83.06 361 GLY A C 1
ATOM 2900 O O . GLY A 1 361 ? 13.064 12.540 -7.828 1.00 83.06 361 GLY A O 1
ATOM 2901 N N . LYS A 1 362 ? 13.230 11.819 -5.706 1.00 93.00 362 LYS A N 1
ATOM 2902 C CA . LYS A 1 362 ? 13.537 10.421 -6.043 1.00 93.00 362 LYS A CA 1
ATOM 2903 C C . LYS A 1 362 ? 12.294 9.672 -6.536 1.00 93.00 362 LYS A C 1
ATOM 2905 O O . LYS A 1 362 ? 11.203 9.816 -5.983 1.00 93.00 362 LYS A O 1
ATOM 2910 N N . ALA A 1 363 ? 12.493 8.793 -7.510 1.00 95.38 363 ALA A N 1
ATOM 2911 C CA . ALA A 1 363 ? 11.472 7.936 -8.092 1.00 95.38 363 ALA A CA 1
ATOM 2912 C C . ALA A 1 363 ? 11.974 6.492 -8.225 1.00 95.38 363 ALA A C 1
ATOM 2914 O O . ALA A 1 363 ? 13.175 6.219 -8.304 1.00 95.38 363 ALA A O 1
ATOM 2915 N N . ILE A 1 364 ? 11.030 5.553 -8.260 1.00 97.69 364 ILE A N 1
ATOM 2916 C CA . ILE A 1 364 ? 11.287 4.135 -8.511 1.00 97.69 364 ILE A CA 1
ATOM 2917 C C . ILE A 1 364 ? 10.471 3.708 -9.724 1.00 97.69 364 ILE A C 1
ATOM 2919 O O . ILE A 1 364 ? 9.250 3.856 -9.723 1.00 97.69 364 ILE A O 1
ATOM 2923 N N . ILE A 1 365 ? 11.125 3.121 -10.723 1.00 97.50 365 ILE A N 1
ATOM 2924 C CA . ILE A 1 365 ? 10.447 2.443 -11.830 1.00 97.50 365 ILE A CA 1
ATOM 2925 C C . ILE A 1 365 ? 10.608 0.943 -11.639 1.00 97.50 365 ILE A C 1
ATOM 2927 O O . ILE A 1 365 ? 11.718 0.455 -11.433 1.00 97.50 365 ILE A O 1
ATOM 2931 N N . ARG A 1 366 ? 9.507 0.198 -11.742 1.00 96.88 366 ARG A N 1
ATOM 2932 C CA . ARG A 1 366 ? 9.537 -1.269 -11.782 1.00 96.88 366 ARG A CA 1
ATOM 2933 C C . ARG A 1 366 ? 8.881 -1.732 -13.062 1.00 96.88 366 ARG A C 1
ATOM 2935 O O . ARG A 1 366 ? 7.728 -1.384 -13.284 1.00 96.88 366 ARG A O 1
ATOM 2942 N N . ALA A 1 367 ? 9.581 -2.500 -13.881 1.00 95.12 367 ALA A N 1
ATOM 2943 C CA . ALA A 1 367 ? 9.094 -2.862 -15.206 1.00 95.12 367 ALA A CA 1
ATOM 2944 C C . ALA A 1 367 ? 9.329 -4.333 -15.527 1.00 95.12 367 ALA A C 1
ATOM 2946 O O . ALA A 1 367 ? 10.322 -4.925 -15.094 1.00 95.12 367 ALA A O 1
ATOM 2947 N N . ALA A 1 368 ? 8.412 -4.901 -16.308 1.00 92.69 368 ALA A N 1
ATOM 2948 C CA . ALA A 1 368 ? 8.637 -6.190 -16.941 1.00 92.69 368 ALA A CA 1
ATOM 2949 C C . ALA A 1 368 ? 9.781 -6.087 -17.963 1.00 92.69 368 ALA A C 1
ATOM 2951 O O . ALA A 1 368 ? 10.012 -5.032 -18.560 1.00 92.69 368 ALA A O 1
ATOM 2952 N N . THR A 1 369 ? 10.488 -7.195 -18.158 1.00 93.56 369 THR A N 1
ATOM 2953 C CA . THR A 1 369 ? 11.485 -7.361 -19.222 1.00 93.56 369 THR A CA 1
ATOM 2954 C C . THR A 1 369 ? 11.050 -8.511 -20.131 1.00 93.56 369 THR A C 1
ATOM 2956 O O . THR A 1 369 ? 9.999 -9.117 -19.920 1.00 93.56 369 THR A O 1
ATOM 2959 N N . GLU A 1 370 ? 11.846 -8.833 -21.145 1.00 93.19 370 GLU A N 1
ATOM 2960 C CA . GLU A 1 370 ? 11.639 -10.020 -21.976 1.00 93.19 370 GLU A CA 1
ATOM 2961 C C . GLU A 1 370 ? 11.776 -11.340 -21.200 1.00 93.19 370 GLU A C 1
ATOM 2963 O O . GLU A 1 370 ? 11.289 -12.374 -21.656 1.00 93.19 370 GLU A O 1
ATOM 2968 N N . ASP A 1 371 ? 12.442 -11.321 -20.041 1.00 92.75 371 ASP A N 1
ATOM 2969 C CA . ASP A 1 371 ? 12.490 -12.451 -19.122 1.00 92.75 371 ASP A CA 1
ATOM 2970 C C . ASP A 1 371 ? 11.492 -12.212 -17.976 1.00 92.75 371 ASP A C 1
ATOM 2972 O O . ASP A 1 371 ? 11.753 -11.390 -17.091 1.00 92.75 371 ASP A O 1
ATOM 2976 N N . PRO A 1 372 ? 10.371 -12.956 -17.910 1.00 88.44 372 PRO A N 1
ATOM 2977 C CA . PRO A 1 372 ? 9.349 -12.759 -16.880 1.00 88.44 372 PRO A CA 1
ATOM 2978 C C . PRO A 1 372 ? 9.851 -13.050 -15.455 1.00 88.44 372 PRO A C 1
ATOM 2980 O O . PRO A 1 372 ? 9.150 -12.767 -14.484 1.00 88.44 372 PRO A O 1
ATOM 2983 N N . LYS A 1 373 ? 11.055 -13.620 -15.303 1.00 89.88 373 LYS A N 1
ATOM 2984 C CA . LYS A 1 373 ? 11.710 -13.849 -14.006 1.00 89.88 373 LYS A CA 1
ATOM 2985 C C . LYS A 1 373 ? 12.614 -12.696 -13.576 1.00 89.88 373 LYS A C 1
ATOM 2987 O O . LYS A 1 373 ? 13.142 -12.728 -12.465 1.00 89.88 373 LYS A O 1
ATOM 2992 N N . GLN A 1 374 ? 12.837 -11.712 -14.443 1.00 92.62 374 GLN A N 1
ATOM 2993 C CA . GLN A 1 374 ? 13.721 -10.583 -14.188 1.00 92.62 374 GLN A CA 1
ATOM 2994 C C . GLN A 1 374 ? 12.946 -9.278 -14.299 1.00 92.62 374 GLN A C 1
ATOM 2996 O O . GLN A 1 374 ? 12.863 -8.655 -15.354 1.00 92.62 374 GLN A O 1
ATOM 3001 N N . THR A 1 375 ? 12.409 -8.832 -13.171 1.00 94.94 375 THR A N 1
ATOM 3002 C CA . THR A 1 375 ? 11.855 -7.485 -13.060 1.00 94.94 375 THR A CA 1
ATOM 3003 C C . THR A 1 375 ? 12.987 -6.467 -13.008 1.00 94.94 375 THR A C 1
ATOM 3005 O O . THR A 1 375 ? 13.896 -6.553 -12.172 1.00 94.94 375 THR A O 1
ATOM 3008 N N . LEU A 1 376 ? 12.898 -5.465 -13.875 1.00 97.12 376 LEU A N 1
ATOM 3009 C CA . LEU A 1 376 ? 13.723 -4.275 -13.787 1.00 97.12 376 LEU A CA 1
ATOM 3010 C C . LEU A 1 376 ? 13.271 -3.426 -12.599 1.00 97.12 376 LEU A C 1
ATOM 3012 O O . LEU A 1 376 ? 12.084 -3.152 -12.446 1.00 97.12 376 LEU A O 1
ATOM 3016 N N . VAL A 1 377 ? 14.231 -2.948 -11.817 1.00 98.25 377 VAL A N 1
ATOM 3017 C CA . VAL A 1 377 ? 14.065 -1.905 -10.808 1.00 98.25 377 VAL A CA 1
ATOM 3018 C C . VAL A 1 377 ? 15.059 -0.793 -11.125 1.00 98.25 377 VAL A C 1
ATOM 3020 O O . VAL A 1 377 ? 16.272 -1.008 -11.075 1.00 98.25 377 VAL A O 1
ATOM 3023 N N . LEU A 1 378 ? 14.540 0.390 -11.450 1.00 98.00 378 LEU A N 1
ATOM 3024 C CA . LEU A 1 378 ? 15.319 1.617 -11.563 1.00 98.00 378 LEU A CA 1
ATOM 3025 C C . LEU A 1 378 ? 15.036 2.514 -10.363 1.00 98.00 378 LEU A C 1
ATOM 3027 O O . LEU A 1 378 ? 13.880 2.672 -9.974 1.00 98.00 378 LEU A O 1
ATOM 3031 N N . ILE A 1 379 ? 16.079 3.115 -9.800 1.00 97.50 379 ILE A N 1
ATOM 3032 C CA . ILE A 1 379 ? 15.968 4.068 -8.689 1.00 97.50 379 ILE A CA 1
ATOM 3033 C C . ILE A 1 379 ? 16.717 5.335 -9.079 1.00 97.50 379 ILE A C 1
ATOM 3035 O O . ILE A 1 379 ? 17.905 5.247 -9.418 1.00 97.50 379 ILE A O 1
ATOM 3039 N N . SER A 1 380 ? 16.034 6.481 -9.040 1.00 95.44 380 SER A N 1
ATOM 3040 C CA . SER A 1 380 ? 16.660 7.782 -9.266 1.00 95.44 380 SER A CA 1
ATOM 3041 C C . SER A 1 380 ? 17.188 8.402 -7.972 1.00 95.44 380 SER A C 1
ATOM 3043 O O . SER A 1 380 ? 16.656 8.177 -6.880 1.00 95.44 380 SER A O 1
ATOM 3045 N N . ASP A 1 381 ? 18.252 9.192 -8.095 1.00 92.38 381 ASP A N 1
ATOM 3046 C CA . ASP A 1 381 ? 18.681 10.129 -7.059 1.00 92.38 381 ASP A CA 1
ATOM 3047 C C . ASP A 1 381 ? 17.979 11.498 -7.199 1.00 92.38 381 ASP A C 1
ATOM 3049 O O . ASP A 1 381 ? 17.166 11.715 -8.096 1.00 92.38 381 ASP A O 1
ATOM 3053 N N . GLU A 1 382 ? 18.303 12.442 -6.309 1.00 88.75 382 G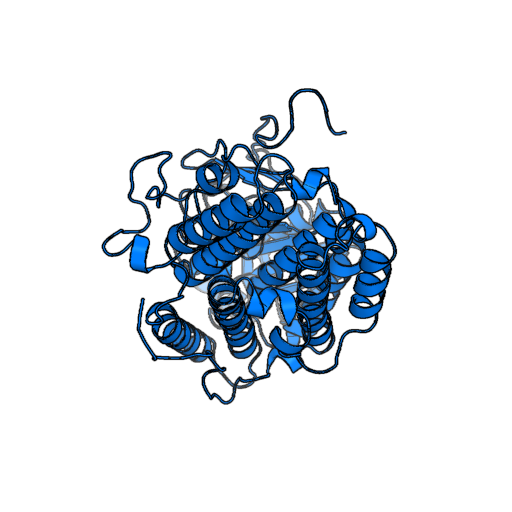LU A N 1
ATOM 3054 C CA . GLU A 1 382 ? 17.746 13.810 -6.315 1.00 88.75 382 GLU A CA 1
ATOM 3055 C C . GLU A 1 382 ? 18.077 14.617 -7.582 1.00 88.75 382 GLU A C 1
ATOM 3057 O O . GLU A 1 382 ? 17.453 15.639 -7.854 1.00 88.75 382 GLU A O 1
ATOM 3062 N N . LEU A 1 383 ? 19.092 14.196 -8.340 1.00 87.12 383 LEU A N 1
ATOM 3063 C CA . LEU A 1 383 ? 19.499 14.833 -9.591 1.00 87.12 383 LEU A CA 1
ATOM 3064 C C . LEU A 1 383 ? 18.848 14.159 -10.808 1.00 87.12 383 LEU A C 1
ATOM 3066 O O . LEU A 1 383 ? 19.130 14.552 -11.939 1.00 87.12 383 LEU A O 1
ATOM 3070 N N . GLY A 1 384 ? 18.006 13.145 -10.587 1.00 84.94 384 GLY A N 1
ATOM 3071 C CA . GLY A 1 384 ? 17.386 12.358 -11.644 1.00 84.94 384 GLY A CA 1
ATOM 3072 C C . GLY A 1 384 ? 18.330 11.347 -12.299 1.00 84.94 384 GLY A C 1
ATOM 3073 O O . GLY A 1 384 ? 17.994 10.821 -13.358 1.00 84.94 384 GLY A O 1
ATOM 3074 N N . ASN A 1 385 ? 19.497 11.050 -11.710 1.00 91.62 385 ASN A N 1
ATOM 3075 C CA . ASN A 1 385 ? 20.367 9.992 -12.226 1.00 91.62 385 ASN A CA 1
ATOM 3076 C C . ASN A 1 385 ? 19.814 8.629 -11.826 1.00 91.62 385 ASN A C 1
ATOM 3078 O O . ASN A 1 385 ? 19.536 8.390 -10.650 1.00 91.62 385 ASN A O 1
ATOM 3082 N N . TRP A 1 386 ? 19.728 7.710 -12.783 1.00 95.56 386 TRP A N 1
ATOM 3083 C CA . TRP A 1 386 ? 19.155 6.389 -12.559 1.00 95.56 386 TRP A CA 1
ATOM 3084 C C . TRP A 1 386 ? 20.216 5.324 -12.306 1.00 95.56 386 TRP A C 1
ATOM 3086 O O . TRP A 1 386 ? 21.247 5.246 -12.976 1.00 95.56 386 TRP A O 1
ATOM 3096 N N . THR A 1 387 ? 19.906 4.434 -11.371 1.00 96.69 387 THR A N 1
ATOM 3097 C CA . THR A 1 387 ? 20.624 3.176 -11.147 1.00 96.69 387 THR A CA 1
ATOM 3098 C C . THR A 1 387 ? 19.713 1.998 -11.460 1.00 96.69 387 THR A C 1
ATOM 3100 O O . THR A 1 387 ? 18.497 2.114 -11.329 1.00 96.69 387 THR A O 1
ATOM 3103 N N . SER A 1 388 ? 20.288 0.868 -11.878 1.00 97.44 388 SER A N 1
ATOM 3104 C CA . SER A 1 388 ? 19.547 -0.354 -12.204 1.00 97.44 388 SER A CA 1
ATOM 3105 C C . SER A 1 388 ? 20.066 -1.551 -11.416 1.00 97.44 388 SER A C 1
ATOM 3107 O O . SER A 1 388 ? 21.265 -1.664 -11.158 1.00 97.44 388 SER A O 1
ATOM 3109 N N . ASN A 1 389 ? 19.166 -2.478 -11.089 1.00 97.81 389 ASN A N 1
ATOM 3110 C CA . ASN A 1 389 ? 19.522 -3.814 -10.610 1.00 97.81 389 ASN A CA 1
ATOM 3111 C C . ASN A 1 389 ? 20.103 -4.728 -11.704 1.00 97.81 389 ASN A C 1
ATOM 3113 O O . ASN A 1 389 ? 20.685 -5.762 -11.384 1.00 97.81 389 ASN A O 1
ATOM 3117 N N . LEU A 1 390 ? 19.941 -4.370 -12.977 1.00 96.94 390 LEU A N 1
ATOM 3118 C CA . LEU A 1 390 ? 20.391 -5.134 -14.132 1.00 96.94 390 LEU A CA 1
ATOM 3119 C C . LEU A 1 390 ? 21.511 -4.339 -14.845 1.00 96.94 390 LEU A C 1
ATOM 3121 O O . LEU A 1 390 ? 21.260 -3.271 -15.400 1.00 96.94 390 LEU A O 1
ATOM 3125 N N . PRO A 1 391 ? 22.773 -4.805 -14.826 1.00 94.12 391 PRO A N 1
ATOM 3126 C CA . PRO A 1 391 ? 23.909 -3.992 -15.271 1.00 94.12 391 PRO A CA 1
ATOM 3127 C C . PRO A 1 391 ? 24.012 -3.832 -16.794 1.00 94.12 391 PRO A C 1
ATOM 3129 O O . PRO A 1 391 ? 24.625 -2.877 -17.264 1.00 94.12 391 PRO A O 1
ATOM 3132 N N . GLU A 1 392 ? 23.436 -4.756 -17.566 1.00 96.50 392 GLU A N 1
ATOM 3133 C CA . GLU A 1 392 ? 23.532 -4.783 -19.032 1.00 96.50 392 GLU A CA 1
ATOM 3134 C C . GLU A 1 392 ? 22.256 -4.297 -19.731 1.00 96.50 392 GLU A C 1
ATOM 3136 O O . GLU A 1 392 ? 22.090 -4.538 -20.930 1.00 96.50 392 GLU A O 1
ATOM 3141 N N . ILE A 1 393 ? 21.352 -3.624 -19.007 1.00 97.50 393 ILE A N 1
ATOM 3142 C CA . ILE A 1 393 ? 20.082 -3.203 -19.595 1.00 97.50 393 ILE A CA 1
ATOM 3143 C C . ILE A 1 393 ? 20.261 -2.328 -20.822 1.00 97.50 393 ILE A C 1
ATOM 3145 O O . ILE A 1 393 ? 21.115 -1.439 -20.883 1.00 97.50 393 ILE A O 1
ATOM 3149 N N . VAL A 1 394 ? 19.367 -2.548 -21.774 1.00 97.88 394 VAL A N 1
ATOM 3150 C CA . VAL A 1 394 ? 19.219 -1.700 -22.948 1.00 97.88 394 VAL A CA 1
ATOM 3151 C C . VAL A 1 394 ? 17.746 -1.459 -23.222 1.00 97.88 394 VAL A C 1
ATOM 3153 O O . VAL A 1 394 ? 16.892 -2.291 -22.915 1.00 97.88 394 VAL A O 1
ATOM 3156 N N . PHE A 1 395 ? 17.453 -0.313 -23.814 1.00 97.44 395 PHE A N 1
ATOM 3157 C CA . PHE A 1 395 ? 16.098 0.118 -24.111 1.00 97.44 395 PHE A CA 1
ATOM 3158 C C . PHE A 1 395 ? 15.871 0.128 -25.621 1.00 97.44 395 PHE A C 1
ATOM 3160 O O . PHE A 1 395 ? 16.761 0.484 -26.398 1.00 97.44 395 PHE A O 1
ATOM 3167 N N . LEU A 1 396 ? 14.661 -0.252 -26.019 1.00 95.75 396 LEU A N 1
ATOM 3168 C CA . LEU A 1 396 ? 14.110 -0.010 -27.344 1.00 95.75 396 LEU A CA 1
ATOM 3169 C C . LEU A 1 396 ? 13.199 1.207 -27.251 1.00 95.75 396 LEU A C 1
ATOM 3171 O O . LEU A 1 396 ? 12.314 1.244 -26.400 1.00 95.75 396 LEU A O 1
ATOM 3175 N N . GLU A 1 397 ? 13.399 2.175 -28.135 1.00 93.56 397 GLU A N 1
ATOM 3176 C CA . GLU A 1 397 ? 12.506 3.320 -28.285 1.00 93.56 397 GLU A CA 1
ATOM 3177 C C . GLU A 1 397 ? 12.494 3.735 -29.758 1.00 93.56 397 GLU A C 1
ATOM 3179 O O . GLU A 1 397 ? 13.413 4.401 -30.240 1.00 93.56 397 GLU A O 1
ATOM 3184 N N . VAL A 1 398 ? 11.461 3.302 -30.481 1.00 90.25 398 VAL A N 1
ATOM 3185 C CA . VAL A 1 398 ? 11.204 3.685 -31.876 1.00 90.25 398 VAL A CA 1
ATOM 3186 C C . VAL A 1 398 ? 9.851 4.371 -31.909 1.00 90.25 398 VAL A C 1
ATOM 3188 O O . VAL A 1 398 ? 8.839 3.721 -31.694 1.00 90.25 398 VAL A O 1
ATOM 3191 N N . LYS A 1 399 ? 9.801 5.684 -32.141 1.00 80.12 399 LYS A N 1
ATOM 3192 C CA . LYS A 1 399 ? 8.514 6.391 -32.139 1.00 80.12 399 LYS A CA 1
ATOM 3193 C C . LYS A 1 399 ? 7.570 5.793 -33.181 1.00 80.12 399 LYS A C 1
ATOM 3195 O O . LYS A 1 399 ? 7.908 5.749 -34.363 1.00 80.12 399 LYS A O 1
ATOM 3200 N N . ALA A 1 400 ? 6.392 5.393 -32.729 1.00 83.75 400 ALA A N 1
ATOM 3201 C CA . ALA A 1 400 ? 5.287 4.954 -33.566 1.00 83.75 400 ALA A CA 1
ATOM 3202 C C . ALA A 1 400 ? 3.958 5.359 -32.907 1.00 83.75 400 ALA A C 1
ATOM 3204 O O . ALA A 1 400 ? 3.938 6.174 -31.980 1.00 83.75 400 ALA A O 1
ATOM 3205 N N . ASP A 1 401 ? 2.845 4.820 -33.398 1.00 82.12 401 ASP A N 1
ATOM 3206 C CA . ASP A 1 401 ? 1.520 5.170 -32.901 1.00 82.12 401 ASP A CA 1
ATOM 3207 C C . ASP A 1 401 ? 1.371 4.811 -31.413 1.00 82.12 401 ASP A C 1
ATOM 3209 O O . ASP A 1 401 ? 1.683 3.706 -30.958 1.00 82.12 401 ASP A O 1
ATOM 3213 N N . HIS A 1 402 ? 0.886 5.774 -30.625 1.00 79.50 402 HIS A N 1
ATOM 3214 C CA . HIS A 1 402 ? 0.776 5.643 -29.172 1.00 79.50 402 HIS A CA 1
ATOM 3215 C C . HIS A 1 402 ? -0.046 4.431 -28.676 1.00 79.50 402 HIS A C 1
ATOM 3217 O O . HIS A 1 402 ? 0.320 3.883 -27.634 1.00 79.50 402 HIS A O 1
ATOM 3223 N N . PRO A 1 403 ? -1.113 3.961 -29.359 1.00 81.31 403 PRO A N 1
ATOM 3224 C CA . PRO A 1 403 ? -1.824 2.744 -28.963 1.00 81.31 403 PRO A CA 1
ATOM 3225 C C . PRO A 1 403 ? -0.976 1.470 -28.953 1.00 81.31 403 PRO A C 1
ATOM 3227 O O . PRO A 1 403 ? -1.423 0.487 -28.373 1.00 81.31 403 PRO A O 1
ATOM 3230 N N . GLU A 1 404 ? 0.219 1.480 -29.543 1.00 82.88 404 GLU A N 1
ATOM 3231 C CA . GLU A 1 404 ? 1.167 0.359 -29.577 1.00 82.88 404 GLU A CA 1
ATOM 3232 C C . GLU A 1 404 ? 2.436 0.672 -28.763 1.00 82.88 404 GLU A C 1
ATOM 3234 O O . GLU A 1 404 ? 3.478 0.050 -28.945 1.00 82.88 404 GLU A O 1
ATOM 3239 N N . CYS A 1 405 ? 2.391 1.647 -27.841 1.00 85.69 405 CYS A N 1
ATOM 3240 C CA . CYS A 1 405 ? 3.589 2.122 -27.134 1.00 85.69 405 CYS A CA 1
ATOM 3241 C C . CYS A 1 405 ? 4.330 1.059 -26.324 1.00 85.69 405 CYS A C 1
ATOM 3243 O O . CYS A 1 405 ? 5.540 1.162 -26.136 1.00 85.69 405 CYS A O 1
ATOM 3245 N N . ASN A 1 406 ? 3.633 0.016 -25.883 1.00 83.75 406 ASN A N 1
ATOM 3246 C CA . ASN A 1 406 ? 4.247 -1.141 -25.243 1.00 83.75 406 ASN A CA 1
ATOM 3247 C C . ASN A 1 406 ? 5.105 -1.970 -26.207 1.00 83.75 406 ASN A C 1
ATOM 3249 O O . ASN A 1 406 ? 5.983 -2.679 -25.733 1.00 83.75 406 ASN A O 1
ATOM 3253 N N . ASP A 1 407 ? 4.874 -1.901 -27.520 1.00 84.94 407 ASP A N 1
ATOM 3254 C CA . ASP A 1 407 ? 5.599 -2.681 -28.527 1.00 84.94 407 ASP A CA 1
ATOM 3255 C C . ASP A 1 407 ? 6.901 -2.006 -28.950 1.00 84.94 407 ASP A C 1
ATOM 3257 O O . ASP A 1 407 ? 7.932 -2.668 -29.092 1.00 84.94 407 ASP A O 1
ATOM 3261 N N . TRP A 1 408 ? 6.873 -0.677 -29.042 1.00 89.19 408 TRP A N 1
ATOM 3262 C CA . TRP A 1 408 ? 7.998 0.122 -29.513 1.00 89.19 408 TRP A CA 1
ATOM 3263 C C . TRP A 1 408 ? 8.776 0.862 -28.413 1.00 89.19 408 TRP A C 1
ATOM 3265 O O . TRP A 1 408 ? 9.817 1.455 -28.707 1.00 89.19 408 TRP A O 1
ATOM 3275 N N . SER A 1 409 ? 8.324 0.803 -27.153 1.00 93.06 409 SER A N 1
ATOM 3276 C CA . SER A 1 409 ? 9.059 1.279 -25.973 1.00 93.06 409 SER A CA 1
ATOM 3277 C C . SER A 1 409 ? 9.204 0.172 -24.919 1.00 93.06 409 SER A C 1
ATOM 3279 O O . SER A 1 409 ? 8.327 -0.037 -24.075 1.00 93.06 409 SER A O 1
ATOM 3281 N N . LYS A 1 410 ? 10.337 -0.540 -24.972 1.00 92.81 410 LYS A N 1
ATOM 3282 C CA . LYS A 1 410 ? 10.639 -1.729 -24.153 1.00 92.81 410 LYS A CA 1
ATOM 3283 C C . LYS A 1 410 ? 12.000 -1.623 -23.479 1.00 92.81 410 LYS A C 1
ATOM 3285 O O . LYS A 1 410 ? 12.854 -0.832 -23.876 1.00 92.81 410 LYS A O 1
ATOM 3290 N N . VAL A 1 411 ? 12.214 -2.471 -22.483 1.00 95.69 411 VAL A N 1
ATOM 3291 C CA . VAL A 1 411 ? 13.514 -2.6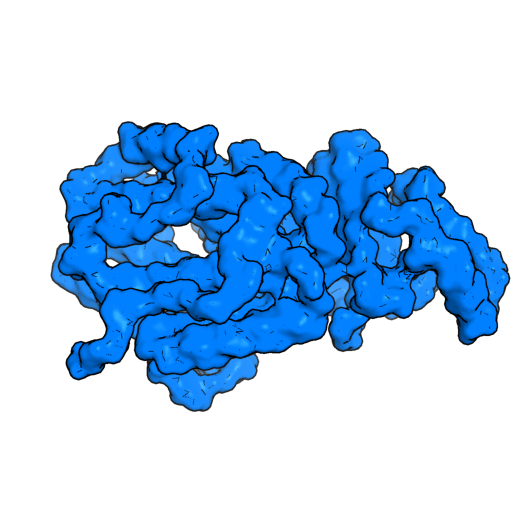80 -21.849 1.00 95.69 411 VAL A CA 1
ATOM 3292 C C . VAL A 1 411 ? 13.891 -4.150 -21.920 1.00 95.69 411 VAL A C 1
ATOM 3294 O O . VAL A 1 411 ? 13.024 -5.018 -21.835 1.00 95.69 411 VAL A O 1
ATOM 3297 N N . PHE A 1 412 ? 15.185 -4.403 -22.087 1.00 96.94 412 PHE A N 1
ATOM 3298 C CA . PHE A 1 412 ? 15.753 -5.736 -22.188 1.00 96.94 412 PHE A CA 1
ATOM 3299 C C . PHE A 1 412 ? 16.820 -5.956 -21.125 1.00 96.94 412 PHE A C 1
ATOM 3301 O O . PHE A 1 412 ? 17.569 -5.031 -20.801 1.00 96.94 412 PHE A O 1
ATOM 3308 N N . THR A 1 413 ? 16.939 -7.186 -20.622 1.00 97.19 413 THR A N 1
ATOM 3309 C CA . THR A 1 413 ? 17.942 -7.529 -19.596 1.00 97.19 413 THR A CA 1
ATOM 3310 C C . THR A 1 413 ? 19.384 -7.396 -20.094 1.00 97.19 413 THR A C 1
ATOM 3312 O O . THR A 1 413 ? 20.299 -7.210 -19.292 1.00 97.19 413 THR A O 1
ATOM 3315 N N . SER A 1 414 ? 19.602 -7.502 -21.411 1.00 97.81 414 SER A N 1
ATOM 3316 C CA . SER A 1 414 ? 20.925 -7.449 -22.035 1.00 97.81 414 SER A CA 1
ATOM 3317 C C . SER A 1 414 ? 20.869 -7.031 -23.504 1.00 97.81 414 SER A C 1
ATOM 3319 O O . SER A 1 414 ? 19.856 -7.203 -24.188 1.00 97.81 414 SER A O 1
ATOM 3321 N N . ARG A 1 415 ? 22.017 -6.599 -24.041 1.00 97.56 415 ARG A N 1
ATOM 3322 C CA . ARG A 1 415 ? 22.206 -6.376 -25.486 1.00 97.56 415 ARG A CA 1
ATOM 3323 C C . ARG A 1 415 ? 21.845 -7.604 -26.327 1.00 97.56 415 ARG A C 1
ATOM 3325 O O . ARG A 1 415 ? 21.201 -7.476 -27.360 1.00 97.56 415 ARG A O 1
ATOM 3332 N N . ARG A 1 416 ? 22.234 -8.797 -25.872 1.00 97.75 416 ARG A N 1
ATOM 3333 C CA . ARG A 1 416 ? 21.943 -10.057 -26.569 1.00 97.75 416 ARG A CA 1
ATOM 3334 C C . ARG A 1 416 ? 20.438 -10.316 -26.668 1.00 97.75 416 ARG A C 1
ATOM 3336 O O . ARG A 1 416 ? 19.979 -10.791 -27.700 1.00 97.75 416 ARG A O 1
ATOM 3343 N N . ALA A 1 417 ? 19.694 -10.029 -25.602 1.00 97.44 417 ALA A N 1
ATOM 3344 C CA . ALA A 1 417 ? 18.244 -10.183 -25.589 1.00 97.44 417 ALA A CA 1
ATOM 3345 C C . ALA A 1 417 ? 17.555 -9.184 -26.529 1.00 97.44 417 ALA A C 1
ATOM 3347 O O . ALA A 1 417 ? 16.669 -9.571 -27.285 1.00 97.44 417 ALA A O 1
ATOM 3348 N N . PHE A 1 418 ? 18.031 -7.936 -26.553 1.00 97.62 418 PHE A N 1
ATOM 3349 C CA . PHE A 1 418 ? 17.603 -6.950 -27.542 1.00 97.62 418 PHE A CA 1
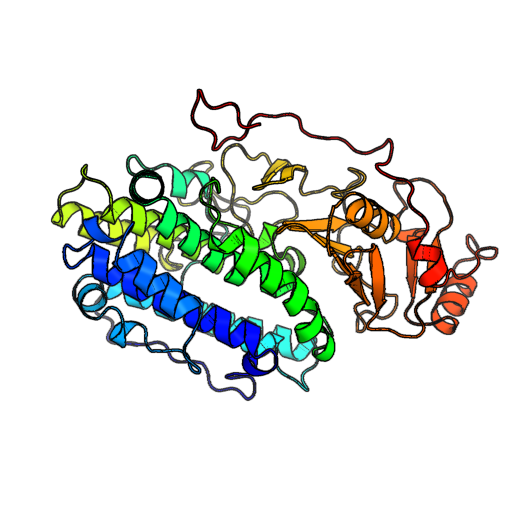ATOM 3350 C C . PHE A 1 418 ? 17.853 -7.441 -28.974 1.00 97.62 418 PHE A C 1
ATOM 3352 O O . PHE A 1 418 ? 16.923 -7.481 -29.769 1.00 97.62 418 PHE A O 1
ATOM 3359 N N . ASP A 1 419 ? 19.074 -7.877 -29.304 1.00 97.50 419 ASP A N 1
ATOM 3360 C CA . ASP A 1 419 ? 19.401 -8.330 -30.664 1.00 97.50 419 ASP A CA 1
ATOM 3361 C C . ASP A 1 419 ? 18.540 -9.540 -31.090 1.00 97.50 419 ASP A C 1
ATOM 3363 O O . ASP A 1 419 ? 18.131 -9.630 -32.249 1.00 97.50 419 ASP A O 1
ATOM 3367 N N . ALA A 1 420 ? 18.222 -10.448 -30.157 1.00 97.31 420 ALA A N 1
ATOM 3368 C CA . ALA A 1 420 ? 17.304 -11.562 -30.400 1.00 97.31 420 ALA A CA 1
ATOM 3369 C C . ALA A 1 420 ? 15.878 -11.075 -30.705 1.00 97.31 420 ALA A C 1
ATOM 3371 O O . ALA A 1 420 ? 15.282 -11.508 -31.689 1.00 97.31 420 ALA A O 1
ATOM 3372 N N . TYR A 1 421 ? 15.366 -10.120 -29.923 1.00 95.50 421 TYR A N 1
ATOM 3373 C CA . TYR A 1 421 ? 14.063 -9.507 -30.175 1.00 95.50 421 TYR A CA 1
ATOM 3374 C C . TYR A 1 421 ? 14.008 -8.821 -31.546 1.00 95.50 421 TYR A C 1
ATOM 3376 O O . TYR A 1 421 ? 13.052 -9.019 -32.291 1.00 95.50 421 TYR A O 1
ATOM 3384 N N . ILE A 1 422 ? 15.042 -8.063 -31.926 1.00 96.62 422 ILE A N 1
ATOM 3385 C CA . ILE A 1 422 ? 15.105 -7.404 -33.240 1.00 96.62 422 ILE A CA 1
ATOM 3386 C C . ILE A 1 422 ? 15.098 -8.423 -34.389 1.00 96.62 422 ILE A C 1
ATOM 3388 O O . ILE A 1 422 ? 14.445 -8.198 -35.406 1.00 96.62 422 ILE A O 1
ATOM 3392 N N . ALA A 1 423 ? 15.779 -9.562 -34.235 1.00 96.62 423 ALA A N 1
ATOM 3393 C CA . ALA A 1 423 ? 15.786 -10.617 -35.249 1.00 96.62 423 ALA A CA 1
ATOM 3394 C C . ALA A 1 423 ? 14.395 -11.243 -35.474 1.00 96.62 423 ALA A C 1
ATOM 3396 O O . ALA A 1 423 ? 14.076 -11.642 -36.595 1.00 96.62 423 ALA A O 1
ATOM 3397 N N . GLU A 1 424 ? 13.572 -11.311 -34.427 1.00 96.25 424 GLU A N 1
ATOM 3398 C CA . GLU A 1 424 ? 12.204 -11.842 -34.473 1.00 96.25 424 GLU A CA 1
ATOM 3399 C C . GLU A 1 424 ? 11.159 -10.794 -34.890 1.00 96.25 424 GLU A C 1
ATOM 3401 O O . GLU A 1 424 ? 10.058 -11.162 -35.297 1.00 96.25 424 GLU A O 1
ATOM 3406 N N . ASN A 1 425 ? 11.504 -9.502 -34.842 1.00 94.50 425 ASN A N 1
ATOM 3407 C CA . ASN A 1 425 ? 10.594 -8.388 -35.112 1.00 94.50 425 ASN A CA 1
ATOM 3408 C C . ASN A 1 425 ? 11.175 -7.453 -36.195 1.00 94.50 425 ASN A C 1
ATOM 3410 O O . ASN A 1 425 ? 11.751 -6.408 -35.872 1.00 94.50 425 ASN A O 1
ATOM 3414 N N . PRO A 1 426 ? 11.019 -7.796 -37.493 1.00 92.62 426 PRO A N 1
ATOM 3415 C CA . PRO A 1 426 ? 11.633 -7.072 -38.610 1.00 92.62 426 PRO A CA 1
ATOM 3416 C C . PRO A 1 426 ? 11.276 -5.584 -38.707 1.00 92.62 426 PRO A C 1
ATOM 3418 O O . PRO A 1 426 ? 12.049 -4.819 -39.287 1.00 92.62 426 PRO A O 1
ATOM 3421 N N . ASP A 1 427 ? 10.145 -5.169 -38.134 1.00 92.62 427 ASP A N 1
ATOM 3422 C CA . ASP A 1 427 ? 9.711 -3.767 -38.089 1.00 92.62 427 ASP A CA 1
ATOM 3423 C C . ASP A 1 427 ? 10.673 -2.883 -37.275 1.00 92.62 427 ASP A C 1
ATOM 3425 O O . ASP A 1 427 ? 10.767 -1.680 -37.513 1.00 92.62 427 ASP A O 1
ATOM 3429 N N . TYR A 1 428 ? 11.466 -3.485 -36.382 1.00 94.31 428 TYR A N 1
ATOM 3430 C CA . TYR A 1 428 ? 12.474 -2.801 -35.572 1.00 94.31 428 TYR A CA 1
ATOM 3431 C C . TYR A 1 428 ? 13.912 -3.063 -36.038 1.00 94.31 428 TYR A C 1
ATOM 3433 O O . TYR A 1 428 ? 14.846 -2.705 -35.330 1.00 94.31 428 TYR A O 1
ATOM 3441 N N . LYS A 1 429 ? 14.139 -3.650 -37.223 1.00 93.50 429 LYS A N 1
ATOM 3442 C CA . LYS A 1 429 ? 15.486 -4.043 -37.706 1.00 93.50 429 LYS A CA 1
ATOM 3443 C C . LYS A 1 429 ? 16.543 -2.926 -37.677 1.00 93.50 429 LYS A C 1
ATOM 3445 O O . LYS A 1 429 ? 17.730 -3.213 -37.551 1.00 93.50 429 LYS A O 1
ATOM 3450 N N . ASP A 1 430 ? 16.112 -1.673 -37.820 1.00 94.56 430 ASP A N 1
ATOM 3451 C CA . ASP A 1 430 ? 16.986 -0.496 -37.857 1.00 94.56 430 ASP A CA 1
ATOM 3452 C C . ASP A 1 430 ? 17.152 0.154 -36.466 1.00 94.56 430 ASP A C 1
ATOM 3454 O O . ASP A 1 430 ? 17.966 1.068 -36.291 1.00 94.56 430 ASP A O 1
ATOM 3458 N N . ALA A 1 431 ? 16.409 -0.322 -35.460 1.00 95.69 431 ALA A N 1
ATOM 3459 C CA . ALA A 1 431 ? 16.464 0.179 -34.096 1.00 95.69 431 ALA A CA 1
ATOM 3460 C C . ALA A 1 431 ? 17.829 -0.102 -33.462 1.00 95.69 431 ALA A C 1
ATOM 3462 O O . ALA A 1 431 ? 18.377 -1.201 -33.552 1.00 95.69 431 ALA A O 1
ATOM 3463 N N . GLN A 1 432 ? 18.367 0.905 -32.779 1.00 96.44 432 GLN A N 1
ATOM 3464 C CA . GLN A 1 432 ? 19.599 0.771 -32.011 1.00 96.44 432 GLN A CA 1
ATOM 3465 C C . GLN A 1 432 ? 19.270 0.611 -30.525 1.00 96.44 432 GLN A C 1
ATOM 3467 O O . GLN A 1 432 ? 18.339 1.259 -30.042 1.00 96.44 432 GLN A O 1
ATOM 3472 N N . PRO A 1 433 ? 20.024 -0.219 -29.787 1.00 97.19 433 PRO A N 1
ATOM 3473 C CA . PRO A 1 433 ? 19.847 -0.338 -28.351 1.00 97.19 433 PRO A CA 1
ATOM 3474 C C . PRO A 1 433 ? 20.327 0.938 -27.672 1.00 97.19 433 PRO A C 1
ATOM 3476 O O . PRO A 1 433 ? 21.440 1.408 -27.918 1.00 97.19 433 PRO A O 1
ATOM 3479 N N . ILE A 1 434 ? 19.499 1.466 -26.783 1.00 97.75 434 ILE A N 1
ATOM 3480 C CA . ILE A 1 434 ? 19.784 2.688 -26.038 1.00 97.75 434 ILE A CA 1
ATOM 3481 C C . ILE A 1 434 ? 20.301 2.281 -24.659 1.00 97.75 434 ILE A C 1
ATOM 3483 O O . ILE A 1 434 ? 19.663 1.493 -23.962 1.00 97.75 434 ILE A O 1
ATOM 3487 N N . ALA A 1 435 ? 21.461 2.795 -24.255 1.00 97.50 435 ALA A N 1
ATOM 3488 C CA . ALA A 1 435 ? 21.999 2.558 -22.915 1.00 97.50 435 ALA A CA 1
ATOM 3489 C C . ALA A 1 435 ? 21.247 3.389 -21.862 1.00 97.50 435 ALA A C 1
ATOM 3491 O O . ALA A 1 435 ? 20.741 4.463 -22.181 1.00 97.50 435 ALA A O 1
ATOM 3492 N N . LEU A 1 436 ? 21.242 2.961 -20.592 1.00 96.81 436 LEU A N 1
ATOM 3493 C CA . LEU A 1 436 ? 20.591 3.706 -19.498 1.00 96.81 436 LEU A CA 1
ATOM 3494 C C . LEU A 1 436 ? 21.033 5.176 -19.429 1.00 96.81 436 LEU A C 1
ATOM 3496 O O . LEU A 1 436 ? 20.198 6.057 -19.245 1.00 96.81 436 LEU A O 1
ATOM 3500 N N . SER A 1 437 ? 22.328 5.444 -19.621 1.00 95.12 437 SER A N 1
ATOM 3501 C CA . SER A 1 437 ? 22.892 6.797 -19.563 1.00 95.12 437 SER A CA 1
ATOM 3502 C C . SER A 1 437 ? 22.368 7.733 -20.651 1.00 95.12 437 SER A C 1
ATOM 3504 O O . SER A 1 437 ? 22.300 8.938 -20.428 1.00 95.12 437 SER A O 1
ATOM 3506 N N . GLU A 1 438 ? 22.000 7.191 -21.811 1.00 95.44 438 GLU A N 1
ATOM 3507 C CA . GLU A 1 438 ? 21.355 7.936 -22.890 1.00 95.44 438 GLU A CA 1
ATOM 3508 C C . GLU A 1 438 ? 19.840 7.988 -22.679 1.00 95.44 438 GLU A C 1
ATOM 3510 O O . GLU A 1 438 ? 19.238 9.046 -22.816 1.00 95.44 438 GLU A O 1
ATOM 3515 N N . TRP A 1 439 ? 19.225 6.867 -22.298 1.00 95.31 439 TRP A N 1
ATOM 3516 C CA . TRP A 1 439 ? 17.784 6.770 -22.098 1.00 95.31 439 TRP A CA 1
ATOM 3517 C C . TRP A 1 439 ? 17.283 7.760 -21.045 1.00 95.31 439 TRP A C 1
ATOM 3519 O O . TRP A 1 439 ? 16.268 8.407 -21.270 1.00 95.31 439 TRP A O 1
ATOM 3529 N N . GLN A 1 440 ? 18.018 7.935 -19.943 1.00 92.62 440 GLN A N 1
ATOM 3530 C CA . GLN A 1 440 ? 17.627 8.839 -18.858 1.00 92.62 440 GLN A CA 1
ATOM 3531 C C . GLN A 1 440 ? 17.654 10.330 -19.222 1.00 92.62 440 GLN A C 1
ATOM 3533 O O . GLN A 1 440 ? 17.057 11.131 -18.514 1.00 92.62 440 GLN A O 1
ATOM 3538 N N . THR A 1 441 ? 18.375 10.729 -20.276 1.00 91.62 441 THR A N 1
ATOM 3539 C CA . THR A 1 441 ? 18.444 12.145 -20.688 1.00 91.62 441 THR A CA 1
ATOM 3540 C C . THR A 1 441 ? 17.333 12.523 -21.658 1.00 91.62 441 THR A C 1
ATOM 3542 O O . THR A 1 441 ? 17.141 13.702 -21.957 1.00 91.62 441 THR A O 1
ATOM 3545 N N . ARG A 1 442 ? 16.590 11.529 -22.149 1.00 91.06 442 ARG A N 1
ATOM 3546 C CA . ARG A 1 442 ? 15.402 11.738 -22.964 1.00 91.06 442 ARG A CA 1
ATOM 3547 C C . ARG A 1 442 ? 14.247 12.108 -22.036 1.00 91.06 442 ARG A C 1
ATOM 3549 O O . ARG A 1 442 ? 14.042 11.469 -21.014 1.00 91.06 442 ARG A O 1
ATOM 3556 N N . ASN A 1 443 ? 13.508 13.149 -22.384 1.00 86.50 443 ASN A N 1
ATOM 3557 C CA . ASN A 1 443 ? 12.272 13.516 -21.707 1.00 86.50 443 ASN A CA 1
ATOM 3558 C C . ASN A 1 443 ? 11.377 14.200 -22.734 1.00 86.50 443 ASN A C 1
ATOM 3560 O O . ASN A 1 443 ? 11.754 15.242 -23.278 1.00 86.50 443 ASN A O 1
ATOM 3564 N N . GLU A 1 444 ? 10.228 13.599 -23.028 1.00 85.38 444 GLU A N 1
ATOM 3565 C CA . GLU A 1 444 ? 9.261 14.159 -23.980 1.00 85.38 444 GLU A CA 1
ATOM 3566 C C . GLU A 1 444 ? 8.118 14.905 -23.282 1.00 85.38 444 GLU A C 1
ATOM 3568 O O . GLU A 1 444 ? 7.285 15.520 -23.946 1.00 85.38 444 GLU A O 1
ATOM 3573 N N . GLY A 1 445 ? 8.129 14.919 -21.945 1.00 86.69 445 GLY A N 1
ATOM 3574 C CA . GLY A 1 445 ? 7.093 15.507 -21.113 1.00 86.69 445 GLY A CA 1
ATOM 3575 C C . GLY A 1 445 ? 5.751 14.795 -21.263 1.00 86.69 445 GLY A C 1
ATOM 3576 O O . GLY A 1 445 ? 5.664 13.620 -21.623 1.00 86.69 445 GLY A O 1
ATOM 3577 N N . THR A 1 446 ? 4.683 15.530 -20.978 1.00 84.19 446 THR A N 1
ATOM 3578 C CA . THR A 1 446 ? 3.328 14.990 -21.011 1.00 84.19 446 THR A CA 1
ATOM 3579 C C . THR A 1 446 ? 2.829 14.876 -22.460 1.00 84.19 446 THR A C 1
ATOM 3581 O O . THR A 1 446 ? 2.803 15.883 -23.175 1.00 84.19 446 THR A O 1
ATOM 3584 N N . PRO A 1 447 ? 2.394 13.689 -22.920 1.00 84.75 447 PRO A N 1
ATOM 3585 C CA . PRO A 1 447 ? 1.984 13.478 -24.302 1.00 84.75 447 PRO A CA 1
ATOM 3586 C C . PRO A 1 447 ? 0.649 14.162 -24.603 1.00 84.75 447 PRO A C 1
ATOM 3588 O O . PRO A 1 447 ? -0.217 14.300 -23.739 1.00 84.75 447 PRO A O 1
ATOM 3591 N N . GLU A 1 448 ? 0.418 14.498 -25.875 1.00 83.31 448 GLU A N 1
ATOM 3592 C CA . GLU A 1 448 ? -0.838 15.116 -26.334 1.00 83.31 448 GLU A CA 1
ATOM 3593 C C . GLU A 1 448 ? -2.081 14.246 -26.093 1.00 83.31 448 GLU A C 1
ATOM 3595 O O . GLU A 1 448 ? -3.209 14.742 -26.136 1.00 83.31 448 GLU A O 1
ATOM 3600 N N . THR A 1 449 ? -1.908 12.944 -25.858 1.00 84.75 449 THR A N 1
ATOM 3601 C CA . THR A 1 449 ? -3.002 12.022 -25.540 1.00 84.75 449 THR A CA 1
ATOM 3602 C C . THR A 1 449 ? -3.436 12.099 -24.080 1.00 84.75 449 THR A C 1
ATOM 3604 O O . THR A 1 449 ? -4.552 11.681 -23.792 1.00 84.75 449 THR A O 1
ATOM 3607 N N . TYR A 1 450 ? -2.624 12.670 -23.181 1.00 88.06 450 TYR A N 1
ATOM 3608 C CA . TYR A 1 450 ? -2.953 12.775 -21.761 1.00 88.06 450 TYR A CA 1
ATOM 3609 C C . TYR A 1 450 ? -4.247 13.562 -21.538 1.00 88.06 450 TYR A C 1
ATOM 3611 O O . TYR A 1 450 ? -4.488 14.622 -22.129 1.00 88.06 450 TYR A O 1
ATOM 3619 N N . ARG A 1 451 ? -5.106 13.036 -20.672 1.00 90.25 451 ARG A N 1
ATOM 3620 C CA . ARG A 1 451 ? -6.378 13.630 -20.276 1.00 90.25 451 ARG A CA 1
ATOM 3621 C C . ARG A 1 451 ? -6.424 13.694 -18.759 1.00 90.25 451 ARG A C 1
ATOM 3623 O O . ARG A 1 451 ? -6.492 12.674 -18.083 1.00 90.25 451 ARG A O 1
ATOM 3630 N N . ARG A 1 452 ? -6.437 14.915 -18.227 1.00 88.56 452 ARG A N 1
ATOM 3631 C CA . ARG A 1 452 ? -6.689 15.158 -16.806 1.00 88.56 452 ARG A CA 1
ATOM 3632 C C . ARG A 1 452 ? -8.190 15.240 -16.550 1.00 88.56 452 ARG A C 1
ATOM 3634 O O . ARG A 1 452 ? -8.889 15.998 -17.226 1.00 88.56 452 ARG A O 1
ATOM 3641 N N . ILE A 1 453 ? -8.672 14.526 -15.539 1.00 91.31 453 ILE A N 1
ATOM 3642 C CA . ILE A 1 453 ? -10.063 14.622 -15.092 1.00 91.31 453 ILE A CA 1
ATOM 3643 C C . ILE A 1 453 ? -10.162 15.759 -14.067 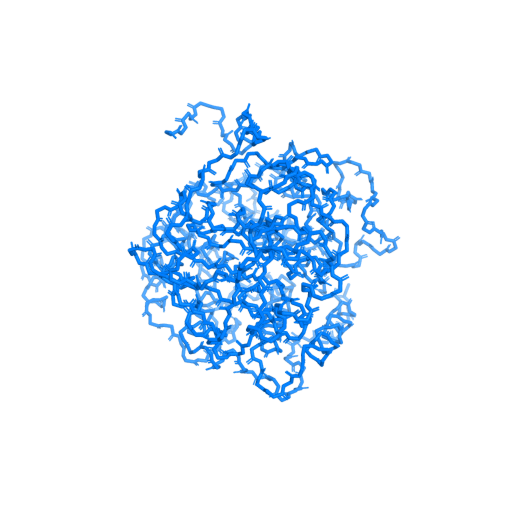1.00 91.31 453 ILE A C 1
ATOM 3645 O O . ILE A 1 453 ? -9.729 15.643 -12.922 1.00 91.31 453 ILE A O 1
ATOM 3649 N N . ASN A 1 454 ? -10.728 16.892 -14.483 1.00 89.31 454 ASN A N 1
ATOM 3650 C CA . ASN A 1 454 ? -10.889 18.067 -13.625 1.00 89.31 454 ASN A CA 1
ATOM 3651 C C . ASN A 1 454 ? -12.239 18.023 -12.898 1.00 89.31 454 ASN A C 1
ATOM 3653 O O . ASN A 1 454 ? -13.238 18.564 -13.375 1.00 89.31 454 ASN A O 1
ATOM 3657 N N . ARG A 1 455 ? -12.261 17.376 -11.732 1.00 90.50 455 ARG A N 1
ATOM 3658 C CA . ARG A 1 455 ? -13.406 17.312 -10.812 1.00 90.50 455 ARG A CA 1
ATOM 3659 C C . ARG A 1 455 ? -12.935 17.647 -9.385 1.00 90.50 455 ARG A C 1
ATOM 3661 O O . ARG A 1 455 ? -11.784 17.358 -9.060 1.00 90.50 455 ARG A O 1
ATOM 3668 N N . PRO A 1 456 ? -13.780 18.256 -8.533 1.00 88.88 456 PRO A N 1
ATOM 3669 C CA . PRO A 1 456 ? -13.422 18.510 -7.137 1.00 88.88 456 PRO A CA 1
ATOM 3670 C C . PRO A 1 456 ? -13.234 17.196 -6.370 1.00 88.88 456 PRO A C 1
ATOM 3672 O O . PRO A 1 456 ? -13.819 16.174 -6.745 1.00 88.88 456 PRO A O 1
ATOM 3675 N N . SER A 1 457 ? -12.443 17.219 -5.294 1.00 88.94 457 SER A N 1
ATOM 3676 C CA . SER A 1 457 ? -12.330 16.064 -4.395 1.00 88.94 457 SER A CA 1
ATOM 3677 C C . SER A 1 457 ? -13.712 15.718 -3.823 1.00 88.94 457 SER A C 1
ATOM 3679 O O . SER A 1 457 ? -14.420 16.618 -3.361 1.00 88.94 457 SER A O 1
ATOM 3681 N N . PRO A 1 458 ? -14.117 14.436 -3.812 1.00 89.31 458 PRO A N 1
ATOM 3682 C CA . PRO A 1 458 ? -15.367 14.016 -3.184 1.00 89.31 458 PRO A CA 1
ATOM 3683 C C . PRO A 1 458 ? -15.284 14.038 -1.645 1.00 89.31 458 PRO A C 1
ATOM 3685 O O . PRO A 1 458 ? -16.310 13.908 -0.964 1.00 89.31 458 PRO A O 1
ATOM 3688 N N . TYR A 1 459 ? -14.078 14.203 -1.091 1.00 84.00 459 TYR A N 1
ATOM 3689 C CA . TYR A 1 459 ? -13.802 14.215 0.344 1.00 84.00 459 TYR A CA 1
ATOM 3690 C C . TYR A 1 459 ? -13.587 15.626 0.913 1.00 84.00 459 TYR A C 1
ATOM 3692 O O . TYR A 1 459 ? -13.683 15.804 2.129 1.00 84.00 459 TYR A O 1
ATOM 3700 N N . GLN A 1 460 ? -13.406 16.641 0.059 1.00 73.19 460 GLN A N 1
ATOM 3701 C CA . GLN A 1 460 ? -13.409 18.041 0.485 1.00 73.19 460 GLN A CA 1
ATOM 3702 C C . GLN A 1 460 ? -14.769 18.420 1.082 1.00 73.19 460 GLN A C 1
ATOM 3704 O O . GLN A 1 460 ? -15.828 18.228 0.478 1.00 73.19 460 GLN A O 1
ATOM 3709 N N . ARG A 1 461 ? -14.753 18.991 2.289 1.00 57.09 461 ARG A N 1
ATOM 3710 C CA . ARG A 1 461 ? -15.948 19.593 2.892 1.00 57.09 461 ARG A CA 1
ATOM 3711 C C . ARG A 1 461 ? -16.195 20.941 2.209 1.00 57.09 461 ARG A C 1
ATOM 3713 O O . ARG A 1 461 ? -15.283 21.754 2.101 1.00 57.09 461 ARG A O 1
ATOM 3720 N N . ASN A 1 462 ? -17.426 21.171 1.743 1.00 39.78 462 ASN A N 1
ATOM 3721 C CA . ASN A 1 462 ? -17.840 22.406 1.064 1.00 39.78 462 ASN A CA 1
ATOM 3722 C C . ASN A 1 462 ? -17.299 23.663 1.775 1.00 39.78 462 ASN A C 1
ATOM 3724 O O . ASN A 1 462 ? -17.754 23.981 2.873 1.00 39.78 462 ASN A O 1
ATOM 3728 N N . GLY A 1 463 ? -16.377 24.389 1.132 1.00 42.81 463 GLY A N 1
ATOM 3729 C CA . GLY A 1 463 ? -15.899 25.702 1.586 1.00 42.81 463 GLY A CA 1
ATOM 3730 C C . GLY A 1 463 ? -14.381 25.879 1.655 1.00 42.81 463 GLY A C 1
ATOM 3731 O O . GLY A 1 463 ? -13.928 27.020 1.660 1.00 42.81 463 GLY A O 1
ATOM 3732 N N . GLU A 1 464 ? -13.597 24.802 1.646 1.00 37.72 464 GLU A N 1
ATOM 3733 C CA . GLU A 1 464 ? -12.133 24.886 1.615 1.00 37.72 464 GLU A CA 1
ATOM 3734 C C . GLU A 1 464 ? -11.627 24.527 0.217 1.00 37.72 464 GLU A C 1
ATOM 3736 O O . GLU A 1 464 ? -11.533 23.363 -0.164 1.00 37.72 464 GLU A O 1
ATOM 3741 N N . VAL A 1 465 ? -11.342 25.557 -0.583 1.00 32.44 465 VAL A N 1
ATOM 3742 C CA . VAL A 1 465 ? -10.533 25.400 -1.794 1.00 32.44 465 VAL A CA 1
ATOM 3743 C C . VAL A 1 465 ? -9.091 25.247 -1.315 1.00 32.44 465 VAL A C 1
ATOM 3745 O O . VAL A 1 465 ? -8.483 26.228 -0.887 1.00 32.44 465 VAL A O 1
ATOM 3748 N N . GLY A 1 466 ? -8.580 24.016 -1.311 1.00 31.34 466 GLY A N 1
ATOM 3749 C CA . GLY A 1 466 ? -7.148 23.766 -1.138 1.00 31.34 466 GLY A CA 1
ATOM 3750 C C . GLY A 1 466 ? -6.333 24.384 -2.289 1.00 31.34 466 GLY A C 1
ATOM 3751 O O . GLY A 1 466 ? -6.898 24.584 -3.369 1.00 31.34 466 GLY A O 1
ATOM 3752 N N . PRO A 1 467 ? -5.056 24.736 -2.044 1.00 32.16 467 PRO A N 1
ATOM 3753 C CA . PRO A 1 467 ? -4.197 25.472 -2.977 1.00 32.16 467 PRO A CA 1
ATOM 3754 C C . PRO A 1 467 ? -3.935 24.770 -4.314 1.00 32.16 467 PRO A C 1
ATOM 3756 O O . PRO A 1 467 ? -3.913 23.518 -4.351 1.00 32.16 467 PRO A O 1
#

Nearest PDB structures (foldseek):
  5c17-assembly1_A  TM=8.041E-01  e=5.233E-03  Priestia megaterium
  3fn8-assembly2_B  TM=7.058E-01  e=4.154E-02  Escherichia coli
  5c0t-assembly1_A  TM=6.748E-01  e=3.456E-02  Escherichia coli
  3f2f-assembly2_B  TM=6.799E-01  e=4.995E-02  Escherichia coli
  1s6l-assembly1_A  TM=6.629E-01  e=2.282E-01  Escherichia coli

Mean predicted aligned error: 4.97 Å

Sequence (467 aa):
MDDRGADHMFYKPGPYNWSIRNVPQFAADMYGTGVGHGIAYEALVTGQADKLEGPIYDSIVKVLKNPPRLPIDEGAILPTFKRRYGELEKVFDWAHTLHFQTIDVLAHRGWTDAQKEAEIERIWQFYSAQPYAITGLPLNMEVLDGYSYSGAFRTKYPKVNGLFWGYHWLQTANYDMLYRTPVETHGPQYQVVGERYRETELFNTEREFMPMTGELSPRFAKRFPEIANSFDNLHMLHDNVNDILATNELTEVQKKQQIRIAIWRVLATTHQGETAGEGEANSLHDHRYPFGMPGMGWMKGATESEMYMSGMGWMNMEECGHCSIRLPSGDEWGATVSANGWTMMVRCMLCARDMASETIGKAIIRAATEDPKQTLVLISDELGNWTSNLPEIVFLEVKADHPECNDWSKVFTSRRAFDAYIAENPDYKDAQPIALSEWQTRNEGTPETYRRINRPSPYQRNGEVGP

Secondary structure (DSSP, 8-state):
----S-SS-PPPP-TTTTGGGGSHHHHHHHHHHHHHHHHHHHHHHTT-GGGTTTHHHHHHHHHHHS--SS---HHHH-HHHHHH-HHHHHHHHHHHHHHHHHHHHHH-SS--HHHHHHHHHHHHHHHHTSTTPBP-S---HHHHT-STTTTHHHHH-HHHHHHHHHHHHHHHHTHHHHTTS-HHHHHHHHHHHHHHHHHTGGG-----SPPPHHHH-HHHHHH-HHHHHHHHHHHHHHHHHHHHHH-SSS-HHHHHHHHHHHHHHHBGGGGTT--TT-B-TTSTTB----TT-TTSPPPTT--SSEEEETTTEEEETTB-TTT-PBPPSSSS--EEEEETTEEEEESSHHHHHHHHHHSSS-EEEEE--SSTT--EEEEE-TT--EEES-TT-EEEE----GGGHHHHEEEESSHHHHHHHHHH-GGGTTPPPEEHHHHTT----S-TT---B----SSS-TT----

Radius of gyration: 22.5 Å; Cα contacts (8 Å, |Δi|>4): 830; chains: 1; bounding box: 50×48×68 Å